Protein AF-A0AAE0RL57-F1 (afdb_monomer)

pLDDT: mean 85.26, std 16.71, range [29.34, 98.69]

Structure (mmCIF, N/CA/C/O backbone):
data_AF-A0AAE0RL57-F1
#
_entry.id   AF-A0AAE0RL57-F1
#
loop_
_atom_site.group_PDB
_atom_site.id
_atom_site.type_symbol
_atom_site.label_atom_id
_atom_site.label_alt_id
_atom_site.label_comp_id
_atom_site.label_asym_id
_atom_site.label_entity_id
_atom_site.label_seq_id
_atom_site.pdbx_PDB_ins_code
_atom_site.Cartn_x
_atom_site.Cartn_y
_atom_site.Cartn_z
_atom_site.occupancy
_atom_site.B_iso_or_equiv
_atom_site.auth_seq_id
_atom_site.auth_comp_id
_atom_site.auth_asym_id
_atom_site.auth_atom_id
_atom_site.pdbx_PDB_model_num
ATOM 1 N N . MET A 1 1 ? 21.616 8.345 -2.989 1.00 58.06 1 MET A N 1
ATOM 2 C CA . MET A 1 1 ? 20.385 7.625 -3.358 1.00 58.06 1 MET A CA 1
ATOM 3 C C . MET A 1 1 ? 20.602 6.945 -4.696 1.00 58.06 1 MET A C 1
ATOM 5 O O . MET A 1 1 ? 20.395 7.561 -5.737 1.00 58.06 1 MET A O 1
ATOM 9 N N . SER A 1 2 ? 21.085 5.709 -4.660 1.00 75.19 2 SER A N 1
ATOM 10 C CA . SER A 1 2 ? 21.089 4.814 -5.816 1.00 75.19 2 SER A CA 1
ATOM 11 C C . SER A 1 2 ? 19.988 3.776 -5.623 1.00 75.19 2 SER A C 1
ATOM 13 O O . SER A 1 2 ? 19.853 3.190 -4.548 1.00 75.19 2 SER A O 1
ATOM 15 N N . TYR A 1 3 ? 19.188 3.582 -6.664 1.00 84.69 3 TYR A N 1
ATOM 16 C CA . TYR A 1 3 ? 18.254 2.469 -6.746 1.00 84.69 3 TYR A CA 1
ATOM 17 C C . TYR A 1 3 ? 18.860 1.396 -7.637 1.00 84.69 3 TYR A C 1
ATOM 19 O O . TYR A 1 3 ? 19.483 1.720 -8.648 1.00 84.69 3 TYR A O 1
ATOM 27 N N . GLU A 1 4 ? 18.618 0.137 -7.301 1.00 90.56 4 GLU A N 1
ATOM 28 C CA . GLU A 1 4 ? 19.011 -1.000 -8.128 1.00 90.56 4 GLU A CA 1
ATOM 29 C C . GLU A 1 4 ? 17.817 -1.542 -8.892 1.00 90.56 4 GLU A C 1
ATOM 31 O O . GLU A 1 4 ? 16.672 -1.403 -8.464 1.00 90.56 4 GLU A O 1
ATOM 36 N N . THR A 1 5 ? 18.070 -2.183 -10.029 1.00 93.88 5 THR A N 1
ATOM 37 C CA . THR A 1 5 ? 17.003 -2.871 -10.761 1.00 93.88 5 THR A CA 1
ATOM 38 C C . THR A 1 5 ? 16.580 -4.120 -9.989 1.00 93.88 5 THR A C 1
ATOM 40 O O . THR A 1 5 ? 17.331 -5.086 -9.919 1.00 93.88 5 THR A O 1
ATOM 43 N N . LEU A 1 6 ? 15.369 -4.105 -9.422 1.00 91.75 6 LEU A N 1
ATOM 44 C CA . LEU A 1 6 ? 14.827 -5.215 -8.630 1.00 91.75 6 LEU A CA 1
ATOM 45 C C . LEU A 1 6 ? 14.003 -6.181 -9.474 1.00 91.75 6 LEU A C 1
ATOM 47 O O . LEU A 1 6 ? 14.022 -7.387 -9.252 1.00 91.75 6 LEU A O 1
ATOM 51 N N . CYS A 1 7 ? 13.243 -5.645 -10.426 1.00 93.38 7 CYS A N 1
ATOM 52 C CA . CYS A 1 7 ? 12.400 -6.438 -11.303 1.00 93.38 7 CYS A CA 1
ATOM 53 C C . CYS A 1 7 ? 12.353 -5.800 -12.687 1.00 93.38 7 CYS A C 1
ATOM 55 O O . CYS A 1 7 ? 12.248 -4.581 -12.828 1.00 93.38 7 CYS A O 1
ATOM 57 N N . ARG A 1 8 ? 12.414 -6.640 -13.713 1.00 93.25 8 ARG A N 1
ATOM 58 C CA . ARG A 1 8 ? 12.163 -6.258 -15.096 1.00 93.25 8 ARG A CA 1
ATOM 59 C C . ARG A 1 8 ? 10.909 -6.989 -15.545 1.00 93.25 8 ARG A C 1
ATOM 61 O O . ARG A 1 8 ? 10.857 -8.216 -15.509 1.00 93.25 8 ARG A O 1
ATOM 68 N N . VAL A 1 9 ? 9.891 -6.228 -15.919 1.00 90.50 9 VAL A N 1
ATOM 69 C CA . VAL A 1 9 ? 8.650 -6.755 -16.476 1.00 90.50 9 VAL A CA 1
ATOM 70 C C . VAL A 1 9 ? 8.785 -6.743 -17.985 1.00 90.50 9 VAL A C 1
ATOM 72 O O . VAL A 1 9 ? 9.006 -5.697 -18.601 1.00 90.50 9 VAL A O 1
ATOM 75 N N . TYR A 1 10 ? 8.641 -7.926 -18.565 1.00 89.81 10 TYR A N 1
ATOM 76 C CA . TYR A 1 10 ? 8.690 -8.138 -19.999 1.00 89.81 10 TYR A CA 1
ATOM 77 C C . TYR A 1 10 ? 7.290 -8.339 -20.539 1.00 89.81 10 TYR A C 1
ATOM 79 O O . TYR A 1 10 ? 6.519 -9.136 -20.005 1.00 89.81 10 TYR A O 1
ATOM 87 N N . ARG A 1 11 ? 6.978 -7.664 -21.643 1.00 81.69 11 ARG A N 1
ATOM 88 C CA . ARG A 1 11 ? 5.764 -7.926 -22.408 1.00 81.69 11 ARG A CA 1
ATOM 89 C C . ARG A 1 11 ? 6.146 -8.390 -23.796 1.00 81.69 11 ARG A C 1
ATOM 91 O O . ARG A 1 11 ? 6.666 -7.627 -24.604 1.00 81.69 11 ARG A O 1
ATOM 98 N N . GLY A 1 12 ? 5.908 -9.673 -24.053 1.00 78.69 12 GLY A N 1
ATOM 99 C CA . GLY A 1 12 ? 6.306 -10.303 -25.306 1.00 78.69 12 GLY A CA 1
ATOM 100 C C . GLY A 1 12 ? 7.820 -10.253 -25.544 1.00 78.69 12 GLY A C 1
ATOM 101 O O . GLY A 1 12 ? 8.236 -10.032 -26.674 1.00 78.69 12 GLY A O 1
ATOM 102 N N . GLY A 1 13 ? 8.641 -10.401 -24.500 1.00 79.44 13 GLY A N 1
ATOM 103 C CA . GLY A 1 13 ? 10.106 -10.394 -24.622 1.00 79.44 13 GLY A CA 1
ATOM 104 C C . GLY A 1 13 ? 10.748 -9.014 -24.810 1.00 79.44 13 GLY A C 1
ATOM 105 O O . GLY A 1 13 ? 11.960 -8.936 -24.960 1.00 79.44 13 GLY A O 1
ATOM 106 N N . ILE A 1 14 ? 9.951 -7.941 -24.781 1.00 72.69 14 ILE A N 1
ATOM 107 C CA . ILE A 1 14 ? 10.433 -6.557 -24.753 1.00 72.69 14 ILE A CA 1
ATOM 108 C C . ILE A 1 14 ? 10.333 -6.051 -23.318 1.00 72.69 14 ILE A C 1
ATOM 110 O O . ILE A 1 14 ? 9.289 -6.220 -22.677 1.00 72.69 14 ILE A O 1
ATOM 114 N N . LEU A 1 15 ? 11.397 -5.414 -22.827 1.00 87.12 15 LEU A N 1
ATOM 115 C CA . LEU A 1 15 ? 11.399 -4.704 -21.552 1.00 87.12 15 LEU A CA 1
ATOM 116 C C . LEU A 1 15 ? 10.311 -3.628 -21.546 1.00 87.12 15 LEU A C 1
ATOM 118 O O . LEU A 1 15 ? 10.433 -2.592 -22.194 1.00 87.12 15 LEU A O 1
ATOM 122 N N . GLU A 1 16 ? 9.230 -3.895 -20.817 1.00 91.69 16 GLU A N 1
ATOM 123 C CA . GLU A 1 16 ? 8.090 -2.990 -20.699 1.00 91.69 16 GLU A CA 1
ATOM 124 C C . GLU A 1 16 ? 8.246 -2.064 -19.497 1.00 91.69 16 GLU A C 1
ATOM 126 O O . GLU A 1 16 ? 7.901 -0.884 -19.561 1.00 91.69 16 GLU A O 1
ATOM 131 N N . SER A 1 17 ? 8.729 -2.589 -18.374 1.00 93.12 17 SER A N 1
ATOM 132 C CA . SER A 1 17 ? 8.910 -1.800 -17.159 1.00 93.12 17 SER A CA 1
ATOM 133 C C . SER A 1 17 ? 10.114 -2.286 -16.371 1.00 93.12 17 SER A C 1
ATOM 135 O O . SER A 1 17 ? 10.322 -3.483 -16.193 1.00 93.12 17 SER A O 1
ATOM 137 N N . VAL A 1 18 ? 10.903 -1.337 -15.878 1.00 94.69 18 VAL A N 1
ATOM 138 C CA . VAL A 1 18 ? 11.961 -1.586 -14.900 1.00 94.69 18 VAL A CA 1
ATOM 139 C C . VAL A 1 18 ? 11.467 -1.056 -13.565 1.00 94.69 18 VAL A C 1
ATOM 141 O O . VAL A 1 18 ? 11.147 0.125 -13.439 1.00 94.69 18 VAL A O 1
ATOM 144 N N . HIS A 1 19 ? 11.412 -1.926 -12.567 1.00 92.75 19 HIS A N 1
ATOM 145 C CA . HIS A 1 19 ? 11.141 -1.553 -11.189 1.00 92.75 19 HIS A CA 1
ATOM 146 C C . HIS A 1 19 ? 12.473 -1.469 -10.466 1.00 92.75 19 HIS A C 1
ATOM 148 O O . HIS A 1 19 ? 13.121 -2.486 -10.201 1.00 92.75 19 HIS A O 1
ATOM 154 N N . GLN A 1 20 ? 12.882 -0.240 -10.179 1.00 94.06 20 GLN A N 1
ATOM 155 C CA . GLN A 1 20 ? 14.061 0.020 -9.377 1.00 94.06 20 GLN A CA 1
ATOM 156 C C . GLN A 1 20 ? 13.669 0.230 -7.918 1.00 94.06 20 GLN A C 1
ATOM 158 O O . GLN A 1 20 ? 12.572 0.704 -7.617 1.00 94.06 20 GLN A O 1
ATOM 163 N N . GLY A 1 21 ? 14.565 -0.119 -7.009 1.00 92.81 21 GLY A N 1
ATOM 164 C CA . GLY A 1 21 ? 14.343 0.060 -5.587 1.00 92.81 21 GLY A CA 1
ATOM 165 C C . GLY A 1 21 ? 15.560 -0.312 -4.757 1.00 92.81 21 GLY A C 1
ATOM 166 O O . GLY A 1 21 ? 16.623 -0.638 -5.282 1.00 92.81 21 GLY A O 1
ATOM 167 N N . THR A 1 22 ? 15.360 -0.271 -3.447 1.00 93.62 22 THR A N 1
ATOM 168 C CA . THR A 1 22 ? 16.328 -0.718 -2.450 1.00 93.62 22 THR A CA 1
ATOM 169 C C . THR A 1 22 ? 15.727 -1.899 -1.699 1.00 93.62 22 THR A C 1
ATOM 171 O O . THR A 1 22 ? 14.563 -1.853 -1.296 1.00 93.62 22 THR A O 1
ATOM 174 N N . VAL A 1 23 ? 16.518 -2.947 -1.485 1.00 94.62 23 VAL A N 1
ATOM 175 C CA . VAL A 1 23 ? 16.159 -4.090 -0.639 1.00 94.62 23 VAL A CA 1
ATOM 176 C C . VAL A 1 23 ? 17.125 -4.136 0.530 1.00 94.62 23 VAL A C 1
ATOM 178 O O . VAL A 1 23 ? 18.334 -4.086 0.331 1.00 94.62 23 VAL A O 1
ATOM 181 N N . VAL A 1 24 ? 16.601 -4.257 1.747 1.00 95.62 24 VAL A N 1
ATOM 182 C CA . VAL A 1 24 ? 17.404 -4.474 2.953 1.00 95.62 24 VAL A CA 1
ATOM 183 C C . VAL A 1 24 ? 16.765 -5.588 3.769 1.00 95.62 24 VAL A C 1
ATOM 185 O O . VAL A 1 24 ? 15.563 -5.562 4.032 1.00 95.62 24 VAL A O 1
ATOM 188 N N . VAL A 1 25 ? 17.569 -6.570 4.166 1.00 96.38 25 VAL A N 1
ATOM 189 C CA . VAL A 1 25 ? 17.162 -7.686 5.021 1.00 96.38 25 VAL A CA 1
ATOM 190 C C . VAL A 1 25 ? 17.946 -7.592 6.318 1.00 96.38 25 VAL A C 1
ATOM 192 O O . VAL A 1 25 ? 19.176 -7.634 6.307 1.00 96.38 25 VAL A O 1
ATOM 195 N N . ALA A 1 26 ? 17.228 -7.492 7.432 1.00 96.00 26 ALA A N 1
ATOM 196 C CA . ALA A 1 26 ? 17.789 -7.526 8.774 1.00 96.00 26 ALA A CA 1
ATOM 197 C C . ALA A 1 26 ? 17.344 -8.799 9.502 1.00 96.00 26 ALA A C 1
ATOM 199 O O . ALA A 1 26 ? 16.265 -9.331 9.234 1.00 96.00 26 ALA A O 1
ATOM 200 N N . ASP A 1 27 ? 18.165 -9.281 10.429 1.00 93.62 27 ASP A N 1
ATOM 201 C CA . ASP A 1 27 ? 17.752 -10.311 11.381 1.00 93.62 27 ASP A CA 1
ATOM 202 C C . ASP A 1 27 ? 17.103 -9.710 12.643 1.00 93.62 27 ASP A C 1
ATOM 204 O O . ASP A 1 27 ? 17.013 -8.493 12.817 1.00 93.62 27 ASP A O 1
ATOM 208 N N . THR A 1 28 ? 16.652 -10.577 13.552 1.00 92.50 28 THR A N 1
ATOM 209 C CA . THR A 1 28 ? 15.992 -10.177 14.805 1.00 92.50 28 THR A CA 1
ATOM 210 C C . THR A 1 28 ? 16.929 -9.517 15.821 1.00 92.50 28 THR A C 1
ATOM 212 O O . THR A 1 28 ? 16.449 -8.894 16.766 1.00 92.50 28 THR A O 1
ATOM 215 N N . GLU A 1 29 ? 18.248 -9.640 15.656 1.00 89.88 29 GLU A N 1
ATOM 216 C CA . GLU A 1 29 ? 19.248 -8.948 16.481 1.00 89.88 29 GLU A CA 1
ATOM 217 C C . GLU A 1 29 ? 19.477 -7.508 15.987 1.00 89.88 29 GLU A C 1
ATOM 219 O O . GLU A 1 29 ? 19.921 -6.644 16.746 1.00 89.88 29 GLU A O 1
ATOM 224 N N . GLY A 1 30 ? 19.074 -7.216 14.748 1.00 89.19 30 GLY A N 1
ATOM 225 C CA . GLY A 1 30 ? 19.241 -5.928 14.083 1.00 89.19 30 GLY A CA 1
ATOM 226 C C . GLY A 1 30 ? 20.460 -5.872 13.166 1.00 89.19 30 GLY A C 1
ATOM 227 O O . GLY A 1 30 ? 20.824 -4.786 12.723 1.00 89.19 30 GLY A O 1
ATOM 228 N N . ASN A 1 31 ? 21.087 -7.010 12.861 1.00 92.62 31 ASN A N 1
ATOM 229 C CA . ASN A 1 31 ? 22.184 -7.065 11.904 1.00 92.62 31 ASN A CA 1
ATOM 230 C C . ASN A 1 31 ? 21.630 -7.086 10.478 1.00 92.62 31 ASN A C 1
ATOM 232 O O . ASN A 1 31 ? 20.743 -7.884 10.158 1.00 92.62 31 ASN A O 1
ATOM 236 N N . ILE A 1 32 ? 22.203 -6.269 9.595 1.00 94.75 32 ILE A N 1
ATOM 237 C CA . ILE A 1 32 ? 21.898 -6.318 8.164 1.00 94.75 32 ILE A CA 1
ATOM 238 C C . ILE A 1 32 ? 22.553 -7.565 7.565 1.00 94.75 32 ILE A C 1
ATOM 240 O O . ILE A 1 32 ? 23.771 -7.732 7.612 1.00 94.75 32 ILE A O 1
ATOM 244 N N . ARG A 1 33 ? 21.732 -8.466 7.025 1.00 96.94 33 ARG A N 1
ATOM 245 C CA . ARG A 1 33 ? 22.163 -9.728 6.407 1.00 96.94 33 ARG A CA 1
ATOM 246 C C . ARG A 1 33 ? 22.309 -9.621 4.897 1.00 96.94 33 ARG A C 1
ATOM 248 O O . ARG A 1 33 ? 23.087 -10.368 4.314 1.00 96.94 33 ARG A O 1
ATOM 255 N N . PHE A 1 34 ? 21.573 -8.704 4.276 1.00 94.94 34 PHE A N 1
ATOM 256 C CA . PHE A 1 34 ? 21.641 -8.446 2.843 1.00 94.94 34 PHE A CA 1
ATOM 257 C C . PHE A 1 34 ? 21.167 -7.025 2.537 1.00 94.94 34 PHE A C 1
ATOM 259 O O . PHE A 1 34 ? 20.200 -6.553 3.138 1.00 94.94 34 PHE A O 1
ATOM 266 N N . SER A 1 35 ? 21.810 -6.368 1.574 1.00 93.31 35 SER A N 1
ATOM 267 C CA . SER A 1 35 ? 21.320 -5.127 0.982 1.00 93.31 35 SER A CA 1
ATOM 268 C C . SER A 1 35 ? 21.583 -5.090 -0.523 1.00 93.31 35 SER A C 1
ATOM 270 O O . SER A 1 35 ? 22.587 -5.607 -1.009 1.00 93.31 35 SER A O 1
ATOM 272 N N . LEU A 1 36 ? 20.664 -4.464 -1.253 1.00 93.56 36 LEU A N 1
ATOM 273 C CA . LEU A 1 36 ? 20.768 -4.152 -2.674 1.00 93.56 36 LEU A CA 1
ATOM 274 C C . LEU A 1 36 ? 20.260 -2.718 -2.873 1.00 93.56 36 LEU A C 1
ATOM 276 O O . LEU A 1 36 ? 19.155 -2.401 -2.432 1.00 93.56 36 LEU A O 1
ATOM 280 N N . GLY A 1 37 ? 21.060 -1.855 -3.500 1.00 91.56 37 GLY A N 1
ATOM 281 C CA . GLY A 1 37 ? 20.837 -0.403 -3.522 1.00 91.56 37 GLY A CA 1
ATOM 282 C C . GLY A 1 37 ? 21.359 0.299 -2.270 1.00 91.56 37 GLY A C 1
ATOM 283 O O . GLY A 1 37 ? 22.157 -0.263 -1.524 1.00 91.56 37 GLY A O 1
ATOM 284 N N . ASP A 1 38 ? 20.937 1.546 -2.060 1.00 88.69 38 ASP A N 1
ATOM 285 C CA . ASP A 1 38 ? 21.373 2.392 -0.940 1.00 88.69 38 ASP A CA 1
ATOM 286 C C . ASP A 1 38 ? 20.557 2.101 0.344 1.00 88.69 38 ASP A C 1
ATOM 288 O O . ASP A 1 38 ? 19.415 2.561 0.445 1.00 88.69 38 ASP A O 1
ATOM 292 N N . PRO A 1 39 ? 21.090 1.365 1.347 1.00 90.19 39 PRO A N 1
ATOM 293 C CA . PRO A 1 39 ? 20.354 1.043 2.577 1.00 90.19 39 PRO A CA 1
ATOM 294 C C . PRO A 1 39 ? 20.078 2.278 3.450 1.00 90.19 39 PRO A C 1
ATOM 296 O O . PRO A 1 39 ? 19.143 2.271 4.257 1.00 90.19 39 PRO A O 1
ATOM 299 N N . HIS A 1 40 ? 20.839 3.358 3.248 1.00 89.12 40 HIS A N 1
ATOM 300 C CA . HIS A 1 40 ? 20.675 4.646 3.922 1.00 89.12 40 HIS A CA 1
ATOM 301 C C . HIS A 1 40 ? 19.774 5.594 3.125 1.00 89.12 40 HIS A C 1
ATOM 303 O O . HIS A 1 40 ? 19.756 6.808 3.348 1.00 89.12 40 HIS A O 1
ATOM 309 N N . MET A 1 41 ? 18.994 5.058 2.187 1.00 89.62 41 MET A N 1
ATOM 310 C CA . MET A 1 41 ? 17.983 5.838 1.507 1.00 89.62 41 MET A CA 1
ATOM 311 C C . MET A 1 41 ? 16.904 6.282 2.500 1.00 89.62 41 MET A C 1
ATOM 313 O O . MET A 1 41 ? 16.218 5.454 3.105 1.00 89.62 41 MET A O 1
ATOM 317 N N . LEU A 1 42 ? 16.748 7.601 2.619 1.00 85.62 42 LEU A N 1
ATOM 318 C CA . LEU A 1 42 ? 15.714 8.246 3.417 1.00 85.62 42 LEU A CA 1
ATOM 319 C C . LEU A 1 42 ? 14.396 8.294 2.634 1.00 85.62 42 LEU A C 1
ATOM 321 O O . LEU A 1 42 ? 14.351 8.810 1.516 1.00 85.62 42 LEU A O 1
ATOM 325 N N . TYR A 1 43 ? 13.315 7.793 3.226 1.00 88.38 43 TYR A N 1
ATOM 326 C CA . TYR A 1 43 ? 11.988 7.789 2.608 1.00 88.38 43 TYR A CA 1
ATOM 327 C C . TYR A 1 43 ? 10.875 7.821 3.661 1.00 88.38 43 TYR A C 1
ATOM 329 O O . TYR A 1 43 ? 11.114 7.658 4.858 1.00 88.38 43 TYR A O 1
ATOM 337 N N . PHE A 1 44 ? 9.636 8.026 3.210 1.00 89.62 44 PHE A N 1
ATOM 338 C CA . PHE A 1 44 ? 8.455 7.935 4.063 1.00 89.62 44 PHE A CA 1
ATOM 339 C C . PHE A 1 44 ? 7.819 6.542 3.911 1.00 89.62 44 PHE A C 1
ATOM 341 O O . PHE A 1 44 ? 7.267 6.258 2.848 1.00 89.62 44 PHE A O 1
ATOM 348 N N . PRO A 1 45 ? 7.821 5.683 4.948 1.00 92.00 45 PRO A N 1
ATOM 349 C CA . PRO A 1 45 ? 7.228 4.345 4.884 1.00 92.00 45 PRO A CA 1
ATOM 350 C C . PRO A 1 45 ? 5.696 4.385 4.821 1.00 92.00 45 PRO A C 1
ATOM 352 O O . PRO A 1 45 ? 5.063 3.410 4.415 1.00 92.00 45 PRO A O 1
ATOM 355 N N . ARG A 1 46 ? 5.086 5.516 5.212 1.00 90.88 46 ARG A N 1
ATOM 356 C CA . ARG A 1 46 ? 3.635 5.744 5.186 1.00 90.88 46 ARG A CA 1
ATOM 357 C C . ARG A 1 46 ? 2.903 4.581 5.869 1.00 90.88 46 ARG A C 1
ATOM 359 O O . ARG A 1 46 ? 3.220 4.217 7.000 1.00 90.88 46 ARG A O 1
ATOM 366 N N . SER A 1 47 ? 1.932 3.975 5.189 1.00 92.06 47 SER A N 1
ATOM 367 C CA . SER A 1 47 ? 1.114 2.883 5.723 1.00 92.06 47 SER A CA 1
ATOM 368 C C . SER A 1 47 ? 1.897 1.639 6.150 1.00 92.06 47 SER A C 1
ATOM 370 O O . SER A 1 47 ? 1.373 0.892 6.973 1.00 92.06 47 SER A O 1
ATOM 372 N N . SER A 1 48 ? 3.126 1.424 5.676 1.00 94.00 48 SER A N 1
ATOM 373 C CA . SER A 1 48 ? 3.940 0.272 6.091 1.00 94.00 48 SER A CA 1
ATOM 374 C C . SER A 1 48 ? 4.365 0.338 7.564 1.00 94.00 48 SER A C 1
ATOM 376 O O . SER A 1 48 ? 4.690 -0.686 8.154 1.00 94.00 48 SER A O 1
ATOM 378 N N . LEU A 1 49 ? 4.314 1.518 8.195 1.00 94.44 49 LEU A N 1
ATOM 379 C CA . LEU A 1 49 ? 4.708 1.711 9.596 1.00 94.44 49 LEU A CA 1
ATOM 380 C C . LEU A 1 49 ? 3.596 1.367 10.608 1.00 94.44 49 LEU A C 1
ATOM 382 O O . LEU A 1 49 ? 3.824 1.420 11.816 1.00 94.44 49 LEU A O 1
ATOM 386 N N . LYS A 1 50 ? 2.387 1.011 10.153 1.00 95.31 50 LYS A N 1
ATOM 387 C CA . LYS A 1 50 ? 1.209 0.829 11.021 1.00 95.31 50 LYS A CA 1
ATOM 388 C C . LYS A 1 50 ? 1.422 -0.153 12.176 1.00 95.31 50 LYS A C 1
ATOM 390 O O . LYS A 1 50 ? 0.956 0.118 13.277 1.00 95.31 50 LYS A O 1
ATOM 395 N N . MET A 1 51 ? 2.166 -1.241 11.959 1.00 93.19 51 MET A N 1
ATOM 396 C CA . MET A 1 51 ? 2.492 -2.204 13.025 1.00 93.19 51 MET A CA 1
ATOM 397 C C . MET A 1 51 ? 3.258 -1.545 14.179 1.00 93.19 51 MET A C 1
ATOM 399 O O . MET A 1 51 ? 2.963 -1.790 15.346 1.00 93.19 51 MET A O 1
ATOM 403 N N . ILE A 1 52 ? 4.213 -0.669 13.853 1.00 93.94 52 ILE A N 1
ATOM 404 C CA . ILE A 1 52 ? 4.997 0.084 14.837 1.00 93.94 52 ILE A CA 1
ATOM 405 C C . ILE A 1 52 ? 4.128 1.166 15.491 1.00 93.94 52 ILE A C 1
ATOM 407 O O . ILE A 1 52 ? 4.199 1.366 16.701 1.00 93.94 52 ILE A O 1
ATOM 411 N N . GLN A 1 53 ? 3.249 1.818 14.723 1.00 94.88 53 GLN A N 1
ATOM 412 C CA . GLN A 1 53 ? 2.288 2.802 15.243 1.00 94.88 53 GLN A CA 1
ATOM 413 C C . GLN A 1 53 ? 1.291 2.185 16.239 1.00 94.88 53 GLN A C 1
ATOM 415 O O . GLN A 1 53 ? 0.937 2.822 17.229 1.00 94.88 53 GLN A O 1
ATOM 420 N N . ALA A 1 54 ? 0.879 0.935 16.024 1.00 95.62 54 ALA A N 1
ATOM 421 C CA . ALA A 1 54 ? -0.050 0.216 16.893 1.00 95.62 54 ALA A CA 1
ATOM 422 C C . ALA A 1 54 ? 0.576 -0.275 18.215 1.00 95.62 54 ALA A C 1
ATOM 424 O O . ALA A 1 54 ? -0.154 -0.724 19.104 1.00 95.62 54 ALA A O 1
ATOM 425 N N . LEU A 1 55 ? 1.904 -0.186 18.379 1.00 94.50 55 LEU A N 1
ATOM 426 C CA . LEU A 1 55 ? 2.585 -0.634 19.599 1.00 94.50 55 LEU A CA 1
ATOM 427 C C . LEU A 1 55 ? 2.063 0.092 20.837 1.00 94.50 55 LEU A C 1
ATOM 429 O O . LEU A 1 55 ? 1.728 -0.567 21.819 1.00 94.50 55 LEU A O 1
ATOM 433 N N . GLU A 1 56 ? 1.945 1.422 20.792 1.00 95.19 56 GLU A N 1
ATOM 434 C CA . GLU A 1 56 ? 1.473 2.190 21.950 1.00 95.19 56 GLU A CA 1
ATOM 435 C C . GLU A 1 56 ? 0.029 1.846 22.312 1.00 95.19 56 GLU A C 1
ATOM 437 O O . GLU A 1 56 ? -0.303 1.698 23.485 1.00 95.19 56 GLU A O 1
ATOM 442 N N . PHE A 1 57 ? -0.822 1.632 21.311 1.00 97.00 57 PHE A N 1
ATOM 443 C CA . PHE A 1 57 ? -2.208 1.222 21.520 1.00 97.00 57 PHE A CA 1
ATOM 444 C C . PHE A 1 57 ? -2.318 -0.097 22.308 1.00 97.00 57 PHE A C 1
ATOM 446 O O . PHE A 1 57 ? -3.197 -0.254 23.160 1.00 97.00 57 PHE A O 1
ATOM 453 N N . CYS A 1 58 ? -1.380 -1.023 22.097 1.00 95.50 58 CYS A N 1
ATOM 454 C CA . CYS A 1 58 ? -1.295 -2.255 22.879 1.00 95.50 58 CYS A CA 1
ATOM 455 C C . CYS A 1 58 ? -0.622 -2.038 24.243 1.00 95.50 58 CYS A C 1
ATOM 457 O O . CYS A 1 58 ? -1.139 -2.489 25.267 1.00 95.50 58 CYS A O 1
ATOM 459 N N . ARG A 1 59 ? 0.534 -1.362 24.264 1.00 94.25 59 ARG A N 1
ATOM 460 C CA .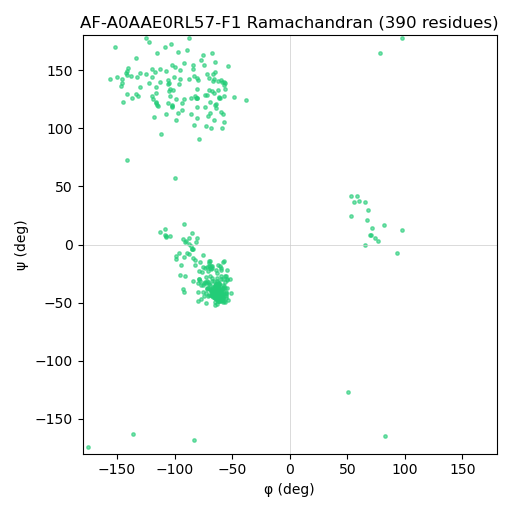 ARG A 1 59 ? 1.392 -1.200 25.452 1.00 94.25 59 ARG A CA 1
ATOM 461 C C . ARG A 1 59 ? 0.779 -0.309 26.523 1.00 94.25 59 ARG A C 1
ATOM 463 O O . ARG A 1 59 ? 0.961 -0.592 27.701 1.00 94.25 59 ARG A O 1
ATOM 470 N N . SER A 1 60 ? 0.040 0.719 26.117 1.00 95.56 60 SER A N 1
ATOM 471 C CA . SER A 1 60 ? -0.682 1.610 27.028 1.00 95.56 60 SER A CA 1
ATOM 472 C C . SER A 1 60 ? -1.778 0.893 27.813 1.00 95.56 60 SER A C 1
ATOM 474 O O . SER A 1 60 ? -2.177 1.385 28.857 1.00 95.56 60 SER A O 1
ATOM 476 N N . GLY A 1 61 ? -2.264 -0.255 27.325 1.00 97.06 61 GLY A N 1
ATOM 477 C CA . GLY A 1 61 ? -3.418 -0.956 27.886 1.00 97.06 61 GLY A CA 1
ATOM 478 C C . GLY A 1 61 ? -4.750 -0.583 27.229 1.00 97.06 61 GLY A C 1
ATOM 479 O O . GLY A 1 61 ? -5.736 -1.280 27.475 1.00 97.06 61 GLY A O 1
ATOM 480 N N . ALA A 1 62 ? -4.778 0.415 26.336 1.00 97.81 62 ALA A N 1
ATOM 481 C CA . ALA A 1 62 ? -5.991 0.885 25.660 1.00 97.81 62 ALA A CA 1
ATOM 482 C C . ALA A 1 62 ? -6.739 -0.234 24.915 1.00 97.81 62 ALA A C 1
ATOM 484 O O . ALA A 1 62 ? -7.958 -0.374 25.043 1.00 97.81 62 ALA A O 1
ATOM 485 N N . TYR A 1 63 ? -6.003 -1.083 24.188 1.00 97.69 63 TYR A N 1
ATOM 486 C CA . TYR A 1 63 ? -6.566 -2.249 23.502 1.00 97.69 63 TYR A CA 1
ATOM 487 C C . TYR A 1 63 ? -7.330 -3.184 24.457 1.00 97.69 63 TYR A C 1
ATOM 489 O O . TYR A 1 63 ? -8.459 -3.593 24.178 1.00 97.69 63 TYR A O 1
ATOM 497 N N . ARG A 1 64 ? -6.732 -3.491 25.616 1.00 97.00 64 ARG A N 1
ATOM 498 C CA . ARG A 1 64 ? -7.318 -4.404 26.609 1.00 97.00 64 ARG A CA 1
ATOM 499 C C . ARG A 1 64 ? -8.460 -3.750 27.382 1.00 97.00 64 ARG A C 1
ATOM 501 O O . ARG A 1 64 ? -9.474 -4.404 27.598 1.00 97.00 64 ARG A O 1
ATOM 508 N N . SER A 1 65 ? -8.333 -2.477 27.763 1.00 97.50 65 SER A N 1
ATOM 509 C CA . SER A 1 65 ? -9.358 -1.778 28.552 1.00 97.50 65 SER A CA 1
ATOM 510 C C . SER A 1 65 ? -10.689 -1.640 27.817 1.00 97.50 65 SER A C 1
ATOM 512 O O . SER A 1 65 ? -11.737 -1.604 28.450 1.00 97.50 65 SER A O 1
ATOM 514 N N . LEU A 1 66 ? -10.658 -1.577 26.483 1.00 97.25 66 LEU A N 1
ATOM 515 C CA . LEU A 1 66 ? -11.856 -1.498 25.641 1.00 97.25 66 LEU A CA 1
ATOM 516 C C . LEU A 1 66 ? -12.455 -2.881 25.301 1.00 97.25 66 LEU A C 1
ATOM 518 O O . LEU A 1 66 ? -13.477 -2.966 24.605 1.00 97.25 66 LEU A O 1
ATOM 522 N N . GLY A 1 67 ? -11.829 -3.966 25.776 1.00 97.06 67 GLY A N 1
ATOM 523 C CA . GLY A 1 67 ? -12.239 -5.340 25.484 1.00 97.06 67 GLY A CA 1
ATOM 524 C C . GLY A 1 67 ? -12.241 -5.625 23.983 1.00 97.06 67 GLY A C 1
ATOM 525 O O . GLY A 1 67 ? -13.206 -6.186 23.463 1.00 97.06 67 GLY A O 1
ATOM 526 N N . LEU A 1 68 ? -11.220 -5.139 23.272 1.00 97.69 68 LEU A N 1
ATOM 527 C CA . LEU A 1 68 ? -11.121 -5.277 21.823 1.0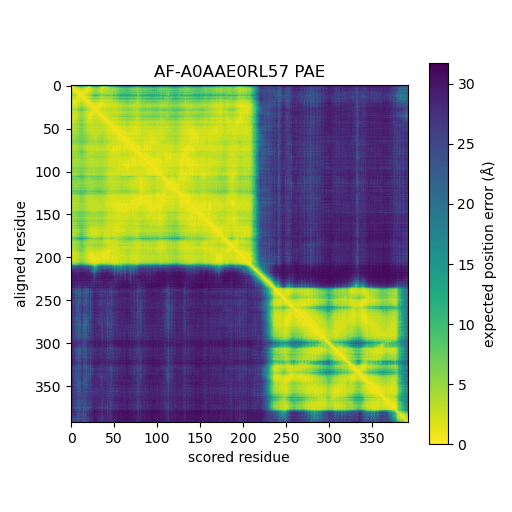0 97.69 68 LEU A CA 1
ATOM 528 C C . LEU A 1 68 ? -10.514 -6.626 21.450 1.00 97.69 68 LEU A C 1
ATOM 530 O O . LEU A 1 68 ? -9.731 -7.220 22.191 1.00 97.69 68 LEU A O 1
ATOM 534 N N . SER A 1 69 ? -10.912 -7.109 20.281 1.00 97.19 69 SER A N 1
ATOM 535 C CA . SER A 1 69 ? -10.508 -8.409 19.757 1.00 97.19 69 SER A CA 1
ATOM 536 C C . SER A 1 69 ? -9.334 -8.300 18.775 1.00 97.19 69 SER A C 1
ATOM 538 O O . SER A 1 69 ? -9.080 -7.213 18.243 1.00 97.19 69 SER A O 1
ATOM 540 N N . PRO A 1 70 ? -8.661 -9.420 18.442 1.00 97.25 70 PRO A N 1
ATOM 541 C CA . PRO A 1 70 ? -7.564 -9.416 17.474 1.00 97.25 70 PRO A CA 1
ATOM 542 C C . PRO A 1 70 ? -7.943 -8.838 16.104 1.00 97.25 70 PRO A C 1
ATOM 544 O O . PRO A 1 70 ? -7.089 -8.267 15.433 1.00 97.25 70 PRO A O 1
ATOM 547 N N . GLN A 1 71 ? -9.217 -8.915 15.703 1.00 97.69 71 GLN A N 1
ATOM 548 C CA . GLN A 1 71 ? -9.711 -8.290 14.473 1.00 97.69 71 GLN A CA 1
ATOM 549 C C . GLN A 1 71 ? -9.569 -6.758 14.496 1.00 97.69 71 GLN A C 1
ATOM 551 O O . GLN A 1 71 ? -9.201 -6.171 13.483 1.00 97.69 71 GLN A O 1
ATOM 556 N N . HIS A 1 72 ? -9.775 -6.109 15.648 1.00 98.38 72 HIS A N 1
ATOM 557 C CA . HIS A 1 72 ? -9.577 -4.662 15.790 1.00 98.38 72 HIS A CA 1
ATOM 558 C C . HIS A 1 72 ? -8.099 -4.295 15.680 1.00 98.38 72 HIS A C 1
ATOM 560 O O . HIS A 1 72 ? -7.746 -3.305 15.042 1.00 98.38 72 HIS A O 1
ATOM 566 N N . LEU A 1 73 ? -7.222 -5.114 16.271 1.00 97.19 73 LEU A N 1
ATOM 567 C CA . LEU A 1 73 ? -5.781 -4.920 16.152 1.00 97.19 73 LEU A CA 1
ATOM 568 C C . LEU A 1 73 ? -5.317 -5.114 14.702 1.00 97.19 73 LEU A C 1
ATOM 570 O O . LEU A 1 73 ? -4.560 -4.293 14.193 1.00 97.19 73 LEU A O 1
ATOM 574 N N . ALA A 1 74 ? -5.820 -6.137 14.008 1.00 97.19 74 ALA A N 1
ATOM 575 C CA . ALA A 1 74 ? -5.557 -6.335 12.585 1.00 97.19 74 ALA A CA 1
ATOM 576 C C . ALA A 1 74 ? -6.021 -5.125 11.755 1.00 97.19 74 ALA A C 1
ATOM 578 O O . ALA A 1 74 ? -5.262 -4.621 10.930 1.00 97.19 74 ALA A O 1
ATOM 579 N N . LEU A 1 75 ? -7.218 -4.597 12.032 1.00 97.81 75 LEU A N 1
ATOM 580 C CA . LEU A 1 75 ? -7.748 -3.407 11.364 1.00 97.81 75 LEU A CA 1
ATOM 581 C C . LEU A 1 75 ? -6.929 -2.139 11.665 1.00 97.81 75 LEU A C 1
ATOM 583 O O . LEU A 1 75 ? -6.724 -1.315 10.777 1.00 97.81 75 LEU A O 1
ATOM 587 N N . CYS A 1 76 ? -6.408 -1.994 12.888 1.00 97.81 76 CYS A N 1
ATOM 588 C CA . CYS A 1 76 ? -5.481 -0.922 13.270 1.00 97.81 76 CYS A CA 1
ATOM 589 C C . CYS A 1 76 ? -4.176 -0.962 12.463 1.00 97.81 76 CYS A C 1
ATOM 591 O O . CYS A 1 76 ? -3.580 0.073 12.153 1.00 97.81 76 CYS A O 1
ATOM 593 N N . CYS A 1 77 ? -3.741 -2.171 12.131 1.00 96.75 77 CYS A N 1
ATOM 594 C CA . CYS A 1 77 ? -2.478 -2.462 11.479 1.00 96.75 77 CYS A CA 1
ATOM 595 C C . CYS A 1 77 ? -2.553 -2.507 9.943 1.00 96.75 77 CYS A C 1
ATOM 597 O O . CYS A 1 77 ? -1.514 -2.534 9.285 1.00 96.75 77 CYS A O 1
ATOM 599 N N . ALA A 1 78 ? -3.755 -2.492 9.363 1.00 95.38 78 ALA A N 1
ATOM 600 C CA . ALA A 1 78 ? -3.983 -2.651 7.929 1.00 95.38 78 ALA A CA 1
ATOM 601 C C . ALA A 1 78 ? -4.412 -1.347 7.232 1.00 95.38 78 ALA A C 1
ATOM 603 O O . ALA A 1 78 ? -4.712 -0.327 7.857 1.00 95.38 78 ALA A O 1
ATOM 604 N N . SER A 1 79 ? -4.429 -1.377 5.898 1.00 95.88 79 SER A N 1
ATOM 605 C CA . SER A 1 79 ? -5.235 -0.464 5.080 1.00 95.88 79 SER A CA 1
ATOM 606 C C . SER A 1 79 ? -6.458 -1.240 4.605 1.00 95.88 79 SER A C 1
ATOM 608 O O . SER A 1 79 ? -6.281 -2.252 3.935 1.00 95.88 79 SER A O 1
ATOM 610 N N . HIS A 1 80 ? -7.667 -0.813 4.961 1.00 96.88 80 HIS A N 1
ATOM 611 C CA . HIS A 1 80 ? -8.885 -1.529 4.568 1.00 96.88 80 HIS A CA 1
ATOM 612 C C . HIS A 1 80 ? -9.573 -0.883 3.366 1.00 96.88 80 HIS A C 1
ATOM 614 O O . HIS A 1 80 ? -9.551 0.335 3.211 1.00 96.88 80 HIS A O 1
ATOM 620 N N . ASP A 1 81 ? -10.309 -1.676 2.591 1.00 97.38 81 ASP A N 1
ATOM 621 C CA . ASP A 1 81 ? -11.029 -1.184 1.408 1.00 97.38 81 ASP A CA 1
ATOM 622 C C . ASP A 1 81 ? -12.444 -0.659 1.698 1.00 97.38 81 ASP A C 1
ATOM 624 O O . ASP A 1 81 ? -13.179 -0.282 0.785 1.00 97.38 81 ASP A O 1
ATOM 628 N N . ALA A 1 82 ? -12.809 -0.593 2.983 1.00 97.56 82 ALA A N 1
ATOM 629 C CA . ALA A 1 82 ? -14.094 -0.088 3.476 1.00 97.56 82 ALA A CA 1
ATOM 630 C C . ALA A 1 82 ? -15.301 -0.939 3.045 1.00 97.56 82 ALA A C 1
ATOM 632 O O . ALA A 1 82 ? -16.396 -0.442 2.788 1.00 97.56 82 ALA A O 1
ATOM 633 N N . GLU A 1 83 ? -15.113 -2.257 3.001 1.00 98.06 83 GLU A N 1
ATOM 634 C CA . GLU A 1 83 ? -16.228 -3.206 3.091 1.00 98.06 83 GLU A CA 1
ATOM 635 C C . GLU A 1 83 ? -17.090 -2.955 4.344 1.00 98.06 83 GLU A C 1
ATOM 637 O O . GLU A 1 83 ? -16.555 -2.476 5.352 1.00 98.06 83 GLU A O 1
ATOM 642 N N . PRO A 1 84 ? -18.388 -3.328 4.329 1.00 97.38 84 PRO A N 1
ATOM 643 C CA . PRO A 1 84 ? -19.298 -3.091 5.451 1.00 97.38 84 PRO A CA 1
ATOM 644 C C . PRO A 1 84 ? -18.745 -3.571 6.797 1.00 97.38 84 PRO A C 1
ATOM 646 O O . PRO A 1 84 ? -18.770 -2.820 7.769 1.00 97.38 84 PRO A O 1
ATOM 649 N N . LEU A 1 85 ? -18.118 -4.757 6.821 1.00 97.81 85 LEU A N 1
ATOM 650 C CA . LEU A 1 85 ? -17.509 -5.322 8.030 1.00 97.81 85 LEU A CA 1
ATOM 651 C C . LEU A 1 85 ? -16.467 -4.387 8.663 1.00 97.81 85 LEU A C 1
ATOM 653 O O . LEU A 1 85 ? -16.376 -4.303 9.885 1.00 97.81 85 LEU A O 1
ATOM 657 N N . HIS A 1 86 ? -15.689 -3.669 7.845 1.00 98.38 86 HIS A N 1
ATOM 658 C CA . HIS A 1 86 ? -14.675 -2.738 8.328 1.00 98.38 86 HIS A CA 1
ATOM 659 C C . HIS A 1 86 ? -15.347 -1.500 8.907 1.00 98.38 86 HIS A C 1
ATOM 661 O O . HIS A 1 86 ? -15.062 -1.113 10.036 1.00 98.38 86 HIS A O 1
ATOM 667 N N . THR A 1 87 ? -16.269 -0.891 8.158 1.00 98.12 87 THR A N 1
ATOM 668 C CA . THR A 1 87 ? -16.937 0.341 8.593 1.00 98.12 87 THR A CA 1
ATOM 669 C C . THR A 1 87 ? -17.794 0.131 9.834 1.00 98.12 87 THR A C 1
ATOM 671 O O . THR A 1 87 ? -17.865 1.028 10.671 1.00 98.12 87 THR A O 1
ATOM 674 N N . ASP A 1 88 ? -18.421 -1.034 9.975 1.00 98.25 88 ASP A N 1
ATOM 675 C CA . ASP A 1 88 ? -19.242 -1.361 11.139 1.00 98.25 88 ASP A CA 1
ATOM 676 C C . ASP A 1 88 ? -18.359 -1.620 12.361 1.00 98.25 88 ASP A C 1
ATOM 678 O O . ASP A 1 88 ? -18.597 -1.033 13.413 1.00 98.25 88 ASP A O 1
ATOM 682 N N . MET A 1 89 ? -17.239 -2.332 12.195 1.00 98.56 89 MET A N 1
ATOM 683 C CA . MET A 1 89 ? -16.243 -2.491 13.261 1.00 98.56 89 MET A CA 1
ATOM 684 C C . MET A 1 89 ? -15.661 -1.149 13.730 1.00 98.56 89 MET A C 1
ATOM 686 O O . MET A 1 89 ? -15.457 -0.953 14.925 1.00 98.56 89 MET A O 1
ATOM 690 N N . ILE A 1 90 ? -15.421 -0.201 12.818 1.00 98.69 90 ILE A N 1
ATOM 691 C CA . ILE A 1 90 ? -14.957 1.151 13.171 1.00 98.69 90 ILE A CA 1
ATOM 692 C C . ILE A 1 90 ? -16.010 1.908 13.981 1.00 98.69 90 ILE A C 1
ATOM 694 O O . ILE A 1 90 ? -15.673 2.522 14.995 1.00 98.69 90 ILE A O 1
ATOM 698 N N . LYS A 1 91 ? -17.280 1.867 13.560 1.00 98.56 91 LYS A N 1
ATOM 699 C CA . LYS A 1 91 ? -18.384 2.521 14.280 1.00 98.56 91 LYS A CA 1
ATOM 700 C C . LYS A 1 91 ? -18.567 1.917 15.672 1.00 98.56 91 LYS A C 1
ATOM 702 O O . LYS A 1 91 ? -18.642 2.670 16.639 1.00 98.56 91 LYS A O 1
ATOM 707 N N . ASP A 1 92 ? -18.568 0.591 15.781 1.00 98.50 92 ASP A N 1
ATOM 708 C CA . ASP A 1 92 ? -18.716 -0.122 17.052 1.00 98.50 92 ASP A CA 1
ATOM 709 C C . ASP A 1 92 ? -17.546 0.166 18.000 1.00 98.50 92 ASP A C 1
ATOM 711 O O . ASP A 1 92 ? -17.740 0.423 19.192 1.00 98.50 92 ASP A O 1
ATOM 715 N N . TRP A 1 93 ? -16.318 0.186 17.472 1.00 98.50 93 TRP A N 1
ATOM 716 C CA . TRP A 1 93 ? -15.128 0.543 18.240 1.00 98.50 93 TRP A CA 1
ATOM 717 C C . TRP A 1 93 ? -15.220 1.981 18.765 1.00 98.50 93 TRP A C 1
ATOM 719 O O . TRP A 1 93 ? -15.017 2.217 19.956 1.00 98.50 93 TRP A O 1
ATOM 729 N N . LEU A 1 94 ? -15.588 2.947 17.924 1.00 98.62 94 LEU A N 1
ATOM 730 C CA . LEU A 1 94 ? -15.775 4.336 18.358 1.00 98.62 94 LEU A CA 1
ATOM 731 C C . LEU A 1 94 ? -16.906 4.476 19.386 1.00 98.62 94 LEU A C 1
ATOM 733 O O . LEU A 1 94 ? -16.741 5.191 20.378 1.00 98.62 94 LEU A O 1
ATOM 737 N N . GLY A 1 95 ? -17.993 3.720 19.221 1.00 98.31 95 GLY A N 1
ATOM 738 C CA . GLY A 1 95 ? -19.111 3.669 20.162 1.00 98.31 95 GLY A CA 1
ATOM 739 C C . GLY A 1 95 ? -18.694 3.243 21.572 1.00 98.31 95 GLY A C 1
ATOM 740 O O . GLY A 1 95 ? -19.150 3.840 22.545 1.00 98.31 95 GLY A O 1
ATOM 741 N N . LYS A 1 96 ? -17.741 2.308 21.710 1.00 98.06 96 LYS A N 1
ATOM 742 C CA . LYS A 1 96 ? -17.170 1.912 23.020 1.00 98.06 96 LYS A CA 1
ATOM 743 C C . LYS A 1 96 ? -16.490 3.063 23.772 1.00 98.06 96 LYS A C 1
ATOM 745 O O . LYS A 1 96 ? -16.273 2.953 24.975 1.00 98.06 96 LYS A O 1
ATOM 750 N N . MET A 1 97 ? -16.137 4.142 23.078 1.00 97.94 97 MET A N 1
ATOM 751 C CA . MET A 1 97 ? -15.514 5.341 23.644 1.00 97.94 97 MET A CA 1
ATOM 752 C C . MET A 1 97 ? -16.474 6.540 23.688 1.00 97.94 97 MET A C 1
ATOM 754 O O . MET A 1 97 ? -16.038 7.642 24.009 1.00 97.94 97 MET A O 1
ATOM 758 N N . ASN A 1 98 ? -17.760 6.346 23.366 1.00 97.62 98 ASN A N 1
ATOM 759 C CA . ASN A 1 98 ? -18.740 7.419 23.151 1.00 97.62 98 ASN A CA 1
ATOM 760 C C . ASN A 1 98 ? -18.301 8.432 22.075 1.00 97.62 98 ASN A C 1
ATOM 762 O O . ASN A 1 98 ? -18.548 9.631 22.197 1.00 97.62 98 ASN A O 1
ATOM 766 N N . LEU A 1 99 ? -17.632 7.950 21.026 1.00 98.31 99 LEU A N 1
ATOM 767 C CA . LEU A 1 99 ? -17.178 8.745 19.887 1.00 98.31 99 LEU A CA 1
ATOM 768 C C . LEU A 1 99 ? -17.893 8.310 18.605 1.00 98.31 99 LEU A C 1
ATOM 770 O O . LEU A 1 99 ? -18.484 7.232 18.530 1.00 98.31 99 LEU A O 1
ATOM 774 N N . SER A 1 100 ? -17.804 9.141 17.571 1.00 98.06 100 SER A N 1
ATOM 775 C CA . SER A 1 100 ? -18.292 8.841 16.227 1.00 98.06 100 SER A CA 1
ATOM 776 C C . SER A 1 100 ? -17.168 8.949 15.196 1.00 98.06 100 SER A C 1
ATOM 778 O O . SER A 1 100 ? -16.046 9.370 15.490 1.00 98.06 100 SER A O 1
ATOM 780 N N . ALA A 1 101 ? -17.471 8.584 13.947 1.00 97.75 101 ALA A N 1
ATOM 781 C CA . ALA A 1 101 ? -16.532 8.743 12.839 1.00 97.75 101 ALA A CA 1
ATOM 782 C C . ALA A 1 101 ? -16.046 10.199 12.689 1.00 97.75 101 ALA A C 1
ATOM 784 O O . ALA A 1 101 ? -14.922 10.422 12.245 1.00 97.75 101 ALA A O 1
ATOM 785 N N . ASP A 1 102 ? -16.836 11.190 13.111 1.00 97.50 102 ASP A N 1
ATOM 786 C CA . ASP A 1 102 ? -16.483 12.612 13.023 1.00 97.50 102 ASP A CA 1
ATOM 787 C C . ASP A 1 102 ? -15.347 13.020 13.963 1.00 97.50 102 ASP A C 1
ATOM 789 O O . ASP A 1 102 ? -14.717 14.060 13.752 1.00 97.50 102 ASP A O 1
ATOM 793 N N . ASN A 1 103 ? -15.002 12.177 14.936 1.00 98.06 103 ASN A N 1
ATOM 794 C CA . ASN A 1 103 ? -13.819 12.367 15.767 1.00 98.06 103 ASN A CA 1
ATOM 795 C C . ASN A 1 103 ? -12.516 11.949 15.056 1.00 98.06 103 ASN A C 1
ATOM 797 O O . ASN A 1 103 ? -11.436 12.332 15.498 1.00 98.06 103 ASN A O 1
ATOM 801 N N . LEU A 1 104 ? -12.571 11.202 13.944 1.00 98.31 104 LEU A N 1
ATOM 802 C CA . LEU A 1 104 ? -11.367 10.724 13.252 1.00 98.31 104 LEU A CA 1
ATOM 803 C C . LEU A 1 104 ? -10.739 11.798 12.351 1.00 98.31 104 LEU A C 1
ATOM 805 O O . LEU A 1 104 ? -11.388 12.307 11.443 1.00 98.31 104 LEU A O 1
ATOM 809 N N . ALA A 1 105 ? -9.453 12.098 12.507 1.00 97.50 105 ALA A N 1
ATOM 810 C CA . ALA A 1 105 ? -8.789 13.180 11.772 1.00 97.50 105 ALA A CA 1
ATOM 811 C C . ALA A 1 105 ? -8.624 12.950 10.253 1.00 97.50 105 ALA A C 1
ATOM 813 O O . ALA A 1 105 ? -8.488 13.926 9.515 1.00 97.50 105 ALA A O 1
ATOM 814 N N . CYS A 1 106 ? -8.672 11.701 9.774 1.00 93.69 106 CYS A N 1
ATOM 815 C CA . CYS A 1 106 ? -8.348 11.323 8.391 1.00 93.69 106 CYS A CA 1
ATOM 816 C C . CYS A 1 106 ? -9.258 11.932 7.313 1.00 93.69 106 CYS A C 1
ATOM 818 O O . CYS A 1 106 ? -8.867 12.022 6.157 1.00 93.69 106 CYS A O 1
ATOM 820 N N . GLY A 1 107 ? -10.440 12.427 7.683 1.00 91.81 107 GLY A N 1
ATOM 821 C CA . GLY A 1 107 ? -11.425 12.927 6.723 1.00 91.81 107 GLY A CA 1
ATOM 822 C C . GLY A 1 107 ? -12.209 11.796 6.037 1.00 91.81 107 GLY A C 1
ATOM 823 O O . GLY A 1 107 ? -11.856 10.623 6.173 1.00 91.81 107 GLY A O 1
ATOM 824 N N . PRO A 1 108 ? -13.340 12.118 5.387 1.00 94.62 108 PRO A N 1
ATOM 825 C CA . PRO A 1 108 ? -14.112 11.141 4.627 1.00 94.62 108 PRO A CA 1
ATOM 826 C C . PRO A 1 108 ? -13.361 10.721 3.359 1.00 94.62 108 PRO A C 1
ATOM 828 O O . PRO A 1 108 ? -12.726 11.555 2.716 1.00 94.62 108 PRO A O 1
ATOM 831 N N . ALA A 1 109 ? -13.471 9.449 2.976 1.00 94.25 109 ALA A N 1
ATOM 832 C CA . ALA A 1 109 ? -12.891 8.940 1.735 1.00 94.25 109 ALA A CA 1
ATOM 833 C C . ALA A 1 109 ? -13.816 7.920 1.070 1.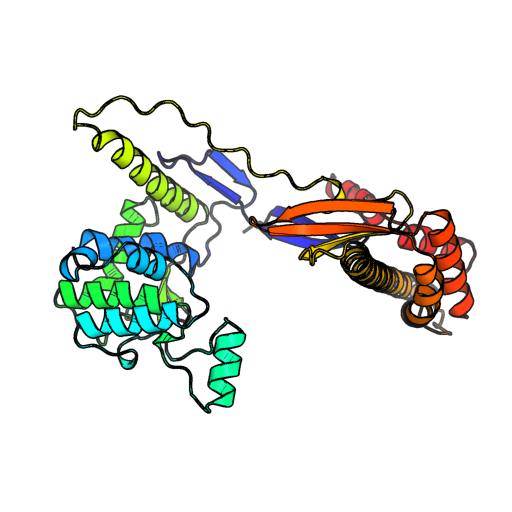00 94.25 109 ALA A C 1
ATOM 835 O O . ALA A 1 109 ? -14.561 7.205 1.736 1.00 94.25 109 ALA A O 1
ATOM 836 N N . GLN A 1 110 ? -13.770 7.864 -0.257 1.00 95.56 110 GLN A N 1
ATOM 837 C CA . GLN A 1 110 ? -14.545 6.899 -1.028 1.00 95.56 110 GLN A CA 1
ATOM 838 C C . GLN A 1 110 ? -14.051 5.466 -0.764 1.00 95.56 110 GLN A C 1
ATOM 840 O O . GLN A 1 110 ? -12.838 5.264 -0.737 1.00 95.56 110 GLN A O 1
ATOM 845 N N . PRO A 1 111 ? -14.945 4.463 -0.657 1.00 97.19 111 PRO A N 1
ATOM 846 C CA . PRO A 1 111 ? -14.527 3.070 -0.552 1.00 97.19 111 PRO A CA 1
ATOM 847 C C . PRO A 1 111 ? -13.686 2.630 -1.756 1.00 97.19 111 PRO A C 1
ATOM 849 O O . PRO A 1 111 ? -14.005 2.956 -2.910 1.00 97.19 111 PRO A O 1
ATOM 852 N N . ASN A 1 112 ? -12.644 1.843 -1.492 1.00 92.00 112 ASN A N 1
ATOM 853 C CA . ASN A 1 112 ? -11.907 1.127 -2.536 1.00 92.00 112 ASN A CA 1
ATOM 854 C C . ASN A 1 112 ? -12.659 -0.134 -2.970 1.00 92.00 112 ASN A C 1
ATOM 856 O O . ASN A 1 112 ? -12.587 -0.515 -4.135 1.00 92.00 112 ASN A O 1
ATOM 860 N N . HIS A 1 113 ? -13.433 -0.740 -2.063 1.00 97.12 113 HIS A N 1
ATOM 861 C CA . HIS A 1 113 ? -14.296 -1.866 -2.380 1.00 97.12 113 HIS A CA 1
ATOM 862 C C . HIS A 1 113 ? -15.404 -1.415 -3.338 1.00 97.12 113 HIS A C 1
ATOM 864 O O . HIS A 1 113 ? -16.341 -0.702 -2.959 1.00 97.12 113 HIS A O 1
ATOM 870 N N . GLU A 1 114 ? -15.284 -1.838 -4.597 1.00 96.25 114 GLU A N 1
ATOM 871 C CA . GLU A 1 114 ? -16.106 -1.368 -5.714 1.00 96.25 114 GLU A CA 1
ATOM 872 C C . GLU A 1 114 ? -17.603 -1.543 -5.451 1.00 96.25 114 GLU A C 1
ATOM 874 O O . GLU A 1 114 ? -18.389 -0.618 -5.669 1.00 96.25 114 GLU A O 1
ATOM 879 N N . ARG A 1 115 ? -18.004 -2.689 -4.890 1.00 96.44 115 ARG A N 1
ATOM 880 C CA . ARG A 1 115 ? -19.410 -2.942 -4.568 1.00 96.44 115 ARG A CA 1
ATOM 881 C C . ARG A 1 115 ? -19.941 -1.989 -3.498 1.00 96.44 115 ARG A C 1
ATOM 883 O O . ARG A 1 115 ? -21.027 -1.451 -3.686 1.00 96.44 115 ARG A O 1
ATOM 890 N N . THR A 1 116 ? -19.177 -1.717 -2.432 1.00 95.75 116 THR A N 1
ATOM 891 C CA . THR A 1 116 ? -19.593 -0.726 -1.418 1.00 95.75 116 THR A CA 1
ATOM 892 C C . THR A 1 116 ? -19.767 0.644 -2.063 1.00 95.75 116 THR A C 1
ATOM 894 O O . THR A 1 116 ? -20.799 1.281 -1.870 1.00 95.75 116 THR A O 1
ATOM 897 N N . LYS A 1 117 ? -18.791 1.082 -2.869 1.00 96.12 117 LYS A N 1
ATOM 898 C CA . LYS A 1 117 ? -18.843 2.372 -3.569 1.00 96.12 117 LYS A CA 1
ATOM 899 C C . LYS A 1 117 ? -20.092 2.492 -4.454 1.00 96.12 117 LYS A C 1
ATOM 901 O O . LYS A 1 117 ? -20.798 3.496 -4.374 1.00 96.12 117 LYS A O 1
ATOM 906 N N . LEU A 1 118 ? -20.388 1.478 -5.269 1.00 96.62 118 LEU A N 1
ATOM 907 C CA . LEU A 1 118 ? -21.560 1.476 -6.153 1.00 96.62 118 LEU A CA 1
ATOM 908 C C . LEU A 1 118 ? -22.880 1.453 -5.378 1.00 96.62 118 LEU A C 1
ATOM 910 O O . LEU A 1 118 ? -23.822 2.154 -5.748 1.00 96.62 118 LEU A O 1
ATOM 914 N N . ASP A 1 119 ? -22.960 0.665 -4.309 1.00 95.81 119 ASP A N 1
ATOM 915 C CA . ASP A 1 119 ? -24.168 0.563 -3.495 1.00 95.81 119 ASP A CA 1
ATOM 916 C C . ASP A 1 119 ? -24.452 1.876 -2.746 1.00 95.81 119 ASP A C 1
ATOM 918 O O . ASP A 1 119 ? -25.598 2.326 -2.724 1.00 95.81 119 ASP A O 1
ATOM 922 N N . MET A 1 120 ? -23.420 2.541 -2.215 1.00 96.81 120 MET A N 1
ATOM 923 C CA . MET A 1 120 ? -23.544 3.879 -1.622 1.00 96.81 120 MET A CA 1
ATOM 924 C C . MET A 1 120 ? -24.002 4.914 -2.652 1.00 96.81 120 MET A C 1
ATOM 926 O O . MET A 1 120 ? -24.929 5.677 -2.384 1.00 96.81 120 MET A O 1
ATOM 930 N N . TYR A 1 121 ? -23.412 4.901 -3.853 1.00 95.81 121 TYR A N 1
ATOM 931 C CA . TYR A 1 121 ? -23.809 5.798 -4.939 1.00 95.81 121 TYR A CA 1
ATOM 932 C C . TYR A 1 121 ? -25.293 5.636 -5.298 1.00 95.81 121 TYR A C 1
ATOM 934 O O . TYR A 1 121 ? -26.019 6.625 -5.379 1.00 95.81 121 TYR A O 1
ATOM 942 N N . LYS A 1 122 ? -25.775 4.393 -5.435 1.00 97.12 122 LYS A N 1
ATOM 943 C CA . LYS A 1 122 ? -27.193 4.100 -5.713 1.00 97.12 122 LYS A CA 1
ATOM 944 C C . LYS A 1 122 ? -28.133 4.587 -4.610 1.00 97.12 122 LYS A C 1
ATOM 946 O O . LYS A 1 122 ? -29.263 4.961 -4.909 1.00 97.12 122 LYS A O 1
ATOM 951 N N . ARG A 1 123 ? -27.684 4.574 -3.352 1.00 97.44 123 ARG A N 1
ATOM 952 C CA . ARG A 1 123 ? -28.450 5.072 -2.198 1.00 97.44 123 ARG A CA 1
ATOM 953 C C . ARG A 1 123 ? -28.315 6.584 -1.981 1.00 97.44 123 ARG A C 1
ATOM 955 O O . ARG A 1 123 ? -28.971 7.118 -1.093 1.00 97.44 123 ARG A O 1
ATOM 962 N N . GLY A 1 124 ? -27.491 7.280 -2.770 1.00 95.62 124 GLY A N 1
ATOM 963 C CA . GLY A 1 124 ? -27.199 8.703 -2.570 1.00 95.62 124 GLY A CA 1
ATOM 964 C C . GLY A 1 124 ? -26.418 8.990 -1.281 1.00 95.62 124 GLY A C 1
ATOM 965 O O . GLY A 1 124 ? -26.458 10.108 -0.771 1.00 95.62 124 GLY A O 1
ATOM 966 N N . GLU A 1 125 ? -25.727 7.987 -0.737 1.00 96.06 125 GLU A N 1
ATOM 967 C CA . GLU A 1 125 ? -24.956 8.100 0.499 1.00 96.06 125 GLU A CA 1
ATOM 968 C C . GLU A 1 125 ? -23.598 8.758 0.245 1.00 96.06 125 GLU A C 1
ATOM 970 O O . GLU A 1 125 ? -22.925 8.488 -0.751 1.00 96.06 125 GLU A O 1
ATOM 975 N N . GLN A 1 126 ? -23.165 9.597 1.186 1.00 95.25 126 GLN A N 1
ATOM 976 C CA . GLN A 1 126 ? -21.829 10.186 1.171 1.00 95.25 126 GLN A CA 1
ATOM 977 C C . GLN A 1 126 ? -20.868 9.366 2.037 1.00 95.25 126 GLN A C 1
ATOM 979 O O . GLN A 1 126 ? -21.262 8.884 3.105 1.00 95.25 126 GLN A O 1
ATOM 984 N N . PRO A 1 127 ? -19.596 9.216 1.626 1.00 95.81 127 PRO A N 1
ATOM 985 C CA . PRO A 1 127 ? -18.597 8.584 2.469 1.00 95.81 127 PRO A CA 1
ATOM 986 C C . PRO A 1 127 ? -18.384 9.370 3.760 1.00 95.81 127 PRO A C 1
ATOM 988 O O . PRO A 1 127 ? -18.308 10.597 3.780 1.00 95.81 127 PRO A O 1
ATOM 991 N N . THR A 1 128 ? -18.219 8.627 4.845 1.00 97.06 128 THR A N 1
ATOM 992 C CA . THR A 1 128 ? -17.819 9.148 6.156 1.00 97.06 128 THR A CA 1
ATOM 993 C C . THR A 1 128 ? -16.347 8.849 6.427 1.00 97.06 128 THR A C 1
ATOM 995 O O . THR A 1 128 ? -15.704 8.083 5.710 1.00 97.06 128 THR A O 1
ATOM 998 N N . ARG A 1 129 ? -15.807 9.396 7.517 1.00 98.12 129 ARG A N 1
ATOM 999 C CA . ARG A 1 129 ? -14.439 9.109 7.984 1.00 98.12 129 ARG A CA 1
ATOM 1000 C C . ARG A 1 129 ? -14.181 7.632 8.308 1.00 98.12 129 ARG A C 1
ATOM 1002 O O . ARG A 1 129 ? -13.038 7.199 8.238 1.00 98.12 129 ARG A O 1
ATOM 1009 N N . ALA A 1 130 ? -15.224 6.845 8.587 1.00 98.12 130 ALA A N 1
ATOM 1010 C CA . ALA A 1 130 ? -15.099 5.395 8.772 1.00 98.12 130 ALA A CA 1
ATOM 1011 C C . ALA A 1 130 ? -14.748 4.648 7.471 1.00 98.12 130 ALA A C 1
ATOM 1013 O O . ALA A 1 130 ? -14.278 3.518 7.518 1.00 98.12 130 ALA A O 1
ATOM 1014 N N . HIS A 1 131 ? -14.967 5.270 6.308 1.00 98.31 131 HIS A N 1
ATOM 1015 C CA . HIS A 1 131 ? -14.650 4.679 5.007 1.00 98.31 131 HIS A CA 1
ATOM 1016 C C . HIS A 1 131 ? -13.207 4.946 4.564 1.00 98.31 131 HIS A C 1
ATOM 1018 O O . HIS A 1 131 ? -12.758 4.367 3.581 1.00 98.31 131 HIS A O 1
ATOM 1024 N N . HIS A 1 132 ? -12.460 5.793 5.274 1.00 97.94 132 HIS A N 1
ATOM 1025 C CA . HIS A 1 132 ? -11.054 6.013 4.960 1.00 97.94 132 HIS A CA 1
ATOM 1026 C C . HIS A 1 132 ? -10.240 4.773 5.309 1.00 97.94 132 HIS A C 1
ATOM 1028 O O . HIS A 1 132 ? -10.332 4.277 6.426 1.00 97.94 132 HIS A O 1
ATOM 1034 N N . GLU A 1 133 ? -9.375 4.324 4.401 1.00 97.00 133 GLU A N 1
ATOM 1035 C CA . GLU A 1 133 ? -8.513 3.145 4.549 1.00 97.00 133 GLU A CA 1
ATOM 1036 C C . GLU A 1 133 ? -7.579 3.202 5.766 1.00 97.00 133 GLU A C 1
ATOM 1038 O O . GLU A 1 133 ? -6.991 2.202 6.173 1.00 97.00 133 GLU A O 1
ATOM 1043 N N . CYS A 1 134 ? -7.420 4.390 6.349 1.00 97.75 134 CYS A N 1
ATOM 1044 C CA . CYS A 1 134 ? -6.630 4.635 7.541 1.00 97.75 134 CYS A CA 1
ATOM 1045 C C . CYS A 1 134 ? -7.457 4.638 8.833 1.00 97.75 134 CYS A C 1
ATOM 1047 O O . CYS A 1 134 ? -6.861 4.706 9.905 1.00 97.75 134 CYS A O 1
ATOM 1049 N N . SER A 1 135 ? -8.787 4.568 8.772 1.00 98.44 135 SER A N 1
ATOM 1050 C CA . SER A 1 135 ? -9.655 4.797 9.932 1.00 98.44 135 SER A CA 1
ATOM 1051 C C . SER A 1 135 ? -9.346 3.854 11.105 1.00 98.44 135 SER A C 1
ATOM 1053 O O . SER A 1 135 ? -9.297 4.311 12.244 1.00 98.44 135 SER A O 1
ATOM 1055 N N . GLY A 1 136 ? -8.967 2.598 10.836 1.00 98.19 136 GLY A N 1
ATOM 1056 C CA . GLY A 1 136 ? -8.507 1.650 11.859 1.00 98.19 136 GLY A CA 1
ATOM 1057 C C . GLY A 1 136 ? -7.290 2.130 12.653 1.00 98.19 136 GLY A C 1
ATOM 1058 O O . GLY A 1 136 ? -7.294 2.073 13.883 1.00 98.19 136 GLY A O 1
ATOM 1059 N N . LYS A 1 137 ? -6.257 2.671 11.987 1.00 97.62 137 LYS A N 1
ATOM 1060 C CA . LYS A 1 137 ? -5.077 3.217 12.689 1.00 97.62 137 LYS A CA 1
ATOM 1061 C C . LYS A 1 137 ? -5.455 4.437 13.533 1.00 97.62 137 LYS A C 1
ATOM 1063 O O . LYS A 1 137 ? -4.930 4.632 14.626 1.00 97.62 137 LYS A O 1
ATOM 1068 N N . HIS A 1 138 ? -6.393 5.248 13.039 1.00 98.44 138 HIS A N 1
ATOM 1069 C CA . HIS A 1 138 ? -6.904 6.394 13.784 1.00 98.44 138 HIS A CA 1
ATOM 1070 C C . HIS A 1 138 ? -7.692 5.958 15.024 1.00 98.44 138 HIS A C 1
ATOM 1072 O O . HIS A 1 138 ? -7.546 6.604 16.059 1.00 98.44 138 HIS A O 1
ATOM 1078 N N . CYS A 1 139 ? -8.454 4.863 14.950 1.00 98.56 139 CYS A N 1
ATOM 1079 C CA . CYS A 1 139 ? -9.090 4.253 16.116 1.00 98.56 139 CYS A CA 1
ATOM 1080 C C . CYS A 1 139 ? -8.053 3.834 17.170 1.00 98.56 139 CYS A C 1
ATOM 1082 O O . CYS A 1 139 ? -8.223 4.158 18.340 1.00 98.56 139 CYS A O 1
ATOM 1084 N N . GLY A 1 140 ? -6.931 3.223 16.773 1.00 98.19 140 GLY A N 1
ATOM 1085 C CA . GLY A 1 140 ? -5.840 2.900 17.704 1.00 98.19 140 GLY A CA 1
ATOM 1086 C C . GLY A 1 140 ? -5.262 4.130 18.416 1.00 98.19 140 GLY A C 1
ATOM 1087 O O . GLY A 1 140 ? -5.130 4.151 19.645 1.00 98.19 140 GLY A O 1
ATOM 1088 N N . PHE A 1 141 ? -4.967 5.193 17.664 1.00 98.19 141 PHE A N 1
ATOM 1089 C CA . PHE A 1 141 ? -4.445 6.435 18.238 1.00 98.19 141 PHE A CA 1
ATOM 1090 C C . PHE A 1 141 ? -5.450 7.133 19.167 1.00 98.19 141 PHE A C 1
ATOM 1092 O O . PHE A 1 141 ? -5.083 7.520 20.278 1.00 98.19 141 PHE A O 1
ATOM 1099 N N . ILE A 1 142 ? -6.715 7.270 18.761 1.00 98.19 142 ILE A N 1
ATOM 1100 C CA . ILE A 1 142 ? -7.727 7.937 19.593 1.00 98.19 142 ILE A CA 1
ATOM 1101 C C . ILE A 1 142 ? -8.087 7.098 20.827 1.00 98.19 142 ILE A C 1
ATOM 1103 O O . ILE A 1 142 ? -8.271 7.664 21.899 1.00 98.19 142 ILE A O 1
ATOM 1107 N N . SER A 1 143 ? -8.081 5.760 20.734 1.00 98.56 143 SER A N 1
ATOM 1108 C CA . SER A 1 143 ? -8.212 4.877 21.903 1.00 98.56 143 SER A CA 1
ATOM 1109 C C . SER A 1 143 ? -7.085 5.074 22.906 1.00 98.56 143 SER A C 1
ATOM 1111 O O . SER A 1 143 ? -7.335 5.080 24.109 1.00 98.56 143 SER A O 1
ATOM 1113 N N . THR A 1 144 ? -5.859 5.273 22.424 1.00 98.12 144 THR A N 1
ATOM 1114 C CA . THR A 1 144 ? -4.711 5.582 23.285 1.00 98.12 144 THR A CA 1
ATOM 1115 C C . THR A 1 144 ? -4.905 6.932 23.974 1.00 98.12 144 THR A C 1
ATOM 1117 O O . THR A 1 144 ? -4.722 7.027 25.186 1.00 98.12 144 THR A O 1
ATOM 1120 N N . ALA A 1 145 ? -5.347 7.954 23.230 1.00 98.06 145 ALA A N 1
ATOM 1121 C CA . ALA A 1 145 ? -5.627 9.274 23.789 1.00 98.06 145 ALA A CA 1
ATOM 1122 C C . ALA A 1 145 ? -6.704 9.209 24.883 1.00 98.06 145 ALA A C 1
ATOM 1124 O O . ALA A 1 145 ? -6.482 9.716 25.977 1.00 98.06 145 ALA A O 1
ATOM 1125 N N . VAL A 1 146 ? -7.818 8.511 24.632 1.00 98.12 146 VAL A N 1
ATOM 1126 C CA . VAL A 1 146 ? -8.879 8.289 25.630 1.00 98.12 146 VAL A CA 1
ATOM 1127 C C . VAL A 1 146 ? -8.326 7.585 26.868 1.00 98.12 146 VAL A C 1
ATOM 1129 O O . VAL A 1 146 ? -8.542 8.051 27.984 1.00 98.12 146 VAL A O 1
ATOM 1132 N N . HIS A 1 147 ? -7.590 6.485 26.686 1.00 98.00 147 HIS A N 1
ATOM 1133 C CA . HIS A 1 147 ? -7.079 5.681 27.796 1.00 98.00 147 HIS A CA 1
ATOM 1134 C C . HIS A 1 147 ? -6.091 6.450 28.686 1.00 98.00 147 HIS A C 1
ATOM 1136 O O . HIS A 1 147 ? -6.106 6.296 29.904 1.00 98.00 147 HIS A O 1
ATOM 1142 N N . GLN A 1 148 ? -5.246 7.290 28.087 1.00 97.00 148 GLN A N 1
ATOM 1143 C CA . GLN A 1 148 ? -4.228 8.075 28.793 1.00 97.00 148 GLN A CA 1
ATOM 1144 C C . GLN A 1 148 ? -4.726 9.465 29.234 1.00 97.00 148 GLN A C 1
ATOM 1146 O O . GLN A 1 148 ? -3.958 10.236 29.808 1.00 97.00 148 GLN A O 1
ATOM 1151 N N . GLY A 1 149 ? -5.995 9.803 28.980 1.00 97.19 149 GLY A N 1
ATOM 1152 C CA . GLY A 1 149 ? -6.568 11.105 29.337 1.00 97.19 149 GLY A CA 1
ATOM 1153 C C . GLY A 1 149 ? -5.993 12.275 28.530 1.00 97.19 149 GLY A C 1
ATOM 1154 O O . GLY A 1 149 ? -5.890 13.391 29.037 1.00 97.19 149 GLY A O 1
ATOM 1155 N N . HIS A 1 150 ? -5.575 12.030 27.289 1.00 97.44 150 HIS A N 1
ATOM 1156 C CA . HIS A 1 150 ? -5.107 13.052 26.355 1.00 97.44 150 HIS A CA 1
ATOM 1157 C C . HIS A 1 150 ? -6.248 13.573 25.478 1.00 97.44 150 HIS A C 1
ATOM 1159 O O . HIS A 1 150 ? -7.249 12.894 25.253 1.00 97.44 150 HIS A O 1
ATOM 1165 N N . ASP A 1 151 ? -6.082 14.788 24.955 1.00 97.31 151 ASP A N 1
ATOM 1166 C CA . ASP A 1 151 ? -7.091 15.420 24.110 1.00 97.31 151 ASP A CA 1
ATOM 1167 C C . ASP A 1 151 ? -7.304 14.632 22.805 1.00 97.31 151 ASP A C 1
ATOM 1169 O O . ASP A 1 151 ? -6.386 14.422 22.004 1.00 97.31 151 ASP A O 1
ATOM 1173 N N . THR A 1 152 ? -8.543 14.195 22.600 1.00 97.06 152 THR A N 1
ATOM 1174 C CA . THR A 1 152 ? -8.979 13.402 21.450 1.00 97.06 152 THR A CA 1
ATOM 1175 C C . THR A 1 152 ? -9.269 14.253 20.219 1.00 97.06 152 THR A C 1
ATOM 1177 O O . THR A 1 152 ? -9.370 13.696 19.131 1.00 97.06 152 THR A O 1
ATOM 1180 N N . ALA A 1 153 ? -9.370 15.580 20.331 1.00 96.31 153 ALA A N 1
ATOM 1181 C CA . ALA A 1 153 ? -9.515 16.464 19.173 1.00 96.31 153 ALA A CA 1
ATOM 1182 C C . ALA A 1 153 ? -8.171 16.685 18.459 1.00 96.31 153 ALA A C 1
ATOM 1184 O O . ALA A 1 153 ? -8.112 16.824 17.234 1.00 96.31 153 ALA A O 1
ATOM 1185 N N . THR A 1 154 ? -7.074 16.663 19.217 1.00 96.75 154 THR A N 1
ATOM 1186 C CA . THR A 1 154 ? -5.724 16.988 18.736 1.00 96.75 154 THR A CA 1
ATOM 1187 C C . THR A 1 154 ? -4.804 15.778 18.610 1.00 96.75 154 THR A C 1
ATOM 1189 O O . THR A 1 154 ? -3.632 15.947 18.306 1.00 96.75 154 THR A O 1
ATOM 1192 N N . TYR A 1 155 ? -5.300 14.546 18.773 1.00 96.56 155 TYR A N 1
ATOM 1193 C CA . TYR A 1 155 ? -4.472 13.326 18.757 1.00 96.56 155 TYR A CA 1
ATOM 1194 C C . TYR A 1 155 ? -3.594 13.139 17.511 1.00 96.56 155 TYR A C 1
ATOM 1196 O O . TYR A 1 155 ? -2.636 12.375 17.550 1.00 96.56 155 TYR A O 1
ATOM 1204 N N . HIS A 1 156 ? -3.946 13.782 16.398 1.00 94.75 156 HIS A N 1
ATOM 1205 C CA . HIS A 1 156 ? -3.229 13.730 15.128 1.00 94.75 156 HIS A CA 1
ATOM 1206 C C . HIS A 1 156 ? -2.138 14.802 14.999 1.00 94.75 156 HIS A C 1
ATOM 1208 O O . HIS A 1 156 ? -1.384 14.785 14.032 1.00 94.75 156 HIS A O 1
ATOM 1214 N N . LEU A 1 157 ? -2.055 15.738 15.946 1.00 93.69 157 LEU A N 1
ATOM 1215 C CA . LEU A 1 157 ? -1.062 16.803 15.948 1.00 93.69 157 LEU A CA 1
ATOM 1216 C C . LEU A 1 157 ? 0.233 16.336 16.637 1.00 93.69 157 LEU A C 1
ATOM 1218 O O . LEU A 1 157 ? 0.151 15.612 17.636 1.00 93.69 157 LEU A O 1
ATOM 1222 N N . PRO A 1 158 ? 1.422 16.740 16.149 1.00 87.94 158 PRO A N 1
ATOM 1223 C CA . PRO A 1 158 ? 2.714 16.353 16.730 1.00 87.94 158 PRO A CA 1
ATOM 1224 C C . PRO A 1 158 ? 2.866 16.663 18.227 1.00 87.94 158 PRO A C 1
ATOM 1226 O O . PRO A 1 158 ? 3.583 15.960 18.939 1.00 87.94 158 PRO A O 1
ATOM 1229 N N . GLU A 1 159 ? 2.192 17.705 18.711 1.00 90.06 159 GLU A N 1
ATOM 1230 C CA . GLU A 1 159 ? 2.232 18.163 20.101 1.00 90.06 159 GLU A CA 1
ATOM 1231 C C . GLU A 1 159 ? 1.502 17.203 21.046 1.00 90.06 159 GLU A C 1
ATOM 1233 O O . GLU A 1 159 ? 1.786 17.164 22.250 1.00 90.06 159 GLU A O 1
ATOM 1238 N N . ASN A 1 160 ? 0.568 16.407 20.519 1.00 95.06 160 ASN A N 1
ATOM 1239 C CA . ASN A 1 160 ? -0.193 15.485 21.337 1.00 95.06 160 ASN A CA 1
ATOM 1240 C C . ASN A 1 160 ? 0.728 14.370 21.873 1.00 95.06 160 ASN A C 1
ATOM 1242 O O . ASN A 1 160 ? 1.485 13.767 21.103 1.00 95.06 160 ASN A O 1
ATOM 1246 N N . PRO A 1 161 ? 0.680 14.047 23.182 1.00 94.31 161 PRO A N 1
ATOM 1247 C CA . PRO A 1 161 ? 1.552 13.030 23.771 1.00 94.31 161 PRO A CA 1
ATOM 1248 C C . PRO A 1 161 ? 1.492 11.667 23.073 1.00 94.31 161 PRO A C 1
ATOM 1250 O O . PRO A 1 161 ? 2.513 10.985 22.997 1.00 94.31 161 PRO A O 1
ATOM 1253 N N . VAL A 1 162 ? 0.342 11.311 22.495 1.00 94.56 162 VAL A N 1
ATOM 1254 C CA . VAL A 1 162 ? 0.168 10.081 21.716 1.00 94.56 162 VAL A CA 1
ATOM 1255 C C . VAL A 1 162 ? 1.110 10.017 20.506 1.00 94.56 162 VAL A C 1
ATOM 1257 O O . VAL A 1 162 ? 1.650 8.952 20.212 1.00 94.56 162 VAL A O 1
ATOM 1260 N N . GLN A 1 163 ? 1.369 11.139 19.827 1.00 92.06 163 GLN A N 1
ATOM 1261 C CA . GLN A 1 163 ? 2.292 11.168 18.685 1.00 92.06 163 GLN A CA 1
ATOM 1262 C C . GLN A 1 163 ? 3.754 11.061 19.125 1.00 92.06 163 GLN A C 1
ATOM 1264 O O . GLN A 1 163 ? 4.557 10.413 18.454 1.00 92.06 163 GLN A O 1
ATOM 1269 N N . ARG A 1 164 ? 4.107 11.599 20.299 1.00 88.12 164 ARG A N 1
ATOM 1270 C CA . ARG A 1 164 ? 5.463 11.458 20.861 1.00 88.12 164 ARG A CA 1
ATOM 1271 C C . ARG A 1 164 ? 5.822 10.001 21.155 1.00 88.12 164 ARG A C 1
ATOM 1273 O O . ARG A 1 164 ? 6.969 9.611 20.967 1.00 88.12 164 ARG A O 1
ATOM 1280 N N . LYS A 1 165 ? 4.845 9.166 21.517 1.00 92.12 165 LYS A N 1
ATOM 1281 C CA . LYS A 1 165 ? 5.068 7.725 21.718 1.00 92.12 165 LYS A CA 1
ATOM 1282 C C . LYS A 1 165 ? 5.500 6.989 20.456 1.00 92.12 165 LYS A C 1
ATOM 1284 O O . LYS A 1 165 ? 6.183 5.973 20.561 1.00 92.12 165 LYS A O 1
ATOM 1289 N N . LEU A 1 166 ? 5.181 7.497 19.265 1.00 91.31 166 LEU A N 1
ATOM 1290 C CA . LEU A 1 166 ? 5.649 6.890 18.021 1.00 91.31 166 LEU A CA 1
ATOM 1291 C C . LEU A 1 166 ? 7.178 6.947 17.899 1.00 91.31 166 LEU A C 1
ATOM 1293 O O . LEU A 1 166 ? 7.788 5.949 17.528 1.00 91.31 166 LEU A O 1
ATOM 1297 N N . SER A 1 167 ? 7.811 8.073 18.239 1.00 89.38 167 SER A N 1
ATOM 1298 C CA . SER A 1 167 ? 9.272 8.200 18.152 1.00 89.38 167 SER A CA 1
ATOM 1299 C C . SER A 1 167 ? 9.996 7.319 19.170 1.00 89.38 167 SER A C 1
ATOM 1301 O O . SER A 1 167 ? 10.982 6.670 18.827 1.00 89.38 167 SER A O 1
ATOM 1303 N N . GLU A 1 168 ? 9.468 7.227 20.393 1.00 91.44 168 GLU A N 1
ATOM 1304 C CA . GLU A 1 168 ? 9.967 6.316 21.429 1.00 91.44 168 GLU A CA 1
ATOM 1305 C C . GLU A 1 168 ? 9.852 4.847 20.991 1.00 91.44 168 GLU A C 1
ATOM 1307 O O . GLU A 1 168 ? 10.801 4.075 21.137 1.00 91.44 168 GLU A O 1
ATOM 1312 N N . ASN A 1 169 ? 8.709 4.460 20.417 1.00 92.94 169 ASN A N 1
ATOM 1313 C CA . ASN A 1 169 ? 8.483 3.097 19.944 1.00 92.94 169 ASN A CA 1
ATOM 1314 C C . ASN A 1 169 ? 9.353 2.751 18.728 1.00 92.94 169 ASN A C 1
ATOM 1316 O O . ASN A 1 169 ? 9.878 1.643 18.671 1.00 92.94 169 ASN A O 1
ATOM 1320 N N . MET A 1 170 ? 9.574 3.680 17.792 1.00 93.25 170 MET A N 1
ATOM 1321 C CA . MET A 1 170 ? 10.525 3.460 16.695 1.00 93.25 170 MET A CA 1
ATOM 1322 C C . MET A 1 170 ? 11.941 3.234 17.224 1.00 93.25 170 MET A C 1
ATOM 1324 O O . MET A 1 170 ? 12.569 2.243 16.861 1.00 93.25 170 MET A O 1
ATOM 1328 N N . ALA A 1 171 ? 12.418 4.092 18.130 1.00 91.69 171 ALA A N 1
ATOM 1329 C CA . ALA A 1 171 ? 13.744 3.949 18.727 1.00 91.69 171 ALA A CA 1
ATOM 1330 C C . ALA A 1 171 ? 13.901 2.616 19.479 1.00 91.69 171 ALA A C 1
ATOM 1332 O O . ALA A 1 171 ? 14.917 1.937 19.331 1.00 91.69 171 ALA A O 1
ATOM 1333 N N . LEU A 1 172 ? 12.874 2.191 20.226 1.00 91.12 172 LEU A N 1
ATOM 1334 C CA . LEU A 1 172 ? 12.861 0.885 20.892 1.00 91.12 172 LEU A CA 1
ATOM 1335 C C . LEU A 1 172 ? 13.030 -0.273 19.898 1.00 91.12 172 LEU A C 1
ATOM 1337 O O . LEU A 1 172 ? 13.723 -1.248 20.188 1.00 91.12 172 LEU A O 1
ATOM 1341 N N . MET A 1 173 ? 12.424 -0.154 18.719 1.00 92.56 173 MET A N 1
ATOM 1342 C CA . MET A 1 173 ? 12.499 -1.164 17.666 1.00 92.56 173 MET A CA 1
ATOM 1343 C C . MET A 1 173 ? 13.752 -1.017 16.787 1.00 92.56 173 MET A C 1
ATOM 1345 O O . MET A 1 173 ? 13.880 -1.718 15.794 1.00 92.56 173 MET A O 1
ATOM 1349 N N . GLY A 1 174 ? 14.721 -0.175 17.154 1.00 90.19 174 GLY A N 1
ATOM 1350 C CA . GLY A 1 174 ? 15.960 0.011 16.388 1.00 90.19 174 GLY A CA 1
ATOM 1351 C C . GLY A 1 174 ? 15.836 0.971 15.203 1.00 90.19 174 GLY A C 1
ATOM 1352 O O . GLY A 1 174 ? 16.688 0.951 14.322 1.00 90.19 174 GLY A O 1
ATOM 1353 N N . GLY A 1 175 ? 14.785 1.790 15.180 1.00 90.75 175 GLY A N 1
ATOM 1354 C CA . GLY A 1 175 ? 14.657 2.938 14.290 1.00 90.75 175 GLY A CA 1
ATOM 1355 C C . GLY A 1 175 ? 15.367 4.194 14.819 1.00 90.75 175 GLY A C 1
ATOM 1356 O O . GLY A 1 175 ? 16.119 4.130 15.799 1.00 90.75 175 GLY A O 1
ATOM 1357 N N . PRO A 1 176 ? 15.114 5.362 14.203 1.00 88.00 176 PRO A N 1
ATOM 1358 C CA . PRO A 1 176 ? 15.805 6.601 14.542 1.00 88.00 176 PRO A CA 1
ATOM 1359 C C . PRO A 1 176 ? 15.466 7.095 15.953 1.00 88.00 176 PRO A C 1
ATOM 1361 O O . PRO A 1 176 ? 14.336 6.983 16.432 1.00 88.00 176 PRO A O 1
ATOM 1364 N N . ALA A 1 177 ? 16.445 7.726 16.605 1.00 82.00 177 ALA A N 1
ATOM 1365 C CA . ALA A 1 177 ? 16.241 8.379 17.895 1.00 82.00 177 ALA A CA 1
ATOM 1366 C C . ALA A 1 177 ? 15.265 9.575 17.775 1.00 82.00 177 ALA A C 1
ATOM 1368 O O . ALA A 1 177 ? 15.308 10.276 16.760 1.00 82.00 177 ALA A O 1
ATOM 1369 N N . PRO A 1 178 ? 14.463 9.906 18.811 1.00 81.06 178 PRO A N 1
ATOM 1370 C CA . PRO A 1 178 ? 13.422 10.941 18.739 1.00 81.06 178 PRO A CA 1
ATOM 1371 C C . PRO A 1 178 ? 13.849 12.322 18.211 1.00 81.06 178 PRO A C 1
ATOM 1373 O O . PRO A 1 178 ? 13.044 13.008 17.591 1.00 81.06 178 PRO A O 1
ATOM 1376 N N . GLY A 1 179 ? 15.110 12.722 18.410 1.00 77.94 179 GLY A N 1
ATOM 1377 C CA . GLY A 1 179 ? 15.664 13.993 17.918 1.00 77.94 179 GLY A CA 1
ATOM 1378 C C . GLY A 1 179 ? 16.252 13.957 16.502 1.00 77.94 179 GLY A C 1
ATOM 1379 O O . GLY A 1 179 ? 16.768 14.968 16.039 1.00 77.94 179 GLY A O 1
ATOM 1380 N N . ARG A 1 180 ? 16.224 12.807 15.820 1.00 76.75 180 ARG A N 1
ATOM 1381 C CA . ARG A 1 180 ? 16.808 12.607 14.479 1.00 76.75 180 ARG A CA 1
ATOM 1382 C C . ARG A 1 180 ? 15.760 12.356 13.395 1.00 76.75 180 ARG A C 1
ATOM 1384 O O . ARG A 1 180 ? 16.111 11.966 12.287 1.00 76.75 180 ARG A O 1
ATOM 1391 N N . ILE A 1 181 ? 14.485 12.560 13.714 1.00 83.25 181 ILE A N 1
ATOM 1392 C CA . ILE A 1 181 ? 13.374 12.251 12.818 1.00 83.25 181 ILE A CA 1
ATOM 1393 C C . ILE A 1 181 ? 12.916 13.521 12.111 1.00 83.25 181 ILE A C 1
ATOM 1395 O O . ILE A 1 181 ? 12.532 14.498 12.756 1.00 83.25 181 ILE A O 1
ATOM 1399 N N . PHE A 1 182 ? 12.892 13.474 10.782 1.00 82.00 182 PHE A N 1
ATOM 1400 C CA . PHE A 1 182 ? 12.196 14.471 9.978 1.00 82.00 182 PHE A CA 1
ATOM 1401 C C . PHE A 1 182 ? 10.728 14.073 9.848 1.00 82.00 182 PHE A C 1
ATOM 1403 O O . PHE A 1 182 ? 10.417 12.956 9.435 1.00 82.00 182 PHE A O 1
ATOM 1410 N N . TRP A 1 183 ? 9.824 14.984 10.199 1.00 85.56 183 TRP A N 1
ATOM 1411 C CA . TRP A 1 183 ? 8.385 14.736 10.183 1.00 85.56 183 TRP A CA 1
ATOM 1412 C C . TRP A 1 183 ? 7.715 15.443 9.011 1.00 85.56 183 TRP A C 1
ATOM 1414 O O . TRP A 1 183 ? 7.998 16.604 8.723 1.00 85.56 183 TRP A O 1
ATOM 1424 N N . ALA A 1 184 ? 6.783 14.745 8.374 1.00 88.12 184 ALA A N 1
ATOM 1425 C CA . ALA A 1 184 ? 5.826 15.309 7.432 1.00 88.12 184 ALA A CA 1
ATOM 1426 C C . ALA A 1 184 ? 4.396 14.968 7.875 1.00 88.12 184 ALA A C 1
ATOM 1428 O O . ALA A 1 184 ? 4.189 14.246 8.850 1.00 88.12 184 ALA A O 1
ATOM 1429 N N . VAL A 1 185 ? 3.403 15.460 7.138 1.00 87.44 185 VAL A N 1
ATOM 1430 C CA . VAL A 1 185 ? 1.991 15.112 7.341 1.00 87.44 185 VAL A CA 1
ATOM 1431 C C . VAL A 1 185 ? 1.554 14.131 6.248 1.00 87.44 185 VAL A C 1
ATOM 1433 O O . VAL A 1 185 ? 1.775 14.364 5.058 1.00 87.44 185 VAL A O 1
ATOM 1436 N N . ASP A 1 186 ? 0.970 13.000 6.646 1.00 90.69 186 ASP A N 1
ATOM 1437 C CA . ASP A 1 186 ? 0.403 11.995 5.738 1.00 90.69 186 ASP A CA 1
ATOM 1438 C C . ASP A 1 186 ? -0.952 12.477 5.168 1.00 90.69 186 ASP A C 1
ATOM 1440 O O . ASP A 1 186 ? -1.593 13.367 5.720 1.00 90.69 186 ASP A O 1
ATOM 1444 N N . GLY A 1 187 ? -1.442 11.867 4.087 1.00 88.25 187 GLY A N 1
ATOM 1445 C CA . GLY A 1 187 ? -2.769 12.139 3.519 1.00 88.25 187 GLY A CA 1
ATOM 1446 C C . GLY A 1 187 ? -3.907 11.865 4.509 1.00 88.25 187 GLY A C 1
ATOM 1447 O O . GLY A 1 187 ? -4.920 12.554 4.486 1.00 88.25 187 GLY A O 1
ATOM 1448 N N . CYS A 1 188 ? -3.689 10.949 5.458 1.00 92.94 188 CYS A N 1
ATOM 1449 C CA . CYS A 1 188 ? -4.595 10.713 6.587 1.00 92.94 188 CYS A CA 1
ATOM 1450 C C . CYS A 1 188 ? -4.442 11.725 7.745 1.00 92.94 188 CYS A C 1
ATOM 1452 O O . CYS A 1 188 ? -5.079 11.572 8.782 1.00 92.94 188 CYS A O 1
ATOM 1454 N N . ARG A 1 189 ? -3.616 12.767 7.587 1.00 93.12 189 ARG A N 1
ATOM 1455 C CA . ARG A 1 189 ? -3.346 13.851 8.555 1.00 93.12 189 ARG A CA 1
ATOM 1456 C C . ARG A 1 189 ? -2.569 13.477 9.817 1.00 93.12 189 ARG A C 1
ATOM 1458 O O . ARG A 1 189 ? -2.438 14.313 10.703 1.00 93.12 189 ARG A O 1
ATOM 1465 N N . LEU A 1 190 ? -2.042 12.258 9.908 1.00 94.00 190 LEU A N 1
ATOM 1466 C CA . LEU A 1 190 ? -1.108 11.886 10.974 1.00 94.00 190 LEU A CA 1
ATOM 1467 C C . LEU A 1 190 ? 0.328 12.304 10.624 1.00 94.00 190 LEU A C 1
ATOM 1469 O O . LEU A 1 190 ? 0.670 12.354 9.436 1.00 94.00 190 LEU A O 1
ATOM 1473 N N . PRO A 1 191 ? 1.195 12.536 11.624 1.00 91.31 191 PRO A N 1
ATOM 1474 C CA . PRO A 1 191 ? 2.620 12.707 11.403 1.00 91.31 191 PRO A CA 1
ATOM 1475 C C . PRO A 1 191 ? 3.218 11.428 10.800 1.00 91.31 191 PRO A C 1
ATOM 1477 O O . PRO A 1 191 ? 2.969 10.320 11.279 1.00 91.31 191 PRO A O 1
ATOM 1480 N N . THR A 1 192 ? 4.020 11.575 9.749 1.00 91.38 192 THR A N 1
ATOM 1481 C CA . THR A 1 192 ? 4.769 10.478 9.127 1.00 91.38 192 THR A CA 1
ATOM 1482 C C . THR A 1 192 ? 6.267 10.765 9.225 1.00 91.38 192 THR A C 1
ATOM 1484 O O . THR A 1 192 ? 6.707 11.832 8.788 1.00 91.38 192 THR A O 1
ATOM 1487 N N . PRO A 1 193 ? 7.067 9.844 9.787 1.00 92.38 193 PRO A N 1
ATOM 1488 C CA . PRO A 1 193 ? 8.505 10.028 9.898 1.00 92.38 193 PRO A CA 1
ATOM 1489 C C . PRO A 1 193 ? 9.187 9.681 8.573 1.00 92.38 193 PRO A C 1
ATOM 1491 O O . PRO A 1 193 ? 8.780 8.737 7.894 1.00 92.38 193 PRO A O 1
ATOM 1494 N N . ALA A 1 194 ? 10.227 10.424 8.213 1.00 89.75 194 ALA A N 1
ATOM 1495 C CA . ALA A 1 194 ? 11.217 9.956 7.257 1.00 89.75 194 ALA A CA 1
ATOM 1496 C C . ALA A 1 194 ? 12.227 9.077 8.004 1.00 89.75 194 ALA A C 1
ATOM 1498 O O . ALA A 1 194 ? 12.764 9.505 9.029 1.00 89.75 194 ALA A O 1
ATOM 1499 N N . ILE A 1 195 ? 12.467 7.869 7.502 1.00 91.50 195 ILE A N 1
ATOM 1500 C CA . ILE A 1 195 ? 13.401 6.898 8.089 1.00 91.50 195 ILE A CA 1
ATOM 1501 C C . ILE A 1 195 ? 14.287 6.303 6.997 1.00 91.50 195 ILE A C 1
ATOM 1503 O O . ILE A 1 195 ? 13.949 6.365 5.809 1.00 91.50 195 ILE A O 1
ATOM 1507 N N . LEU A 1 196 ? 15.422 5.739 7.392 1.00 92.06 196 LEU A N 1
ATOM 1508 C CA . LEU A 1 196 ? 16.296 5.003 6.488 1.00 92.06 196 LEU A CA 1
ATOM 1509 C C . LEU A 1 196 ? 15.692 3.632 6.157 1.00 92.06 196 LEU A C 1
ATOM 1511 O O . LEU A 1 196 ? 14.927 3.050 6.933 1.00 92.06 196 LEU A O 1
ATOM 1515 N N . THR A 1 197 ? 16.052 3.085 4.999 1.00 94.44 197 THR A N 1
ATOM 1516 C CA . THR A 1 197 ? 15.565 1.763 4.573 1.00 94.44 197 THR A CA 1
ATOM 1517 C C . THR A 1 197 ? 16.036 0.661 5.524 1.00 94.44 197 THR A C 1
ATOM 1519 O O . THR A 1 197 ? 15.245 -0.208 5.895 1.00 94.44 197 THR A O 1
ATOM 1522 N N . GLU A 1 198 ? 17.278 0.741 6.004 1.00 95.31 198 GLU A N 1
ATOM 1523 C CA . GLU A 1 198 ? 17.799 -0.163 7.034 1.00 95.31 198 GLU A CA 1
ATOM 1524 C C . GLU A 1 198 ? 17.043 -0.072 8.367 1.00 95.31 198 GLU A C 1
ATOM 1526 O O . GLU A 1 198 ? 16.750 -1.102 8.971 1.00 95.31 198 GLU A O 1
ATOM 1531 N N . GLU A 1 199 ? 16.651 1.132 8.798 1.00 95.06 199 GLU A N 1
ATOM 1532 C CA . GLU A 1 199 ? 15.914 1.341 10.049 1.00 95.06 199 GLU A CA 1
ATOM 1533 C C . GLU A 1 199 ? 14.547 0.652 9.978 1.00 95.06 199 GLU A C 1
ATOM 1535 O O . GLU A 1 199 ? 14.133 -0.012 10.928 1.00 95.06 199 GLU A O 1
ATOM 1540 N N . MET A 1 200 ? 13.859 0.733 8.832 1.00 96.31 200 MET A N 1
ATOM 1541 C CA . MET A 1 200 ? 12.605 0.002 8.622 1.00 96.31 200 MET A CA 1
ATOM 1542 C C . MET A 1 200 ? 12.807 -1.517 8.669 1.00 96.31 200 MET A C 1
ATOM 1544 O O . MET A 1 200 ? 12.001 -2.227 9.281 1.00 96.31 200 MET A O 1
ATOM 1548 N N . ALA A 1 201 ? 13.865 -2.024 8.029 1.00 96.50 201 ALA A N 1
ATOM 1549 C CA . ALA A 1 201 ? 14.173 -3.452 8.022 1.00 96.50 201 ALA A CA 1
ATOM 1550 C C . ALA A 1 201 ? 14.439 -3.965 9.445 1.00 96.50 201 ALA A C 1
ATOM 1552 O O . ALA A 1 201 ? 13.833 -4.954 9.862 1.00 96.50 201 ALA A O 1
ATOM 1553 N N . VAL A 1 202 ? 15.262 -3.251 10.219 1.00 96.38 202 VAL A N 1
ATOM 1554 C CA . VAL A 1 202 ? 15.568 -3.574 11.621 1.00 96.38 202 VAL A CA 1
ATOM 1555 C C . VAL A 1 202 ? 14.309 -3.525 12.488 1.00 96.38 202 VAL A C 1
ATOM 1557 O O . VAL A 1 202 ? 14.040 -4.485 13.214 1.00 96.38 202 VAL A O 1
ATOM 1560 N N . MET A 1 203 ? 13.497 -2.467 12.380 1.00 95.88 203 MET A N 1
ATOM 1561 C CA . MET A 1 20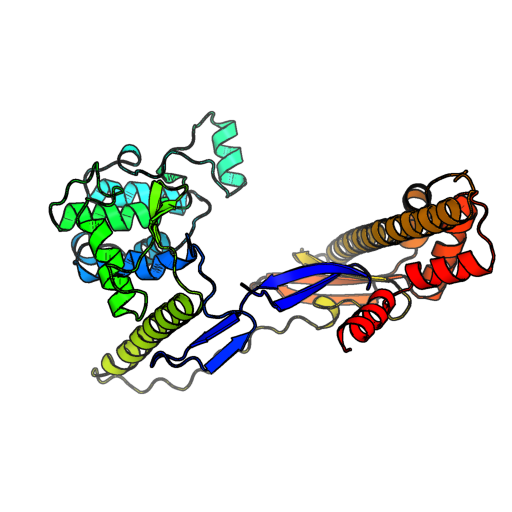3 ? 12.241 -2.354 13.134 1.00 95.88 203 MET A CA 1
ATOM 1562 C C . MET A 1 203 ? 11.284 -3.508 12.847 1.00 95.88 203 MET A C 1
ATOM 1564 O O . MET A 1 203 ? 10.707 -4.081 13.775 1.00 95.88 203 MET A O 1
ATOM 1568 N N . THR A 1 204 ? 11.145 -3.887 11.579 1.00 94.06 204 THR A N 1
ATOM 1569 C CA . THR A 1 204 ? 10.269 -4.989 11.160 1.00 94.06 204 THR A CA 1
ATOM 1570 C C . THR A 1 204 ? 10.794 -6.338 11.653 1.00 94.06 204 THR A C 1
ATOM 1572 O O . THR A 1 204 ? 10.026 -7.144 12.183 1.00 94.06 204 THR A O 1
ATOM 1575 N N . ALA A 1 205 ? 12.104 -6.578 11.545 1.00 94.38 205 ALA A N 1
ATOM 1576 C CA . ALA A 1 205 ? 12.726 -7.817 11.997 1.00 94.38 205 ALA A CA 1
ATOM 1577 C C . ALA A 1 205 ? 12.630 -7.982 13.523 1.00 94.38 205 ALA A C 1
ATOM 1579 O O . ALA A 1 205 ? 12.230 -9.044 14.003 1.00 94.38 205 ALA A O 1
ATOM 1580 N N . LYS A 1 206 ? 12.893 -6.925 14.302 1.00 91.94 206 LYS A N 1
ATOM 1581 C CA . LYS A 1 206 ? 12.716 -6.941 15.765 1.00 91.94 206 LYS A CA 1
ATOM 1582 C C . LYS A 1 206 ? 11.259 -7.143 16.173 1.00 91.94 206 LYS A C 1
ATOM 1584 O O . LYS A 1 206 ? 10.986 -7.873 17.130 1.00 91.94 206 LYS A O 1
ATOM 1589 N N . PHE A 1 207 ? 10.317 -6.548 15.440 1.00 90.00 207 PHE A N 1
ATOM 1590 C CA . PHE A 1 207 ? 8.887 -6.771 15.661 1.00 90.00 207 PHE A CA 1
ATOM 1591 C C . PHE A 1 207 ? 8.528 -8.249 15.477 1.00 90.00 207 PHE A C 1
ATOM 1593 O O . PHE A 1 207 ? 7.922 -8.845 16.367 1.00 90.00 207 PHE A O 1
ATOM 1600 N N . ALA A 1 208 ? 8.978 -8.869 14.383 1.00 87.19 208 ALA A N 1
ATOM 1601 C CA . ALA A 1 208 ? 8.768 -10.294 14.134 1.00 87.19 208 ALA A CA 1
ATOM 1602 C C . ALA A 1 208 ? 9.465 -11.188 15.180 1.00 87.19 208 ALA A C 1
ATOM 1604 O O . ALA A 1 208 ? 8.866 -12.138 15.680 1.00 87.19 208 ALA A O 1
ATOM 1605 N N . GLY A 1 209 ? 10.700 -10.865 15.576 1.00 80.44 209 GLY A N 1
ATOM 1606 C CA . GLY A 1 209 ? 11.451 -11.630 16.579 1.00 80.44 209 GLY A CA 1
ATOM 1607 C C . GLY A 1 209 ? 10.817 -11.615 17.969 1.00 80.44 209 GLY A C 1
ATOM 1608 O O . GLY A 1 209 ? 10.830 -12.627 18.670 1.00 80.44 209 GLY A O 1
ATOM 1609 N N . THR A 1 210 ? 10.186 -10.501 18.347 1.00 70.25 210 THR A N 1
ATOM 1610 C CA . THR A 1 210 ? 9.468 -10.386 19.625 1.00 70.25 210 THR A CA 1
ATOM 1611 C C . THR A 1 210 ? 8.254 -11.326 19.661 1.00 70.25 210 THR A C 1
ATOM 1613 O O . THR A 1 210 ? 7.943 -11.880 20.712 1.00 70.25 210 THR A O 1
ATOM 1616 N N . ILE A 1 211 ? 7.616 -11.595 18.515 1.00 58.69 211 ILE A N 1
ATOM 1617 C CA . ILE A 1 211 ? 6.500 -12.552 18.396 1.00 58.69 211 ILE A CA 1
ATOM 1618 C C . ILE A 1 211 ? 6.987 -13.998 18.604 1.00 58.69 211 ILE A C 1
ATOM 1620 O O . ILE A 1 211 ? 6.318 -14.780 19.282 1.00 58.69 211 ILE A O 1
ATOM 1624 N N . SER A 1 212 ? 8.176 -14.343 18.100 1.00 50.16 212 SER A N 1
ATOM 1625 C CA . SER A 1 212 ? 8.745 -15.695 18.221 1.00 50.16 212 SER A CA 1
ATOM 1626 C C . SER A 1 212 ? 9.127 -16.081 19.656 1.00 50.16 212 SER A C 1
ATOM 1628 O O . SER A 1 212 ? 9.046 -17.255 20.013 1.00 50.16 212 SER A O 1
ATOM 1630 N N . VAL A 1 213 ? 9.488 -15.117 20.513 1.00 47.59 213 VAL A N 1
ATOM 1631 C CA . VAL A 1 213 ? 9.815 -15.385 21.929 1.00 47.59 213 VAL A CA 1
ATOM 1632 C C . VAL A 1 213 ? 8.556 -15.678 22.759 1.00 47.59 213 VAL A C 1
ATOM 1634 O O . VAL A 1 213 ? 8.590 -16.525 23.650 1.00 47.59 213 VAL A O 1
ATOM 1637 N N . PHE A 1 214 ? 7.411 -15.063 22.444 1.00 41.56 214 PHE A N 1
ATOM 1638 C CA . PHE A 1 214 ? 6.163 -15.293 23.190 1.00 41.56 214 PHE A CA 1
ATOM 1639 C C . PHE A 1 214 ? 5.522 -16.662 22.920 1.00 41.56 214 PHE A C 1
ATOM 1641 O O . PHE A 1 214 ? 4.886 -17.218 23.816 1.00 41.56 214 PHE A O 1
ATOM 1648 N N . LEU A 1 215 ? 5.744 -17.250 21.740 1.00 37.38 215 LEU A N 1
ATOM 1649 C CA . LEU A 1 215 ? 5.305 -18.620 21.443 1.00 37.38 215 LEU A CA 1
ATOM 1650 C C . LEU A 1 215 ? 6.091 -19.686 22.226 1.00 37.38 215 LEU A C 1
ATOM 1652 O O . LEU A 1 215 ? 5.587 -20.789 22.410 1.00 37.38 215 LEU A O 1
ATOM 1656 N N . LEU A 1 216 ? 7.283 -19.360 22.738 1.00 39.03 216 LEU A N 1
ATOM 1657 C CA . LEU A 1 216 ? 8.117 -20.292 23.507 1.00 39.03 216 LEU A CA 1
ATOM 1658 C C . LEU A 1 216 ? 7.915 -20.194 25.030 1.00 39.03 216 LEU A C 1
ATOM 1660 O O . LEU A 1 216 ? 8.248 -21.137 25.743 1.00 39.03 216 LEU A O 1
ATOM 1664 N N . VAL A 1 217 ? 7.336 -19.102 25.545 1.00 42.56 217 VAL A N 1
ATOM 1665 C CA . VAL A 1 217 ? 7.160 -18.873 26.999 1.00 42.56 217 VAL A CA 1
ATOM 1666 C C . VAL A 1 217 ? 5.747 -19.234 27.501 1.00 42.56 217 VAL A C 1
ATOM 1668 O O . VAL A 1 217 ? 5.527 -19.351 28.703 1.00 42.56 217 VAL A O 1
ATOM 1671 N N . SER A 1 218 ? 4.786 -19.500 26.607 1.00 35.38 218 SER A N 1
ATOM 1672 C CA . SER A 1 218 ? 3.405 -19.863 26.981 1.00 35.38 218 SER A CA 1
ATOM 1673 C C . SER A 1 218 ? 3.150 -21.373 27.169 1.00 35.38 218 SER A C 1
ATOM 1675 O O . SER A 1 218 ? 2.020 -21.763 27.465 1.00 35.38 218 SER A O 1
ATOM 1677 N N . CYS A 1 219 ? 4.160 -22.238 27.044 1.00 35.44 219 CYS A N 1
ATOM 1678 C CA . CYS A 1 219 ? 4.018 -23.692 27.214 1.00 35.44 219 CYS A CA 1
ATOM 1679 C C . CYS A 1 219 ? 4.488 -24.162 28.601 1.00 35.44 219 CYS A C 1
ATOM 1681 O O . CYS A 1 219 ? 5.381 -24.995 28.722 1.00 35.44 219 CYS A O 1
ATOM 1683 N N . GLY A 1 220 ? 3.888 -23.606 29.655 1.00 34.16 220 GLY A N 1
ATOM 1684 C CA . GLY A 1 220 ? 4.022 -24.091 31.037 1.00 34.16 220 GLY A CA 1
ATOM 1685 C C . GLY A 1 220 ? 2.800 -24.867 31.547 1.00 34.16 220 GLY A C 1
ATOM 1686 O O . GLY A 1 220 ? 2.728 -25.162 32.735 1.00 34.16 220 GLY A O 1
ATOM 1687 N N . GLY A 1 221 ? 1.825 -25.165 30.682 1.00 32.69 221 GLY A N 1
ATOM 1688 C CA . GLY A 1 221 ? 0.664 -25.999 30.996 1.00 32.69 221 GLY A CA 1
ATOM 1689 C C . GLY A 1 221 ? 0.848 -27.396 30.416 1.00 32.69 221 GLY A C 1
ATOM 1690 O O . GLY A 1 221 ? 1.033 -27.551 29.212 1.00 32.69 221 GLY A O 1
ATOM 1691 N N . SER A 1 222 ? 0.845 -28.400 31.285 1.00 42.81 222 SER 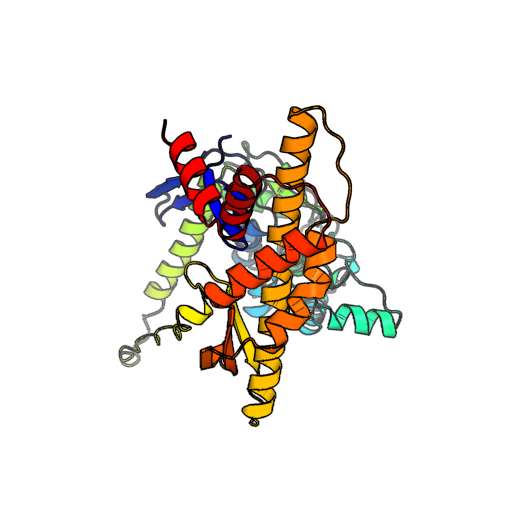A N 1
ATOM 1692 C CA . SER A 1 222 ? 0.913 -29.816 30.939 1.00 42.81 222 SER A CA 1
ATOM 1693 C C . SER A 1 222 ? -0.370 -30.268 30.239 1.00 42.81 222 SER A C 1
ATOM 1695 O O . SER A 1 222 ? -1.350 -30.561 30.913 1.00 42.81 222 SER A O 1
ATOM 1697 N N . ASP A 1 223 ? -0.325 -30.363 28.914 1.00 36.81 223 ASP A N 1
ATOM 1698 C CA . ASP A 1 223 ? -1.259 -31.138 28.094 1.00 36.81 223 ASP A CA 1
ATOM 1699 C C . ASP A 1 223 ? -0.486 -31.821 26.948 1.00 36.81 223 ASP A C 1
ATOM 1701 O O . ASP A 1 223 ? 0.615 -31.380 26.593 1.00 36.81 223 ASP A O 1
ATOM 1705 N N . PRO A 1 224 ? -0.968 -32.976 26.448 1.00 36.22 224 PRO A N 1
ATOM 1706 C CA . PRO A 1 224 ? -0.138 -33.963 25.769 1.00 36.22 224 PRO A CA 1
ATOM 1707 C C . PRO A 1 224 ? 0.436 -33.428 24.454 1.00 36.22 224 PRO A C 1
ATOM 1709 O O . PRO A 1 224 ? -0.220 -32.701 23.714 1.00 36.22 224 PRO A O 1
ATOM 1712 N N . LYS A 1 225 ? 1.692 -33.815 24.186 1.00 30.20 225 LYS A N 1
ATOM 1713 C CA . LYS A 1 225 ? 2.505 -33.410 23.029 1.00 30.20 225 LYS A CA 1
ATOM 1714 C C . LYS A 1 225 ? 1.673 -33.310 21.738 1.00 30.20 225 LYS A C 1
ATOM 1716 O O . LYS A 1 225 ? 1.113 -34.330 21.334 1.00 30.20 225 LYS A O 1
ATOM 1721 N N . PRO A 1 226 ? 1.669 -32.159 21.038 1.00 34.22 226 PRO A N 1
ATOM 1722 C CA . PRO A 1 226 ? 1.119 -32.106 19.698 1.00 34.22 226 PRO A CA 1
ATOM 1723 C C . PRO A 1 226 ? 2.033 -32.900 18.763 1.00 34.22 226 PRO A C 1
ATOM 1725 O O . PRO A 1 226 ? 3.243 -32.670 18.668 1.00 34.22 226 PRO A O 1
ATOM 1728 N N . GLU A 1 227 ? 1.432 -33.884 18.111 1.00 33.88 227 GLU A N 1
ATOM 1729 C CA . GLU A 1 227 ? 2.000 -34.611 16.989 1.00 33.88 227 GLU A CA 1
ATOM 1730 C C . GLU A 1 227 ? 2.369 -33.609 15.883 1.00 33.88 227 GLU A C 1
ATOM 1732 O O . GLU A 1 227 ? 1.641 -32.649 15.628 1.00 33.88 227 GLU A O 1
ATOM 1737 N N . LYS A 1 228 ? 3.544 -33.785 15.269 1.00 34.41 228 LYS A N 1
ATOM 1738 C CA . LYS A 1 228 ? 4.055 -32.902 14.213 1.00 34.41 228 LYS A CA 1
ATOM 1739 C C . LYS A 1 228 ? 3.069 -32.876 13.039 1.00 34.41 228 LYS A C 1
ATOM 1741 O O . LYS A 1 228 ? 3.096 -33.772 12.204 1.00 34.41 228 LYS A O 1
ATOM 1746 N N . GLN A 1 229 ? 2.239 -31.842 12.946 1.00 32.88 229 GLN A N 1
ATOM 1747 C CA . GLN A 1 229 ? 1.543 -31.521 11.705 1.00 32.88 229 GLN A CA 1
ATOM 1748 C C . GLN A 1 229 ? 2.501 -30.752 10.798 1.00 32.88 229 GLN A C 1
ATOM 1750 O O . GLN A 1 229 ? 2.853 -29.603 11.060 1.00 32.88 229 GLN A O 1
ATOM 1755 N N . GLU A 1 230 ? 2.940 -31.413 9.730 1.00 30.88 230 GLU A N 1
ATOM 1756 C CA . GLU A 1 230 ? 3.537 -30.746 8.580 1.00 30.88 230 GLU A CA 1
ATOM 1757 C C . GLU A 1 230 ? 2.539 -29.720 8.028 1.00 30.88 230 GLU A C 1
ATOM 1759 O O . GLU A 1 230 ? 1.382 -30.041 7.751 1.00 30.88 230 GLU A O 1
ATOM 1764 N N . MET A 1 231 ? 2.983 -28.472 7.867 1.00 29.34 231 MET A N 1
ATOM 1765 C CA . MET A 1 231 ? 2.226 -27.485 7.102 1.00 29.34 231 MET A CA 1
ATOM 1766 C C . MET A 1 231 ? 2.082 -28.003 5.662 1.00 29.34 231 MET A C 1
ATOM 1768 O O . MET A 1 231 ? 3.102 -28.315 5.041 1.00 29.34 231 MET A O 1
ATOM 1772 N N . PRO A 1 232 ? 0.863 -28.095 5.100 1.00 34.81 232 PRO A N 1
ATOM 1773 C CA . PRO A 1 232 ? 0.696 -28.536 3.725 1.00 34.81 232 PRO A CA 1
ATOM 1774 C C . PRO A 1 232 ? 1.415 -27.561 2.789 1.00 34.81 232 PRO A C 1
ATOM 1776 O O . PRO A 1 232 ? 1.198 -26.348 2.834 1.00 34.81 232 PRO A O 1
ATOM 1779 N N . LYS A 1 233 ? 2.298 -28.113 1.952 1.00 39.00 233 LYS A N 1
ATOM 1780 C CA . LYS A 1 233 ? 2.996 -27.408 0.871 1.00 39.00 233 LYS A CA 1
ATOM 1781 C C . LYS A 1 233 ? 1.950 -26.616 0.063 1.00 39.00 233 LYS A C 1
ATOM 1783 O O . LYS A 1 233 ? 0.951 -27.224 -0.332 1.00 39.00 233 LYS A O 1
ATOM 1788 N N . PRO A 1 234 ? 2.115 -25.297 -0.160 1.00 44.47 234 PRO A N 1
ATOM 1789 C CA . PRO A 1 234 ? 1.135 -24.528 -0.921 1.00 44.47 234 PRO A CA 1
ATOM 1790 C C . PRO A 1 234 ? 0.948 -25.184 -2.297 1.00 44.47 234 PRO A C 1
ATOM 1792 O O . PRO A 1 234 ? 1.943 -25.641 -2.871 1.00 44.47 234 PRO A O 1
ATOM 1795 N N . PRO A 1 235 ? -0.291 -25.288 -2.816 1.00 51.03 235 PRO A N 1
ATOM 1796 C CA . PRO A 1 235 ? -0.526 -25.901 -4.114 1.00 51.03 235 PRO A CA 1
ATOM 1797 C C . PRO A 1 235 ? 0.284 -25.132 -5.159 1.00 51.03 235 PRO A C 1
ATOM 1799 O O . PRO A 1 235 ? 0.048 -23.950 -5.402 1.00 51.03 235 PRO A O 1
ATOM 1802 N N . MET A 1 236 ? 1.296 -25.793 -5.720 1.00 63.56 236 MET A N 1
ATOM 1803 C CA . MET A 1 236 ? 2.114 -25.224 -6.782 1.00 63.56 236 MET A CA 1
ATOM 1804 C C . MET A 1 236 ? 1.244 -25.134 -8.032 1.00 63.56 236 MET A C 1
ATOM 1806 O O . MET A 1 236 ? 0.828 -26.161 -8.568 1.00 63.56 236 MET A O 1
ATOM 1810 N N . LEU A 1 237 ? 0.945 -23.911 -8.477 1.00 76.06 237 LEU A N 1
ATOM 1811 C CA . LEU A 1 237 ?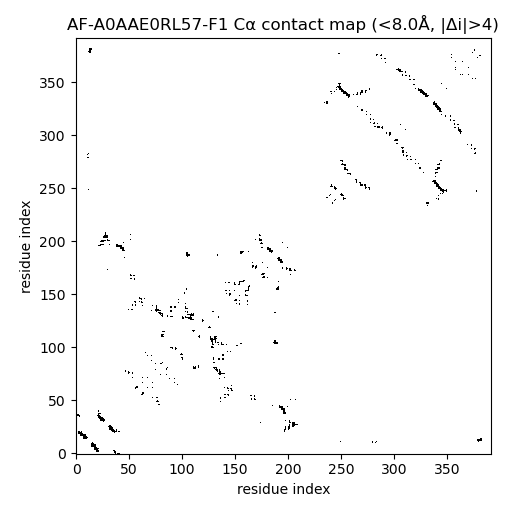 0.354 -23.700 -9.794 1.00 76.06 237 LEU A CA 1
ATOM 1812 C C . LEU A 1 237 ? 1.323 -24.254 -10.852 1.00 76.06 237 LEU A C 1
ATOM 1814 O O . LEU A 1 237 ? 2.534 -24.089 -10.686 1.00 76.06 237 LEU A O 1
ATOM 1818 N N . PRO A 1 238 ? 0.836 -24.900 -11.925 1.00 82.56 238 PRO A N 1
ATOM 1819 C CA . PRO A 1 238 ? 1.712 -25.391 -12.979 1.00 82.56 238 PRO A CA 1
ATOM 1820 C C . PRO A 1 238 ? 2.557 -24.263 -13.586 1.00 82.56 238 PRO A C 1
ATOM 1822 O O . PRO A 1 238 ? 2.041 -23.178 -13.856 1.00 82.56 238 PRO A O 1
ATOM 1825 N N . ASP A 1 239 ? 3.831 -24.528 -13.885 1.00 78.88 239 ASP A N 1
ATOM 1826 C CA . ASP A 1 239 ? 4.754 -23.514 -14.424 1.00 78.88 239 ASP A CA 1
ATOM 1827 C C . ASP A 1 239 ? 4.238 -22.856 -15.709 1.00 78.88 239 ASP A C 1
ATOM 1829 O O . ASP A 1 239 ? 4.464 -21.676 -15.939 1.00 78.88 239 ASP A O 1
ATOM 1833 N N . TRP A 1 240 ? 3.495 -23.595 -16.537 1.00 82.81 240 TRP A N 1
ATOM 1834 C CA . TRP A 1 240 ? 2.918 -23.068 -17.776 1.00 82.81 240 TRP A CA 1
ATOM 1835 C C . TRP A 1 240 ? 1.758 -22.088 -17.539 1.00 82.81 240 TRP A C 1
ATOM 1837 O O . TRP A 1 240 ? 1.439 -21.314 -18.436 1.00 82.81 240 TRP A O 1
ATOM 1847 N N . VAL A 1 241 ? 1.140 -22.119 -16.354 1.00 82.50 241 VAL A N 1
ATOM 1848 C CA . VAL A 1 241 ? 0.145 -21.129 -15.913 1.00 82.50 241 VAL A CA 1
ATOM 1849 C C . VAL A 1 241 ? 0.850 -19.867 -15.421 1.00 82.50 241 VAL A C 1
ATOM 1851 O O . VAL A 1 241 ? 0.417 -18.763 -15.727 1.00 82.50 241 VAL A O 1
ATOM 1854 N N . LEU A 1 242 ? 1.956 -20.024 -14.688 1.00 76.69 242 LEU A N 1
ATOM 1855 C CA . LEU A 1 242 ? 2.733 -18.905 -14.145 1.00 76.69 242 LEU A CA 1
ATOM 1856 C C . LEU A 1 242 ? 3.583 -18.193 -15.205 1.00 76.69 242 LEU A C 1
ATOM 1858 O O . LEU A 1 242 ? 3.784 -16.984 -15.128 1.00 76.69 242 LEU A O 1
ATOM 1862 N N . ASN A 1 243 ? 4.096 -18.944 -16.177 1.00 76.12 243 ASN A N 1
ATOM 1863 C CA . ASN A 1 243 ? 5.010 -18.472 -17.207 1.00 76.12 243 ASN A CA 1
ATOM 1864 C C . ASN A 1 243 ? 4.687 -19.117 -18.574 1.00 76.12 243 ASN A C 1
ATOM 1866 O O . ASN A 1 243 ? 5.406 -20.013 -19.033 1.00 76.12 243 ASN A O 1
ATOM 1870 N N . PRO A 1 244 ? 3.587 -18.709 -19.234 1.00 82.00 244 PRO A N 1
ATOM 1871 C CA . PRO A 1 244 ? 3.214 -19.229 -20.545 1.00 82.00 244 PRO A CA 1
ATOM 1872 C C . PRO A 1 244 ? 4.145 -18.671 -21.630 1.00 82.00 244 PRO A C 1
ATOM 1874 O O . PRO A 1 244 ? 3.981 -17.539 -22.081 1.00 82.00 244 PRO A O 1
ATOM 1877 N N . VAL A 1 245 ? 5.111 -19.475 -22.083 1.00 79.81 245 VAL A N 1
ATOM 1878 C CA . VAL A 1 245 ? 6.051 -19.103 -23.156 1.00 79.81 245 VAL A CA 1
ATOM 1879 C C . VAL A 1 245 ? 6.137 -20.169 -24.247 1.00 79.81 245 VAL A C 1
ATOM 1881 O O . VAL A 1 245 ? 6.024 -21.367 -23.985 1.00 79.81 245 VAL A O 1
ATOM 1884 N N . ILE A 1 246 ? 6.365 -19.725 -25.485 1.00 80.75 246 ILE A N 1
ATOM 1885 C CA . ILE A 1 246 ? 6.728 -20.580 -26.618 1.00 80.75 246 ILE A CA 1
ATOM 1886 C C . ILE A 1 246 ? 7.775 -19.859 -27.470 1.00 80.75 246 ILE A C 1
ATOM 1888 O O . ILE A 1 246 ? 7.610 -18.692 -27.825 1.00 80.75 246 ILE A O 1
ATOM 1892 N N . GLU A 1 247 ? 8.877 -20.540 -27.776 1.00 76.12 247 GLU A N 1
ATOM 1893 C CA . GLU A 1 247 ? 9.962 -19.963 -28.568 1.00 76.12 247 GLU A CA 1
ATOM 1894 C C . GLU A 1 247 ? 9.463 -19.583 -29.967 1.00 76.12 247 GLU A C 1
ATOM 1896 O O . GLU A 1 247 ? 8.873 -20.403 -30.667 1.00 76.12 247 GLU A O 1
ATOM 1901 N N . GLY A 1 248 ? 9.687 -18.331 -30.373 1.00 73.19 248 GLY A N 1
ATOM 1902 C CA . GLY A 1 248 ? 9.325 -17.839 -31.705 1.00 73.19 248 GLY A CA 1
ATOM 1903 C C . GLY A 1 248 ? 7.822 -17.679 -31.966 1.00 73.19 248 GLY A C 1
ATOM 1904 O O . GLY A 1 248 ? 7.453 -17.407 -33.107 1.00 73.19 248 GLY A O 1
ATOM 1905 N N . GLY A 1 249 ? 6.968 -17.832 -30.950 1.00 82.88 249 GLY A N 1
ATOM 1906 C CA . GLY A 1 249 ? 5.518 -17.674 -31.058 1.00 82.88 249 GLY A CA 1
ATOM 1907 C C . GLY A 1 249 ? 4.919 -16.883 -29.895 1.00 82.88 249 GLY A C 1
ATOM 1908 O O . GLY A 1 249 ? 5.625 -16.195 -29.160 1.00 82.88 249 GLY A O 1
ATOM 1909 N N . PHE A 1 250 ? 3.602 -16.984 -29.731 1.00 86.81 250 PHE A N 1
ATOM 1910 C CA . PHE A 1 250 ? 2.861 -16.313 -28.661 1.00 86.81 250 PHE A CA 1
ATOM 1911 C C . PHE A 1 250 ? 2.166 -17.328 -27.773 1.00 86.81 250 PHE A C 1
ATOM 1913 O O . PHE A 1 250 ? 1.658 -18.336 -28.266 1.00 86.81 250 PHE A O 1
ATOM 1920 N N . ALA A 1 251 ? 2.099 -17.034 -26.480 1.00 88.50 251 ALA A N 1
ATOM 1921 C CA . ALA A 1 251 ? 1.383 -17.842 -25.510 1.00 88.50 251 ALA A CA 1
ATOM 1922 C C . ALA A 1 251 ? 0.691 -16.951 -24.467 1.00 88.50 251 ALA A C 1
ATOM 1924 O O . ALA A 1 251 ? 1.173 -15.871 -24.122 1.00 88.50 251 ALA A O 1
ATOM 1925 N N . SER A 1 252 ? -0.454 -17.413 -23.980 1.00 90.06 252 SER A N 1
ATOM 1926 C CA . SER A 1 252 ? -1.147 -16.880 -22.804 1.00 90.06 252 SER A CA 1
ATOM 1927 C C . SER A 1 252 ? -1.827 -18.044 -22.088 1.00 90.06 252 SER A C 1
ATOM 1929 O O . SER A 1 252 ? -2.310 -18.971 -22.744 1.00 90.06 252 SER A O 1
ATOM 1931 N N . ALA A 1 253 ? -1.828 -18.010 -20.757 1.00 92.00 253 ALA A N 1
ATOM 1932 C CA . ALA A 1 253 ? -2.561 -18.941 -19.916 1.00 92.00 253 ALA A CA 1
ATOM 1933 C C . ALA A 1 253 ? -3.617 -18.173 -19.121 1.00 92.00 253 ALA A C 1
ATOM 1935 O O . ALA A 1 253 ? -3.280 -17.266 -18.368 1.00 92.00 253 ALA A O 1
ATOM 1936 N N . GLU A 1 254 ? -4.880 -18.562 -19.278 1.00 94.38 254 GLU A N 1
ATOM 1937 C CA . GLU A 1 254 ? -6.016 -17.927 -18.609 1.00 94.38 254 GLU A CA 1
ATOM 1938 C C . GLU A 1 254 ? -6.784 -18.955 -17.788 1.00 94.38 254 GLU A C 1
ATOM 1940 O O . GLU A 1 254 ? -6.997 -20.082 -18.242 1.00 94.38 254 GLU A O 1
ATOM 1945 N N . CYS A 1 255 ? -7.212 -18.567 -16.589 1.00 92.31 255 CYS A N 1
ATOM 1946 C CA . CYS A 1 255 ? -7.938 -19.432 -15.666 1.00 92.31 255 CYS A CA 1
ATOM 1947 C C . CYS A 1 255 ? -9.315 -18.849 -15.356 1.00 92.31 255 CYS A C 1
ATOM 1949 O O . CYS A 1 255 ? -9.426 -17.700 -14.928 1.00 92.31 255 CYS A O 1
ATOM 1951 N N . VAL A 1 256 ? -10.361 -19.659 -15.518 1.00 92.88 256 VAL A N 1
ATOM 1952 C CA . VAL A 1 256 ? -11.744 -19.280 -15.190 1.00 92.88 256 VAL A CA 1
ATOM 1953 C C . VAL A 1 256 ? -12.303 -20.165 -14.077 1.00 92.88 256 VAL A C 1
ATOM 1955 O O . VAL A 1 256 ? -11.924 -21.337 -14.000 1.00 92.88 256 VAL A O 1
ATOM 1958 N N . PRO A 1 257 ? -13.209 -19.658 -13.219 1.00 93.06 257 PRO A N 1
ATOM 1959 C CA . PRO A 1 257 ? -13.878 -20.485 -12.218 1.00 93.06 257 PRO A CA 1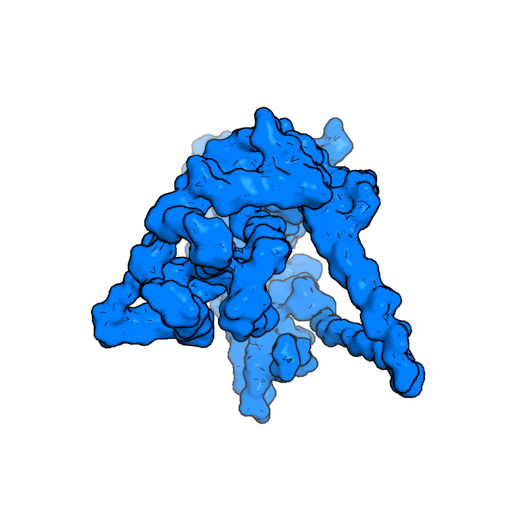
ATOM 1960 C C . PRO A 1 257 ? -14.592 -21.671 -12.869 1.00 93.06 257 PRO A C 1
ATOM 1962 O O . PRO A 1 257 ? -15.292 -21.487 -13.859 1.00 93.06 257 PRO A O 1
ATOM 1965 N N . ALA A 1 258 ? -14.436 -22.872 -12.311 1.00 91.81 258 ALA A N 1
ATOM 1966 C CA . ALA A 1 258 ? -15.059 -24.068 -12.871 1.00 91.81 258 ALA A CA 1
ATOM 1967 C C . ALA A 1 258 ? -16.583 -24.073 -12.635 1.00 91.81 258 ALA A C 1
ATOM 1969 O O . ALA A 1 258 ? -17.027 -23.936 -11.492 1.00 91.81 258 ALA A O 1
ATOM 1970 N N . THR A 1 259 ? -17.383 -24.275 -13.688 1.00 84.25 259 THR A N 1
ATOM 1971 C CA . THR A 1 259 ? -18.863 -24.215 -13.635 1.00 84.25 259 THR A CA 1
ATOM 1972 C C . THR A 1 259 ? -19.559 -25.577 -13.769 1.00 84.25 259 THR A C 1
ATOM 1974 O O . THR A 1 259 ? -20.774 -25.643 -13.936 1.00 84.25 259 THR A O 1
ATOM 1977 N N . ASN A 1 260 ? -18.805 -26.678 -13.649 1.00 83.69 260 ASN A N 1
ATOM 1978 C CA . ASN A 1 260 ? -19.199 -28.062 -13.980 1.00 83.69 260 ASN A CA 1
ATOM 1979 C C . ASN A 1 260 ? -19.463 -28.321 -15.477 1.00 83.69 260 ASN A C 1
ATOM 1981 O O . ASN A 1 260 ? -19.722 -29.464 -15.851 1.00 83.69 260 ASN A O 1
ATOM 1985 N N . ASP A 1 261 ? -19.329 -27.310 -16.337 1.00 90.12 261 ASP A N 1
ATOM 1986 C CA . ASP A 1 261 ? -19.299 -27.457 -17.790 1.00 90.12 261 ASP A CA 1
ATOM 1987 C C . ASP A 1 261 ? -17.894 -27.122 -18.305 1.00 90.12 261 ASP A C 1
ATOM 1989 O O . ASP A 1 261 ? -17.544 -25.972 -18.573 1.00 90.12 261 ASP A O 1
ATOM 1993 N N . MET A 1 262 ? -17.075 -28.162 -18.473 1.00 89.69 262 MET A N 1
ATOM 1994 C CA . MET A 1 262 ? -15.712 -28.014 -18.986 1.00 89.69 262 MET A CA 1
ATOM 1995 C C . MET A 1 262 ? -15.680 -27.388 -20.387 1.00 89.69 262 MET A C 1
ATOM 1997 O O . MET A 1 262 ? -14.700 -26.733 -20.740 1.00 89.69 262 MET A O 1
ATOM 2001 N N . SER A 1 263 ? -16.714 -27.590 -21.209 1.00 90.31 263 SER A N 1
ATOM 2002 C CA . SER A 1 263 ? -16.768 -27.025 -22.559 1.00 90.31 263 SER A CA 1
ATOM 2003 C C . SER A 1 263 ? -16.973 -25.515 -22.500 1.00 90.31 263 SER A C 1
ATOM 2005 O O . SER A 1 263 ? -16.274 -24.773 -23.198 1.00 90.31 263 SER A O 1
ATOM 2007 N N . LEU A 1 264 ? -17.884 -25.058 -21.639 1.00 90.31 264 LEU A N 1
ATOM 2008 C CA . LEU A 1 264 ? -18.121 -23.640 -21.385 1.00 90.31 264 LEU A CA 1
ATOM 2009 C C . LEU A 1 264 ? -16.877 -22.971 -20.790 1.00 90.31 264 LEU A C 1
ATOM 2011 O O . LEU A 1 264 ? -16.388 -21.987 -21.351 1.00 90.31 264 LEU A O 1
ATOM 2015 N N . ASP A 1 265 ? -16.318 -23.555 -19.728 1.00 91.38 265 ASP A N 1
ATOM 2016 C CA . ASP A 1 265 ? -15.129 -23.047 -19.040 1.00 91.38 265 ASP A CA 1
ATOM 2017 C C . ASP A 1 265 ? -13.938 -22.953 -20.012 1.00 91.38 265 ASP A C 1
ATOM 2019 O O . ASP A 1 265 ? -13.252 -21.930 -20.104 1.00 91.38 265 ASP A O 1
ATOM 2023 N N . ARG A 1 266 ? -13.719 -24.001 -20.821 1.00 92.75 266 ARG A N 1
ATOM 2024 C CA . ARG A 1 266 ? -12.637 -24.034 -21.814 1.00 92.75 266 ARG A CA 1
ATOM 2025 C C . ARG A 1 266 ? -12.853 -22.988 -22.894 1.00 92.75 266 ARG A C 1
ATOM 2027 O O . ARG A 1 266 ? -11.888 -22.341 -23.298 1.00 92.75 266 ARG A O 1
ATOM 2034 N N . SER A 1 267 ? -14.081 -22.837 -23.387 1.00 91.75 267 SER A N 1
ATOM 2035 C CA . SER A 1 267 ? -14.418 -21.838 -24.404 1.00 91.75 267 SER A CA 1
ATOM 2036 C C . SER A 1 267 ? -14.148 -20.424 -23.889 1.00 91.75 267 SER A C 1
ATOM 2038 O O . SER A 1 267 ? -13.524 -19.625 -24.588 1.00 91.75 267 SER A O 1
ATOM 2040 N N . GLN A 1 268 ? -14.539 -20.138 -22.646 1.00 92.00 268 GLN A N 1
ATOM 2041 C CA . GLN A 1 268 ? -14.315 -18.844 -22.010 1.00 92.00 268 GLN A CA 1
ATOM 2042 C C . GLN A 1 268 ? -12.822 -18.550 -21.812 1.00 92.00 268 GLN A C 1
ATOM 2044 O O . GLN A 1 268 ? -12.346 -17.512 -22.271 1.00 92.00 268 GLN A O 1
ATOM 2049 N N . ALA A 1 269 ? -12.069 -19.470 -21.205 1.00 92.38 269 ALA A N 1
ATOM 2050 C CA . ALA A 1 269 ? -10.629 -19.303 -20.999 1.00 92.38 269 ALA A CA 1
ATOM 2051 C C . ALA A 1 269 ? -9.863 -19.206 -22.333 1.00 92.38 269 ALA A C 1
ATOM 2053 O O . ALA A 1 269 ? -8.955 -18.393 -22.485 1.00 92.38 269 ALA A O 1
ATOM 2054 N N . THR A 1 270 ? -10.279 -19.961 -23.357 1.00 92.44 270 THR A N 1
ATOM 2055 C CA . THR A 1 270 ? -9.703 -19.856 -24.710 1.00 92.44 270 THR A CA 1
ATOM 2056 C C . THR A 1 270 ? -9.974 -18.484 -25.333 1.00 92.44 270 THR A C 1
ATOM 2058 O O . THR A 1 270 ? -9.092 -17.915 -25.977 1.00 92.44 270 THR A O 1
ATOM 2061 N N . ALA A 1 271 ? -11.179 -17.933 -25.162 1.00 90.31 271 ALA A N 1
ATOM 2062 C CA . ALA A 1 271 ? -11.517 -16.603 -25.665 1.00 90.31 271 ALA A CA 1
ATOM 2063 C C . ALA A 1 271 ? -10.697 -15.504 -24.969 1.00 90.31 271 ALA A C 1
ATOM 2065 O O . ALA A 1 271 ? -10.181 -14.613 -25.645 1.00 90.31 271 ALA A O 1
ATOM 2066 N N . GLN A 1 272 ? -10.512 -15.607 -23.649 1.00 91.88 272 GLN A N 1
ATOM 2067 C CA . GLN A 1 272 ? -9.640 -14.709 -22.887 1.00 91.88 272 GLN A CA 1
ATOM 2068 C C . GLN A 1 272 ? -8.183 -14.811 -23.365 1.00 91.88 272 GLN A C 1
ATOM 2070 O O . GLN A 1 272 ? -7.574 -13.788 -23.672 1.00 91.88 272 GLN A O 1
ATOM 2075 N N . GLY A 1 273 ? -7.662 -16.027 -23.564 1.00 90.38 273 GLY A N 1
ATOM 2076 C CA . GLY A 1 273 ? -6.284 -16.223 -24.025 1.00 90.38 273 GLY A CA 1
ATOM 2077 C C . GLY A 1 273 ? -6.045 -15.673 -25.434 1.00 90.38 273 GLY A C 1
ATOM 2078 O O . GLY A 1 273 ? -4.995 -15.102 -25.722 1.00 90.38 273 GLY A O 1
ATOM 2079 N N . ARG A 1 274 ? -7.047 -15.754 -26.320 1.00 90.75 274 ARG A N 1
ATOM 2080 C CA . ARG A 1 274 ? -7.009 -15.101 -27.643 1.00 90.75 274 ARG A CA 1
ATOM 2081 C C . ARG A 1 274 ? -6.961 -13.582 -27.532 1.00 90.75 274 ARG A C 1
ATOM 2083 O O . ARG A 1 274 ? -6.186 -12.952 -28.250 1.00 90.75 274 ARG A O 1
ATOM 2090 N N . ALA A 1 275 ? -7.773 -13.000 -26.652 1.00 88.00 275 ALA A N 1
ATOM 2091 C CA . ALA A 1 275 ? -7.765 -11.560 -26.418 1.00 88.00 275 ALA A CA 1
ATOM 2092 C C . ALA A 1 275 ? -6.397 -11.093 -25.894 1.00 88.00 275 ALA A C 1
ATOM 2094 O O . ALA A 1 275 ? -5.877 -10.079 -26.361 1.00 88.00 275 ALA A O 1
ATOM 2095 N N . GLU A 1 276 ? -5.772 -11.871 -25.010 1.00 87.94 276 GLU A N 1
ATOM 2096 C CA . GLU A 1 276 ? -4.445 -11.566 -24.478 1.00 87.94 276 GLU A CA 1
ATOM 2097 C C . GLU A 1 276 ? -3.345 -11.674 -25.545 1.00 87.94 276 GLU A C 1
ATOM 2099 O O . GLU A 1 276 ? -2.526 -10.763 -25.670 1.00 87.94 276 GLU A O 1
ATOM 2104 N N . ILE A 1 277 ? -3.354 -12.708 -26.396 1.00 88.56 277 ILE A N 1
ATOM 2105 C CA . ILE A 1 277 ? -2.412 -12.781 -27.529 1.00 88.56 277 ILE A CA 1
ATOM 2106 C C . ILE A 1 277 ? -2.622 -11.597 -28.487 1.00 88.56 277 ILE A C 1
ATOM 2108 O O . ILE A 1 277 ? -1.650 -10.990 -28.936 1.00 88.56 277 ILE A O 1
ATOM 2112 N N . SER A 1 278 ? -3.874 -11.213 -28.761 1.00 88.06 278 SER A N 1
ATOM 2113 C CA . SER A 1 278 ? -4.191 -10.031 -29.581 1.00 88.06 278 SER A CA 1
ATOM 2114 C C . SER A 1 278 ? -3.621 -8.742 -28.971 1.00 88.06 278 SER A C 1
ATOM 2116 O O . SER A 1 278 ? -3.032 -7.907 -29.664 1.00 88.06 278 SER A O 1
ATOM 2118 N N . ARG A 1 279 ? -3.690 -8.607 -27.642 1.00 83.94 279 ARG A N 1
ATOM 2119 C CA . ARG A 1 279 ? -3.082 -7.496 -26.900 1.00 83.94 279 ARG A CA 1
ATOM 2120 C C . ARG A 1 279 ? -1.550 -7.494 -27.009 1.00 83.94 279 ARG A C 1
ATOM 2122 O O . ARG A 1 279 ? -0.966 -6.432 -27.239 1.00 83.94 279 ARG A O 1
ATOM 2129 N N . GLN A 1 280 ? -0.898 -8.655 -26.881 1.00 84.94 280 GLN A N 1
ATOM 2130 C CA . GLN A 1 280 ? 0.559 -8.799 -27.052 1.00 84.94 280 GLN A CA 1
ATOM 2131 C C . GLN A 1 280 ? 1.009 -8.395 -28.465 1.00 84.94 280 GLN A C 1
ATOM 2133 O O . GLN A 1 280 ? 2.004 -7.680 -28.623 1.00 84.94 280 GLN A O 1
ATOM 2138 N N . LEU A 1 281 ? 0.251 -8.801 -29.487 1.00 87.75 281 LEU A N 1
ATOM 2139 C CA . LEU A 1 281 ? 0.478 -8.419 -30.883 1.00 87.75 281 LEU A CA 1
ATOM 2140 C C . LEU A 1 281 ? 0.381 -6.901 -31.074 1.00 87.75 281 LEU A C 1
ATOM 2142 O O . LEU A 1 281 ? 1.277 -6.300 -31.671 1.00 87.75 281 LEU A O 1
ATOM 2146 N N . GLY A 1 282 ? -0.642 -6.262 -30.497 1.00 82.50 282 GLY A N 1
ATOM 2147 C CA . GLY A 1 282 ? -0.795 -4.805 -30.520 1.00 82.50 282 GLY A CA 1
ATOM 2148 C C . GLY A 1 282 ? 0.447 -4.073 -29.998 1.00 82.50 282 GLY A C 1
ATOM 2149 O O . GLY A 1 282 ? 0.973 -3.186 -30.670 1.00 82.50 282 GLY A O 1
ATOM 2150 N N . VAL A 1 283 ? 0.988 -4.498 -28.852 1.00 80.12 283 VAL A N 1
ATOM 2151 C CA . VAL A 1 283 ? 2.199 -3.893 -28.267 1.00 80.12 283 VAL A CA 1
ATOM 2152 C C . VAL A 1 283 ? 3.419 -4.059 -29.174 1.00 80.12 283 VAL A C 1
ATOM 2154 O O . VAL A 1 283 ? 4.102 -3.074 -29.457 1.00 80.12 283 VAL A O 1
ATOM 2157 N N . LYS A 1 284 ? 3.672 -5.266 -29.689 1.00 85.50 284 LYS A N 1
ATOM 2158 C CA . LYS A 1 284 ? 4.810 -5.516 -30.592 1.00 85.50 284 LYS A CA 1
ATOM 2159 C C . LYS A 1 284 ? 4.713 -4.719 -31.888 1.00 85.50 284 LYS A C 1
ATOM 2161 O O . LYS A 1 284 ? 5.702 -4.141 -32.330 1.00 85.50 284 LYS A O 1
ATOM 2166 N N . THR A 1 285 ? 3.520 -4.617 -32.468 1.00 86.25 285 THR A N 1
ATOM 2167 C CA . THR A 1 285 ? 3.317 -3.827 -33.693 1.00 86.25 285 THR A CA 1
ATOM 2168 C C . THR A 1 285 ? 3.485 -2.324 -33.478 1.00 86.25 285 THR A C 1
ATOM 2170 O O . THR A 1 285 ? 4.027 -1.645 -34.346 1.00 86.25 285 THR A O 1
ATOM 2173 N N . LYS A 1 286 ? 3.155 -1.811 -32.288 1.00 82.25 286 LYS A N 1
ATOM 2174 C CA . LYS A 1 286 ? 3.452 -0.424 -31.907 1.00 82.25 286 LYS A CA 1
ATOM 2175 C C . LYS A 1 286 ? 4.957 -0.156 -31.778 1.00 82.25 286 LYS A C 1
ATOM 2177 O O . LYS A 1 286 ? 5.425 0.922 -32.146 1.00 82.25 286 LYS A O 1
ATOM 2182 N N . VAL A 1 287 ? 5.730 -1.126 -31.284 1.00 82.12 287 VAL A N 1
ATOM 2183 C CA . VAL A 1 287 ? 7.202 -1.031 -31.269 1.00 82.12 287 VAL A CA 1
ATOM 2184 C C . VAL A 1 287 ? 7.752 -1.044 -32.696 1.00 82.12 287 VAL A C 1
ATOM 2186 O O . VAL A 1 287 ? 8.550 -0.174 -33.036 1.00 82.12 287 VAL A O 1
ATOM 2189 N N . MET A 1 288 ? 7.252 -1.934 -33.563 1.00 88.19 288 MET A N 1
ATOM 2190 C CA . MET A 1 288 ? 7.602 -1.936 -34.991 1.00 88.19 288 MET A CA 1
ATOM 2191 C C . MET A 1 288 ? 7.327 -0.583 -35.660 1.00 88.19 288 MET A C 1
ATOM 2193 O O . MET A 1 288 ? 8.142 -0.120 -36.458 1.00 88.19 288 MET A O 1
ATOM 2197 N N . ASP A 1 289 ? 6.202 0.066 -35.336 1.00 85.62 289 ASP A N 1
ATOM 2198 C CA . ASP A 1 289 ? 5.869 1.398 -35.849 1.00 85.62 289 ASP A CA 1
ATOM 2199 C C . ASP A 1 289 ? 6.931 2.433 -35.469 1.00 85.62 289 ASP A C 1
ATOM 2201 O O . ASP A 1 289 ? 7.405 3.166 -36.338 1.00 85.62 289 ASP A O 1
ATOM 2205 N N . LYS A 1 290 ? 7.350 2.455 -34.200 1.00 83.12 290 LYS A N 1
ATOM 2206 C CA . LYS A 1 290 ? 8.395 3.364 -33.712 1.00 83.12 290 LYS A CA 1
ATOM 2207 C C . LYS A 1 290 ? 9.742 3.087 -34.384 1.00 83.12 290 LYS A C 1
ATOM 2209 O O . LYS A 1 290 ? 10.402 4.021 -34.836 1.00 83.12 290 LYS A O 1
ATOM 2214 N N . THR A 1 291 ? 10.135 1.819 -34.491 1.00 83.75 291 THR A N 1
ATOM 2215 C CA . THR A 1 291 ? 11.394 1.414 -35.135 1.00 83.75 291 THR A CA 1
ATOM 2216 C C . THR A 1 291 ? 11.424 1.825 -36.606 1.00 83.75 291 THR A C 1
ATOM 2218 O O . THR A 1 291 ? 12.405 2.410 -37.065 1.00 83.75 291 THR A O 1
ATOM 2221 N N . TYR A 1 292 ? 10.333 1.595 -37.337 1.00 87.12 292 TYR A N 1
ATOM 2222 C CA . TYR A 1 292 ? 10.220 2.005 -38.735 1.00 87.12 292 TYR A CA 1
ATOM 2223 C C . TYR A 1 292 ? 10.237 3.532 -38.898 1.00 87.12 292 TYR A C 1
ATOM 2225 O O . TYR A 1 292 ? 10.986 4.047 -39.726 1.00 87.12 292 TYR A O 1
ATOM 2233 N N . GLN A 1 293 ? 9.475 4.270 -38.082 1.00 84.56 293 GLN A N 1
ATOM 2234 C CA . GLN A 1 293 ? 9.456 5.738 -38.116 1.00 84.56 293 GLN A CA 1
ATOM 2235 C C . GLN A 1 293 ? 10.840 6.341 -37.871 1.00 84.56 293 GLN A C 1
ATOM 2237 O O . GLN A 1 293 ? 11.250 7.237 -38.610 1.00 84.56 293 GLN A O 1
ATOM 2242 N N . ASN A 1 294 ? 11.571 5.832 -36.877 1.00 82.75 294 ASN A N 1
ATOM 2243 C CA . ASN A 1 294 ? 12.925 6.291 -36.580 1.00 82.75 294 ASN A CA 1
ATOM 2244 C C . ASN A 1 294 ? 13.846 6.086 -37.784 1.00 82.75 294 ASN A C 1
ATOM 2246 O O . ASN A 1 294 ? 14.512 7.025 -38.207 1.00 82.75 294 ASN A O 1
ATOM 2250 N N . LYS A 1 295 ? 13.826 4.894 -38.390 1.00 82.31 295 LYS A N 1
ATOM 2251 C CA . LYS A 1 295 ? 14.664 4.583 -39.554 1.00 82.31 295 LYS A CA 1
ATOM 2252 C C . LYS A 1 295 ? 14.359 5.466 -40.763 1.00 82.31 295 LYS A C 1
ATOM 2254 O O . LYS A 1 295 ? 15.281 6.015 -41.361 1.00 82.31 295 LYS A O 1
ATOM 2259 N N . VAL A 1 296 ? 13.080 5.637 -41.099 1.00 83.38 296 VAL A N 1
ATOM 2260 C CA . VAL A 1 296 ? 12.659 6.488 -42.224 1.00 83.38 296 VAL A CA 1
ATOM 2261 C C . VAL A 1 296 ? 13.047 7.950 -41.979 1.00 83.38 296 VAL A C 1
ATOM 2263 O O . VAL A 1 296 ? 13.581 8.595 -42.878 1.00 83.38 296 VAL A O 1
ATOM 2266 N N . THR A 1 297 ? 12.861 8.449 -40.752 1.00 76.31 297 THR A N 1
ATOM 2267 C CA . THR A 1 297 ? 13.229 9.824 -40.368 1.00 76.31 297 THR A CA 1
ATOM 2268 C C . THR A 1 297 ? 14.743 10.046 -40.433 1.00 76.31 297 THR A C 1
ATOM 2270 O O . THR A 1 297 ? 15.189 11.052 -40.979 1.00 76.31 297 THR A O 1
ATOM 2273 N N . THR A 1 298 ? 15.554 9.102 -39.943 1.00 76.75 298 THR A N 1
ATOM 2274 C CA . THR A 1 298 ? 17.025 9.173 -40.027 1.00 76.75 298 THR A CA 1
ATOM 2275 C C . THR A 1 298 ? 17.525 9.145 -41.473 1.00 76.75 298 THR A C 1
ATOM 2277 O O . THR A 1 298 ? 18.525 9.785 -41.785 1.00 76.75 298 THR A O 1
ATOM 2280 N N . ALA A 1 299 ? 16.814 8.461 -42.371 1.00 76.12 299 ALA A N 1
ATOM 2281 C CA . ALA A 1 299 ? 17.115 8.429 -43.801 1.00 76.12 299 ALA A CA 1
ATOM 2282 C C . ALA A 1 299 ? 16.581 9.652 -44.583 1.00 76.12 299 ALA A C 1
ATOM 2284 O O . ALA A 1 299 ? 16.722 9.699 -45.803 1.00 76.12 299 ALA A O 1
ATOM 2285 N N . GLY A 1 300 ? 15.958 10.632 -43.913 1.00 70.44 300 GLY A N 1
ATOM 2286 C CA . GLY A 1 300 ? 15.379 11.822 -44.550 1.00 70.44 300 GLY A CA 1
ATOM 2287 C C . GLY A 1 300 ? 14.106 11.555 -45.364 1.00 70.44 300 GLY A C 1
ATOM 2288 O O . GLY A 1 300 ? 13.701 12.401 -46.161 1.00 70.44 300 GLY A O 1
ATOM 2289 N N . GLY A 1 301 ? 13.484 10.386 -45.194 1.00 73.94 301 GLY A N 1
ATOM 2290 C CA . GLY A 1 301 ? 12.246 10.002 -45.868 1.00 73.94 301 GLY A CA 1
ATOM 2291 C C . GLY A 1 301 ? 10.989 10.418 -45.100 1.00 73.94 301 GLY A C 1
ATOM 2292 O O . GLY A 1 301 ? 11.037 10.776 -43.923 1.00 73.94 301 GLY A O 1
ATOM 2293 N N . SER A 1 302 ? 9.833 10.332 -45.759 1.00 72.50 302 SER A N 1
ATOM 2294 C CA . SER A 1 302 ? 8.520 10.514 -45.134 1.00 72.50 302 SER A CA 1
ATOM 2295 C C . SER A 1 302 ? 7.798 9.174 -44.976 1.00 72.50 302 SER A C 1
ATOM 2297 O O . SER A 1 302 ? 7.864 8.292 -45.834 1.00 72.50 302 SER A O 1
ATOM 2299 N N . VAL A 1 303 ? 7.100 9.002 -43.853 1.00 77.06 303 VAL A N 1
ATOM 2300 C CA . VAL A 1 303 ? 6.322 7.788 -43.581 1.00 77.06 303 VAL A CA 1
ATOM 2301 C C . VAL A 1 303 ? 4.989 7.875 -44.320 1.00 77.06 303 VAL A C 1
ATOM 2303 O O . VAL A 1 303 ? 4.183 8.763 -44.054 1.00 77.06 303 VAL A O 1
ATOM 2306 N N . THR A 1 304 ? 4.753 6.943 -45.240 1.00 77.62 304 THR A N 1
ATOM 2307 C CA . THR A 1 304 ? 3.493 6.790 -45.984 1.00 77.62 304 THR A CA 1
ATOM 2308 C C . THR A 1 304 ? 2.885 5.415 -45.703 1.00 77.62 304 THR A C 1
ATOM 2310 O O . THR A 1 304 ? 3.615 4.476 -45.397 1.00 77.62 304 THR A O 1
ATOM 2313 N N . GLY A 1 305 ? 1.556 5.296 -45.775 1.00 82.69 305 GLY A N 1
ATOM 2314 C CA . GLY A 1 305 ? 0.828 4.055 -45.475 1.00 82.69 305 GLY A CA 1
ATOM 2315 C C . GLY A 1 305 ? 0.255 3.985 -44.054 1.00 82.69 305 GLY A C 1
ATOM 2316 O O . GLY A 1 305 ? 0.424 4.896 -43.240 1.00 82.69 305 GLY A O 1
ATOM 2317 N N . ASN A 1 306 ? -0.449 2.892 -43.761 1.00 86.31 306 ASN A N 1
ATOM 2318 C CA . ASN A 1 306 ? -1.095 2.659 -42.467 1.00 86.31 306 ASN A CA 1
ATOM 2319 C C . ASN A 1 306 ? -0.075 2.229 -41.405 1.00 86.31 306 ASN A C 1
ATOM 2321 O O . ASN A 1 306 ? 1.014 1.753 -41.725 1.00 86.31 306 ASN A O 1
ATOM 2325 N N . THR A 1 307 ? -0.410 2.391 -40.124 1.00 89.25 307 THR A N 1
ATOM 2326 C CA . THR A 1 307 ? 0.420 1.867 -39.031 1.00 89.25 307 THR A CA 1
ATOM 2327 C C . THR A 1 307 ? 0.342 0.350 -38.948 1.00 89.25 307 THR A C 1
ATOM 2329 O O . THR A 1 307 ? -0.704 -0.240 -39.230 1.00 89.25 307 THR A O 1
ATOM 2332 N N . PHE A 1 308 ? 1.442 -0.289 -38.547 1.00 90.88 308 PHE A N 1
ATOM 2333 C CA . PHE A 1 308 ? 1.441 -1.731 -38.307 1.00 90.88 308 PHE A CA 1
ATOM 2334 C C . PHE A 1 308 ? 0.452 -2.083 -37.191 1.00 90.88 308 PHE A C 1
ATOM 2336 O O . PHE A 1 308 ? -0.219 -3.107 -37.285 1.00 90.88 308 PHE A O 1
ATOM 2343 N N . GLU A 1 309 ? 0.289 -1.212 -36.187 1.00 86.31 309 GLU A N 1
ATOM 2344 C CA . GLU A 1 309 ? -0.737 -1.349 -35.146 1.00 86.31 309 GLU A CA 1
ATOM 2345 C C . GLU A 1 309 ? -2.172 -1.342 -35.705 1.00 86.31 309 GLU A C 1
ATOM 2347 O O . GLU A 1 309 ? -3.023 -2.110 -35.255 1.00 86.31 309 GLU A O 1
ATOM 2352 N N . ALA A 1 310 ? -2.479 -0.482 -36.682 1.00 87.31 310 ALA A N 1
ATOM 2353 C CA . ALA A 1 310 ? -3.822 -0.429 -37.259 1.00 87.31 310 ALA A CA 1
ATOM 2354 C C . ALA A 1 310 ? -4.143 -1.708 -38.045 1.00 87.31 310 ALA A C 1
ATOM 2356 O O . ALA A 1 310 ? -5.235 -2.259 -37.914 1.00 87.31 310 ALA A O 1
ATOM 2357 N N . VAL A 1 311 ? -3.174 -2.208 -38.815 1.00 90.69 311 VAL A N 1
ATOM 2358 C CA . VAL A 1 311 ? -3.324 -3.441 -39.602 1.00 90.69 311 VAL A CA 1
ATOM 2359 C C . VAL A 1 311 ? -3.357 -4.674 -38.700 1.00 90.69 311 VAL A C 1
ATOM 2361 O O . VAL A 1 311 ? -4.141 -5.593 -38.939 1.00 90.69 311 VAL A O 1
ATOM 2364 N N . SER A 1 312 ? -2.564 -4.698 -37.625 1.00 89.44 312 SER A N 1
ATOM 2365 C CA . SER A 1 312 ? -2.509 -5.843 -36.715 1.00 89.44 312 SER A CA 1
ATOM 2366 C C . SER A 1 312 ? -3.845 -6.113 -36.039 1.00 89.44 312 SER A C 1
ATOM 2368 O O . SER A 1 312 ? -4.205 -7.279 -35.912 1.00 89.44 312 SER A O 1
ATOM 2370 N N . LYS A 1 313 ? -4.633 -5.087 -35.702 1.00 85.94 313 LYS A N 1
ATOM 2371 C CA . LYS A 1 313 ? -5.986 -5.268 -35.142 1.00 85.94 313 LYS A CA 1
ATOM 2372 C C . LYS A 1 313 ? -6.898 -6.068 -36.077 1.00 85.94 313 LYS A C 1
ATOM 2374 O O . LYS A 1 313 ? -7.580 -6.976 -35.622 1.00 85.94 313 LYS A O 1
ATOM 2379 N N . GLN A 1 314 ? -6.852 -5.787 -37.380 1.00 84.56 314 GLN A N 1
ATOM 2380 C CA . GLN A 1 314 ? -7.674 -6.476 -38.378 1.00 84.56 314 GLN A CA 1
ATOM 2381 C C . GLN A 1 314 ? -7.171 -7.897 -38.672 1.00 84.56 314 GLN A C 1
ATOM 2383 O O . GLN A 1 314 ? -7.956 -8.840 -38.769 1.00 84.56 314 GLN A O 1
ATOM 2388 N N . VAL A 1 315 ? -5.858 -8.062 -38.834 1.00 86.94 315 VAL A N 1
ATOM 2389 C CA . VAL A 1 315 ? -5.276 -9.339 -39.270 1.00 86.94 315 VAL A CA 1
ATOM 2390 C C . VAL A 1 315 ? -5.179 -10.333 -38.106 1.00 86.94 315 VAL A C 1
ATOM 2392 O O . VAL A 1 315 ? -5.389 -11.529 -38.298 1.00 86.94 315 VAL A O 1
ATOM 2395 N N . SER A 1 316 ? -4.946 -9.870 -36.874 1.00 84.81 316 SER A N 1
ATOM 2396 C CA . SER A 1 316 ? -4.808 -10.757 -35.707 1.00 84.81 316 SER A CA 1
ATOM 2397 C C . SER A 1 316 ? -6.083 -11.549 -35.426 1.00 84.81 316 SER A C 1
ATOM 2399 O O . SER A 1 316 ? -5.996 -12.729 -35.101 1.00 84.81 316 SER A O 1
ATOM 2401 N N . GLU A 1 317 ? -7.269 -10.962 -35.610 1.00 80.94 317 GLU A N 1
ATOM 2402 C CA . GLU A 1 317 ? -8.540 -11.671 -35.402 1.00 80.94 317 GLU A CA 1
ATOM 2403 C C . GLU A 1 317 ? -8.680 -12.893 -36.320 1.00 80.94 317 GLU A C 1
ATOM 2405 O O . GLU A 1 317 ? -9.082 -13.965 -35.865 1.00 80.94 317 GLU A O 1
ATOM 2410 N N . GLN A 1 318 ? -8.273 -12.775 -37.586 1.00 83.56 318 GLN A N 1
ATOM 2411 C CA . GLN A 1 318 ? -8.335 -13.871 -38.558 1.00 83.56 318 GLN A CA 1
ATOM 2412 C C . GLN A 1 318 ? -7.388 -15.021 -38.191 1.00 83.56 318 GLN A C 1
ATOM 2414 O O . GLN A 1 318 ? -7.756 -16.192 -38.277 1.00 83.56 318 GLN A O 1
ATOM 2419 N N . TYR A 1 319 ? -6.178 -14.698 -37.733 1.00 83.00 319 TYR A N 1
ATOM 2420 C CA . TYR A 1 319 ? -5.167 -15.697 -37.379 1.00 83.00 319 TYR A CA 1
ATOM 2421 C C . TYR A 1 319 ? -5.432 -16.329 -36.004 1.00 83.00 319 TYR A C 1
ATOM 2423 O O . TYR A 1 319 ? -5.136 -17.507 -35.789 1.00 83.00 319 TYR A O 1
ATOM 2431 N N . LEU A 1 320 ? -6.052 -15.590 -35.080 1.00 81.94 320 LEU A N 1
ATOM 2432 C CA . LEU A 1 320 ? -6.390 -16.082 -33.744 1.00 81.94 320 LEU A CA 1
ATOM 2433 C C . LEU A 1 320 ? -7.639 -16.963 -33.721 1.00 81.94 320 LEU A C 1
ATOM 2435 O O . LEU A 1 320 ? -7.740 -17.814 -32.836 1.00 81.94 320 LEU A O 1
ATOM 2439 N N . GLN A 1 321 ? -8.542 -16.863 -34.700 1.00 72.56 321 GLN A N 1
ATOM 2440 C CA . GLN A 1 321 ? -9.645 -17.825 -34.853 1.00 72.56 321 GLN A CA 1
ATOM 2441 C C . GLN A 1 321 ? -9.142 -19.272 -35.023 1.00 72.56 321 GLN A C 1
ATOM 2443 O O . GLN A 1 321 ? -9.796 -20.205 -34.551 1.00 72.56 321 GLN A O 1
ATOM 2448 N N . GLY A 1 322 ? -7.950 -19.457 -35.607 1.00 63.62 322 GLY A N 1
ATOM 2449 C CA . GLY A 1 322 ? -7.280 -20.754 -35.751 1.00 63.62 322 GLY A CA 1
ATOM 2450 C C . GLY A 1 322 ? -6.471 -21.215 -34.531 1.00 63.62 322 GLY A C 1
ATOM 2451 O O . GLY A 1 322 ? -6.088 -22.385 -34.474 1.00 63.62 322 GLY A O 1
ATOM 2452 N N . SER A 1 323 ? -6.227 -20.340 -33.546 1.00 69.25 323 SER A N 1
ATOM 2453 C CA . SER A 1 323 ? -5.467 -20.693 -32.338 1.00 69.25 323 SER A CA 1
ATOM 2454 C C . SER A 1 323 ? -6.232 -21.722 -31.501 1.00 69.25 323 SER A C 1
ATOM 2456 O O . SER A 1 323 ? -7.431 -21.572 -31.233 1.00 69.25 323 SER A O 1
ATOM 2458 N N . ARG A 1 324 ? -5.552 -22.803 -31.114 1.00 70.62 324 ARG A N 1
ATOM 2459 C CA . ARG A 1 324 ? -6.129 -23.885 -30.309 1.00 70.62 324 ARG A CA 1
ATOM 2460 C C . ARG A 1 324 ? -5.575 -23.837 -28.893 1.00 70.62 324 ARG A C 1
ATOM 2462 O O . ARG A 1 324 ? -4.428 -23.458 -28.677 1.00 70.62 324 ARG A O 1
ATOM 2469 N N . ALA A 1 325 ? -6.401 -24.273 -27.947 1.00 83.69 325 ALA A N 1
ATOM 2470 C CA . ALA A 1 325 ? -5.959 -24.579 -26.596 1.00 83.69 325 ALA A CA 1
ATOM 2471 C C . ALA A 1 325 ? -4.896 -25.688 -26.652 1.00 83.69 325 ALA A C 1
ATOM 2473 O O . ALA A 1 325 ? -5.209 -26.810 -27.062 1.00 83.69 325 ALA A O 1
ATOM 2474 N N . SER A 1 326 ? -3.663 -25.363 -26.273 1.00 84.12 326 SER A N 1
ATOM 2475 C CA . SER A 1 326 ? -2.514 -26.273 -26.282 1.00 84.12 326 SER A CA 1
ATOM 2476 C C . SER A 1 326 ? -2.351 -27.020 -24.958 1.00 84.12 326 SER A C 1
ATOM 2478 O O . SER A 1 326 ? -1.862 -28.147 -24.957 1.00 84.12 326 SER A O 1
ATOM 2480 N N . LYS A 1 327 ? -2.819 -26.438 -23.846 1.00 90.94 327 LYS A N 1
ATOM 2481 C CA . LYS A 1 327 ? -2.937 -27.093 -22.533 1.00 90.94 327 LYS A CA 1
ATOM 2482 C C . LYS A 1 327 ? -4.257 -26.723 -21.873 1.00 90.94 327 LYS A C 1
ATOM 2484 O O . LYS A 1 327 ? -4.742 -25.610 -22.059 1.00 90.94 327 LYS A O 1
ATOM 2489 N N . VAL A 1 328 ? -4.835 -27.664 -21.134 1.00 92.50 328 VAL A N 1
ATOM 2490 C CA . VAL A 1 328 ? -6.079 -27.485 -20.377 1.00 92.50 328 VAL A CA 1
ATOM 2491 C C . VAL A 1 328 ? -5.962 -28.300 -19.095 1.00 92.50 328 VAL A C 1
ATOM 2493 O O . VAL A 1 328 ? -5.746 -29.508 -19.176 1.00 92.50 328 VAL A O 1
ATOM 2496 N N . GLU A 1 329 ? -6.096 -27.666 -17.936 1.00 92.25 329 GLU A N 1
ATOM 2497 C CA . GLU A 1 329 ? -5.957 -28.340 -16.640 1.00 92.25 329 GLU A CA 1
ATOM 2498 C C . GLU A 1 329 ? -6.827 -27.670 -15.576 1.00 92.25 329 GLU A C 1
ATOM 2500 O O . GLU A 1 329 ? -6.980 -26.448 -15.569 1.00 92.25 329 GLU A O 1
ATOM 2505 N N . TYR A 1 330 ? -7.395 -28.468 -14.670 1.00 90.75 330 TYR A N 1
ATOM 2506 C CA . TYR A 1 330 ? -8.042 -27.937 -13.476 1.00 90.75 330 TYR A CA 1
ATOM 2507 C C . TYR A 1 330 ? -6.986 -27.606 -12.427 1.00 90.75 330 TYR A C 1
ATOM 2509 O O . TYR A 1 330 ? -6.191 -28.462 -12.049 1.00 90.75 330 TYR A O 1
ATOM 2517 N N . VAL A 1 331 ? -7.006 -26.372 -11.936 1.00 86.31 331 VAL A N 1
ATOM 2518 C CA . VAL A 1 331 ? -6.045 -25.865 -10.961 1.00 86.31 331 VAL A CA 1
ATOM 2519 C C . VAL A 1 331 ? -6.787 -25.202 -9.807 1.00 86.31 331 VAL A C 1
ATOM 2521 O O . VAL A 1 331 ? -7.729 -24.428 -9.999 1.00 86.31 331 VAL A O 1
ATOM 2524 N N . THR A 1 332 ? -6.355 -25.495 -8.585 1.00 83.81 332 THR A N 1
ATOM 2525 C CA . THR A 1 332 ? -6.926 -24.890 -7.381 1.00 83.81 332 THR A CA 1
ATOM 2526 C C . THR A 1 332 ? -6.236 -23.562 -7.094 1.00 83.81 332 THR A C 1
ATOM 2528 O O . THR A 1 332 ? -5.070 -23.533 -6.710 1.00 83.81 332 THR A O 1
ATOM 2531 N N . ILE A 1 333 ? -6.971 -22.460 -7.230 1.00 74.19 333 ILE A N 1
ATOM 2532 C CA . ILE A 1 333 ? -6.493 -21.104 -6.934 1.00 74.19 333 ILE A CA 1
ATOM 2533 C C . ILE A 1 333 ? -7.316 -20.585 -5.757 1.00 74.19 333 ILE A C 1
ATOM 2535 O O . ILE A 1 333 ? -8.544 -20.519 -5.835 1.00 74.19 333 ILE A O 1
ATOM 2539 N N . ASN A 1 334 ? -6.656 -20.252 -4.644 1.00 73.88 334 ASN A N 1
ATOM 2540 C CA . ASN A 1 334 ? -7.302 -19.765 -3.415 1.00 73.88 334 ASN A CA 1
ATOM 2541 C C . ASN A 1 334 ? -8.424 -20.689 -2.895 1.00 73.88 334 ASN A C 1
ATOM 2543 O O . ASN A 1 334 ? -9.496 -20.228 -2.503 1.00 73.88 334 ASN A O 1
ATOM 2547 N N . GLY A 1 335 ? -8.200 -22.008 -2.940 1.00 76.31 335 GLY A N 1
ATOM 2548 C CA . GLY A 1 335 ? -9.168 -23.012 -2.479 1.00 76.31 335 GLY A CA 1
ATOM 2549 C C . GLY A 1 335 ? -10.377 -23.221 -3.400 1.00 76.31 335 GLY A C 1
ATOM 2550 O O . GLY A 1 335 ? -11.284 -23.966 -3.041 1.00 76.31 335 GLY A O 1
ATOM 2551 N N . LYS A 1 336 ? -10.404 -22.588 -4.580 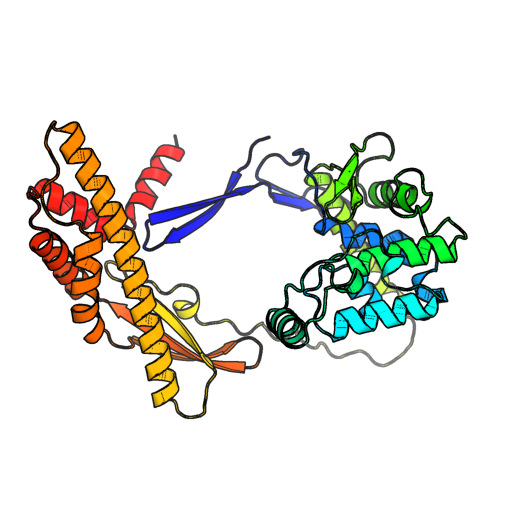1.00 83.50 336 LYS A N 1
ATOM 2552 C CA . LYS A 1 336 ? -11.455 -22.752 -5.593 1.00 83.50 336 LYS A CA 1
ATOM 2553 C C . LYS A 1 336 ? -10.898 -23.446 -6.832 1.00 83.50 336 LYS A C 1
ATOM 2555 O O . LYS A 1 336 ? -9.794 -23.129 -7.273 1.00 83.50 336 LYS A O 1
ATOM 2560 N N . ASN A 1 337 ? -11.676 -24.357 -7.412 1.00 90.69 337 ASN A N 1
ATOM 2561 C CA . ASN A 1 337 ? -11.322 -24.997 -8.676 1.00 90.69 337 ASN A CA 1
ATOM 2562 C C . ASN A 1 337 ? -11.503 -24.014 -9.834 1.00 90.69 337 ASN A C 1
ATOM 2564 O O . ASN A 1 337 ? -12.568 -23.415 -9.996 1.00 90.69 337 ASN A O 1
ATOM 2568 N N . ASN A 1 338 ? -10.465 -23.883 -10.649 1.00 92.50 338 ASN A N 1
ATOM 2569 C CA . ASN A 1 338 ? -10.473 -23.109 -11.879 1.00 92.50 338 ASN A CA 1
ATOM 2570 C C . ASN A 1 338 ? -10.038 -24.014 -13.028 1.00 92.50 338 ASN A C 1
ATOM 2572 O O . ASN A 1 338 ? -9.207 -24.898 -12.830 1.00 92.50 338 ASN A O 1
ATOM 2576 N N . LEU A 1 339 ? -10.577 -23.800 -14.222 1.00 94.44 339 LEU A N 1
ATOM 2577 C CA . LEU A 1 339 ? -10.047 -24.404 -15.434 1.00 94.44 339 LEU A CA 1
ATOM 2578 C C . LEU A 1 339 ? -9.072 -23.418 -16.074 1.00 94.44 339 LEU A C 1
ATOM 2580 O O . LEU A 1 339 ? -9.474 -22.334 -16.495 1.00 94.44 339 LEU A O 1
ATOM 2584 N N . CYS A 1 340 ? -7.804 -23.802 -16.147 1.00 94.56 340 CYS A N 1
ATOM 2585 C CA . CYS A 1 340 ? -6.765 -23.039 -16.817 1.00 94.56 340 CYS A CA 1
ATOM 2586 C C . CYS A 1 340 ? -6.560 -23.561 -18.239 1.00 94.56 340 CYS A C 1
ATOM 2588 O O . CYS A 1 340 ? -6.524 -24.774 -18.469 1.00 94.56 340 CYS A O 1
ATOM 2590 N N . VAL A 1 341 ? -6.401 -22.653 -19.196 1.00 95.25 341 VAL A N 1
ATOM 2591 C CA . VAL A 1 341 ? -6.177 -22.967 -20.608 1.00 95.25 341 VAL A CA 1
ATOM 2592 C C . VAL A 1 341 ? -5.010 -22.153 -21.137 1.00 95.25 341 VAL A C 1
ATOM 2594 O O . VAL A 1 341 ? -5.015 -20.931 -21.038 1.00 95.25 341 VAL A O 1
ATOM 2597 N N . MET A 1 342 ? -4.043 -22.829 -21.758 1.00 93.50 342 MET A N 1
ATOM 2598 C CA . MET A 1 342 ? -2.996 -22.172 -22.535 1.00 93.50 342 MET A CA 1
ATOM 2599 C C . MET A 1 342 ? -3.427 -22.075 -23.991 1.00 93.50 342 MET A C 1
ATOM 2601 O O . MET A 1 342 ? -3.733 -23.090 -24.622 1.00 93.50 342 MET A O 1
ATOM 2605 N N . VAL A 1 343 ? -3.419 -20.868 -24.538 1.00 92.50 343 VAL A N 1
ATOM 2606 C CA . VAL A 1 343 ? -3.596 -20.609 -25.967 1.00 92.50 343 VAL A CA 1
ATOM 2607 C C . VAL A 1 343 ? -2.240 -20.248 -26.546 1.00 92.50 343 VAL A C 1
ATOM 2609 O O . VAL A 1 343 ? -1.463 -19.530 -25.920 1.00 92.50 343 VAL A O 1
ATOM 2612 N N . THR A 1 344 ? -1.947 -20.754 -27.741 1.00 89.81 344 THR A N 1
ATOM 2613 C CA . THR A 1 344 ? -0.683 -20.479 -28.427 1.00 89.81 344 THR A CA 1
ATOM 2614 C C . THR A 1 344 ? -0.903 -20.084 -29.879 1.00 89.81 344 THR A C 1
ATOM 2616 O O . THR A 1 344 ? -1.763 -20.655 -30.555 1.00 89.81 344 THR A O 1
ATOM 2619 N N . LEU A 1 345 ? -0.073 -19.166 -30.370 1.00 88.25 345 LEU A N 1
ATOM 2620 C CA . LEU A 1 345 ? 0.173 -18.945 -31.791 1.00 88.25 345 LEU A CA 1
ATOM 2621 C C . LEU A 1 345 ? 1.572 -19.481 -32.097 1.00 88.25 345 LEU A C 1
ATOM 2623 O O . LEU A 1 345 ? 2.564 -18.957 -31.594 1.00 88.25 345 LEU A O 1
ATOM 2627 N N . ASP A 1 346 ? 1.651 -20.554 -32.878 1.00 85.81 346 ASP A N 1
ATOM 2628 C CA . ASP A 1 346 ? 2.921 -21.212 -33.181 1.00 85.81 346 ASP A CA 1
ATOM 2629 C C . ASP A 1 346 ? 3.841 -20.319 -34.044 1.00 85.81 346 ASP A C 1
ATOM 2631 O O . ASP A 1 346 ? 3.377 -19.341 -34.648 1.00 85.81 346 ASP A O 1
ATOM 2635 N N . PRO A 1 347 ? 5.142 -20.635 -34.144 1.00 85.19 347 PRO A N 1
ATOM 2636 C CA . PRO A 1 347 ? 6.090 -19.800 -34.880 1.00 85.19 347 PRO A CA 1
ATOM 2637 C C . PRO A 1 347 ? 5.782 -19.635 -36.371 1.00 85.19 347 PRO A C 1
ATOM 2639 O O . PRO A 1 347 ? 5.987 -18.553 -36.928 1.00 85.19 347 PRO A O 1
ATOM 2642 N N . ALA A 1 348 ? 5.252 -20.670 -37.030 1.00 87.31 348 ALA A N 1
ATOM 2643 C CA . ALA A 1 348 ? 4.924 -20.601 -38.452 1.00 87.31 348 ALA A CA 1
ATOM 2644 C C . ALA A 1 348 ? 3.717 -19.683 -38.687 1.00 87.31 348 ALA A C 1
ATOM 2646 O O . ALA A 1 348 ? 3.741 -18.838 -39.586 1.00 87.31 348 ALA A O 1
ATOM 2647 N N . SER A 1 349 ? 2.686 -19.795 -37.849 1.00 87.38 349 SER A N 1
ATOM 2648 C CA . SER A 1 349 ? 1.534 -18.885 -37.867 1.00 87.38 349 SER A CA 1
ATOM 2649 C C . SER A 1 349 ? 1.928 -17.453 -37.494 1.00 87.38 349 SER A C 1
ATOM 2651 O O . SER A 1 349 ? 1.457 -16.506 -38.123 1.00 87.38 349 SER A O 1
ATOM 2653 N N . SER A 1 350 ? 2.852 -17.287 -36.546 1.00 88.31 350 SER A N 1
ATOM 2654 C CA . SER A 1 350 ? 3.388 -15.983 -36.132 1.00 88.31 350 SER A CA 1
ATOM 2655 C C . SER A 1 350 ? 4.160 -15.292 -37.259 1.00 88.31 350 SER A C 1
ATOM 2657 O O . SER A 1 350 ? 3.979 -14.096 -37.485 1.00 88.31 350 SER A O 1
ATOM 2659 N N . LYS A 1 351 ? 4.971 -16.037 -38.026 1.00 90.00 351 LYS A N 1
ATOM 2660 C CA . LYS A 1 351 ? 5.648 -15.514 -39.227 1.00 90.00 351 LYS A CA 1
ATOM 2661 C C . LYS A 1 351 ? 4.649 -15.051 -40.286 1.00 90.00 351 LYS A C 1
ATOM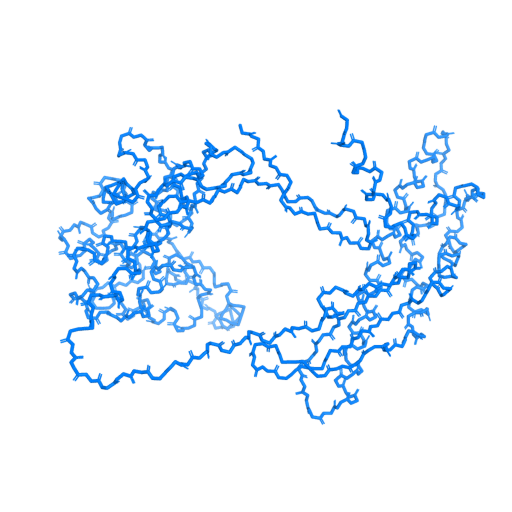 2663 O O . LYS A 1 351 ? 4.774 -13.939 -40.790 1.00 90.00 351 LYS A O 1
ATOM 2668 N N . LYS A 1 352 ? 3.649 -15.880 -40.600 1.00 91.69 352 LYS A N 1
ATOM 2669 C CA . LYS A 1 352 ? 2.621 -15.535 -41.595 1.00 91.69 352 LYS A CA 1
ATOM 2670 C C . LYS A 1 352 ? 1.819 -14.301 -41.182 1.00 91.69 352 LYS A C 1
ATOM 2672 O O . LYS A 1 352 ? 1.501 -13.479 -42.033 1.00 91.69 352 LYS A O 1
ATOM 2677 N N . LEU A 1 353 ? 1.505 -14.177 -39.893 1.00 91.44 353 LEU A N 1
ATOM 2678 C CA . LEU A 1 353 ? 0.830 -13.006 -39.341 1.00 91.44 353 LEU A CA 1
ATOM 2679 C C . LEU A 1 353 ? 1.691 -11.746 -39.489 1.00 91.44 353 LEU A C 1
ATOM 2681 O O . LEU A 1 353 ? 1.192 -10.721 -39.942 1.00 91.44 353 LEU A O 1
ATOM 2685 N N . PHE A 1 354 ? 2.983 -11.825 -39.162 1.00 93.31 354 PHE A N 1
ATOM 2686 C CA . PHE A 1 354 ? 3.917 -10.719 -39.376 1.00 93.31 354 PHE A CA 1
ATOM 2687 C C . PHE A 1 354 ? 3.946 -10.260 -40.835 1.00 93.31 354 PHE A C 1
ATOM 2689 O O . PHE A 1 354 ? 3.828 -9.066 -41.103 1.00 93.31 354 PHE A O 1
ATOM 2696 N N . ASP A 1 355 ? 4.083 -11.200 -41.773 1.00 93.69 355 ASP A N 1
ATOM 2697 C CA . ASP A 1 355 ? 4.143 -10.865 -43.195 1.00 93.69 355 ASP A CA 1
ATOM 2698 C C . ASP A 1 355 ? 2.843 -10.183 -43.646 1.00 93.69 355 ASP A C 1
ATOM 2700 O O . ASP A 1 355 ? 2.898 -9.133 -44.279 1.00 93.69 355 ASP A O 1
ATOM 2704 N N . ALA A 1 356 ? 1.685 -10.683 -43.207 1.00 93.62 356 ALA A N 1
ATOM 2705 C CA . ALA A 1 356 ? 0.391 -10.066 -43.494 1.00 93.62 356 ALA A CA 1
ATOM 2706 C C . ALA A 1 356 ? 0.237 -8.653 -42.892 1.00 93.62 356 ALA A C 1
ATOM 2708 O O . ALA A 1 356 ? -0.367 -7.782 -43.519 1.00 93.62 356 ALA A O 1
ATOM 2709 N N . ILE A 1 357 ? 0.802 -8.394 -41.708 1.00 93.62 357 ILE A N 1
ATOM 2710 C CA . ILE A 1 357 ? 0.809 -7.058 -41.086 1.00 93.62 357 ILE A CA 1
ATOM 2711 C C . ILE A 1 357 ? 1.669 -6.081 -41.892 1.00 93.62 357 ILE A C 1
ATOM 2713 O O . ILE A 1 357 ? 1.256 -4.944 -42.131 1.00 93.62 357 ILE A O 1
ATOM 2717 N N . VAL A 1 358 ? 2.866 -6.508 -42.303 1.00 93.38 358 VAL A N 1
ATOM 2718 C CA . VAL A 1 358 ? 3.775 -5.671 -43.095 1.00 93.38 358 VAL A CA 1
ATOM 2719 C C . VAL A 1 358 ? 3.158 -5.369 -44.454 1.00 93.38 358 VAL A C 1
ATOM 2721 O O . VAL A 1 358 ? 3.063 -4.201 -44.829 1.00 93.38 358 VAL A O 1
ATOM 2724 N N . ASP A 1 359 ? 2.675 -6.391 -45.152 1.00 91.88 359 ASP A N 1
ATOM 2725 C CA . ASP A 1 359 ? 2.131 -6.245 -46.498 1.00 91.88 359 ASP A CA 1
ATOM 2726 C C . ASP A 1 359 ? 0.828 -5.413 -46.475 1.00 91.88 359 ASP A C 1
ATOM 2728 O O . ASP A 1 359 ? 0.646 -4.518 -47.299 1.00 91.88 359 ASP A O 1
ATOM 2732 N N . GLY A 1 360 ? -0.035 -5.599 -45.466 1.00 90.81 360 GLY A N 1
ATOM 2733 C CA . GLY A 1 360 ? -1.274 -4.826 -45.295 1.00 90.81 360 GLY A CA 1
ATOM 2734 C C . GLY A 1 360 ? -1.077 -3.356 -44.894 1.00 90.81 360 GLY A C 1
ATOM 2735 O O . GLY A 1 360 ? -2.009 -2.555 -44.996 1.00 90.81 360 GLY A O 1
ATOM 2736 N N . SER A 1 361 ? 0.124 -2.970 -44.451 1.00 90.88 361 SER A N 1
ATOM 2737 C CA . SER A 1 361 ? 0.441 -1.579 -44.087 1.00 90.88 361 SER A CA 1
ATOM 2738 C C . SER A 1 361 ? 0.624 -0.659 -45.291 1.00 90.88 361 SER A C 1
ATOM 2740 O O . SER A 1 361 ? 0.529 0.562 -45.143 1.00 90.88 361 SER A O 1
ATOM 2742 N N . ASN A 1 362 ? 0.872 -1.224 -46.478 1.00 89.38 362 ASN A N 1
ATOM 2743 C CA . ASN A 1 362 ? 1.262 -0.490 -47.685 1.00 89.38 362 ASN A CA 1
ATOM 2744 C C . ASN A 1 362 ? 2.482 0.435 -47.480 1.00 89.38 362 ASN A C 1
ATOM 2746 O O . ASN A 1 362 ? 2.641 1.427 -48.191 1.00 89.38 362 ASN A O 1
ATOM 2750 N N . ARG A 1 363 ? 3.341 0.133 -46.498 1.00 87.75 363 ARG A N 1
ATOM 2751 C CA . ARG A 1 363 ? 4.605 0.838 -46.256 1.00 87.75 363 ARG A CA 1
ATOM 2752 C C . ARG A 1 363 ? 5.705 0.298 -47.163 1.00 87.75 363 ARG A C 1
ATOM 2754 O O . ARG A 1 363 ? 5.787 -0.904 -47.401 1.00 87.75 363 ARG A O 1
ATOM 2761 N N . GLN A 1 364 ? 6.599 1.175 -47.612 1.00 85.19 364 GLN A N 1
ATOM 2762 C CA . GLN A 1 364 ? 7.804 0.761 -48.332 1.00 85.19 364 GLN A CA 1
ATOM 2763 C C . GLN A 1 364 ? 8.862 0.247 -47.350 1.00 85.19 364 GLN A C 1
ATOM 2765 O O . GLN A 1 364 ? 9.674 1.005 -46.829 1.00 85.19 364 GLN A O 1
ATOM 2770 N N . VAL A 1 365 ? 8.841 -1.058 -47.089 1.00 87.12 365 VAL A N 1
ATOM 2771 C CA . VAL A 1 365 ? 9.796 -1.728 -46.199 1.00 87.12 365 VAL A CA 1
ATOM 2772 C C . VAL A 1 365 ? 10.842 -2.457 -47.044 1.00 87.12 365 VAL A C 1
ATOM 2774 O O . VAL A 1 365 ? 10.499 -3.353 -47.816 1.00 87.12 365 VAL A O 1
ATOM 2777 N N . SER A 1 366 ? 12.119 -2.082 -46.913 1.00 87.06 366 SER A N 1
ATOM 2778 C CA . SER A 1 366 ? 13.221 -2.784 -47.589 1.00 87.06 366 SER A CA 1
ATOM 2779 C C . SER A 1 366 ? 13.368 -4.222 -47.058 1.00 87.06 366 SER A C 1
ATOM 2781 O O . SER A 1 366 ? 12.971 -4.486 -45.921 1.00 87.06 366 SER A O 1
ATOM 2783 N N . PRO A 1 367 ? 13.958 -5.171 -47.810 1.00 87.50 367 PRO A N 1
ATOM 2784 C CA . PRO A 1 367 ? 14.211 -6.521 -47.301 1.00 87.50 367 PRO A CA 1
ATOM 2785 C C . PRO A 1 367 ? 15.020 -6.529 -45.996 1.00 87.50 367 PRO A C 1
ATOM 2787 O O . PRO A 1 367 ? 14.658 -7.241 -45.062 1.00 87.50 367 PRO A O 1
ATOM 2790 N N . GLN A 1 368 ? 16.047 -5.675 -45.886 1.00 82.81 368 GLN A N 1
ATOM 2791 C CA . GLN A 1 368 ? 16.829 -5.544 -44.654 1.00 82.81 368 GLN A CA 1
ATOM 2792 C C . GLN A 1 368 ? 15.983 -5.012 -43.489 1.00 82.81 368 GLN A C 1
ATOM 2794 O O . GLN A 1 368 ? 16.086 -5.511 -42.370 1.00 82.81 368 GLN A O 1
ATOM 2799 N N . ASP A 1 369 ? 15.120 -4.022 -43.728 1.00 86.06 369 ASP A N 1
ATOM 2800 C CA . ASP A 1 369 ? 14.236 -3.495 -42.685 1.00 86.06 369 ASP A CA 1
ATOM 2801 C C . ASP A 1 369 ? 13.136 -4.482 -42.310 1.00 86.06 369 ASP A C 1
ATOM 2803 O O . ASP A 1 369 ? 12.759 -4.539 -41.144 1.00 86.06 369 ASP A O 1
ATOM 2807 N N . LYS A 1 370 ? 12.659 -5.301 -43.255 1.00 88.75 370 LYS A N 1
ATOM 2808 C CA . LYS A 1 370 ? 11.697 -6.375 -42.983 1.00 88.75 370 LYS A CA 1
ATOM 2809 C C . LYS A 1 370 ? 12.310 -7.411 -42.046 1.00 88.75 370 LYS A C 1
ATOM 2811 O O . LYS A 1 370 ? 11.626 -7.844 -41.123 1.00 88.75 370 LYS A O 1
ATOM 2816 N N . ASP A 1 371 ? 13.588 -7.741 -42.214 1.00 86.00 371 ASP A N 1
ATOM 2817 C CA . ASP A 1 371 ? 14.302 -8.630 -41.297 1.00 86.00 371 ASP A CA 1
ATOM 2818 C C . ASP A 1 371 ? 14.491 -8.001 -39.916 1.00 86.00 371 ASP A C 1
ATOM 2820 O O . ASP A 1 371 ? 14.199 -8.661 -38.923 1.00 86.00 371 ASP A O 1
ATOM 2824 N N . VAL A 1 372 ? 14.887 -6.725 -39.822 1.00 85.88 372 VAL A N 1
ATOM 2825 C CA . VAL A 1 372 ? 14.986 -6.024 -38.525 1.00 85.88 372 VAL A CA 1
ATOM 2826 C C . VAL A 1 372 ? 13.631 -5.969 -37.824 1.00 85.88 372 VAL A C 1
ATOM 2828 O O . VAL A 1 372 ? 13.527 -6.321 -36.655 1.00 85.88 372 VAL A O 1
ATOM 2831 N N . LEU A 1 373 ? 12.572 -5.589 -38.538 1.00 88.88 373 LEU A N 1
ATOM 2832 C CA . LEU A 1 373 ? 11.217 -5.545 -37.995 1.00 88.88 373 LEU A CA 1
ATOM 2833 C C . LEU A 1 373 ? 10.716 -6.936 -37.606 1.00 88.88 373 LEU A C 1
ATOM 2835 O O . LEU A 1 373 ? 9.988 -7.057 -36.626 1.00 88.88 373 LEU A O 1
ATOM 2839 N N . TYR A 1 374 ? 11.102 -7.984 -38.338 1.00 88.62 374 TYR A N 1
ATOM 2840 C CA . TYR A 1 374 ? 10.757 -9.355 -37.978 1.00 88.62 374 TYR A CA 1
ATOM 2841 C C . TYR A 1 374 ? 11.532 -9.831 -36.756 1.00 88.62 374 TYR A C 1
ATOM 2843 O O . TYR A 1 374 ? 10.965 -10.536 -35.920 1.00 88.62 374 TYR A O 1
ATOM 2851 N N . GLN A 1 375 ? 12.802 -9.438 -36.629 1.00 82.38 375 GLN A N 1
ATOM 2852 C CA . GLN A 1 375 ? 13.557 -9.673 -35.411 1.00 82.38 375 GLN A CA 1
ATOM 2853 C C . GLN A 1 375 ? 12.901 -8.938 -34.258 1.00 82.38 375 GLN A C 1
ATOM 2855 O O . GLN A 1 375 ? 12.591 -9.627 -33.318 1.00 82.38 375 GLN A O 1
ATOM 2860 N N . GLU A 1 376 ? 12.549 -7.655 -34.343 1.00 80.12 376 GLU A N 1
ATOM 2861 C CA . GLU A 1 376 ? 11.799 -6.928 -33.296 1.00 80.12 376 GLU A CA 1
ATOM 2862 C C . GLU A 1 376 ? 10.440 -7.572 -32.964 1.00 80.12 376 GLU A C 1
ATOM 2864 O O . GLU A 1 376 ? 10.049 -7.720 -31.805 1.00 80.12 376 GLU A O 1
ATOM 2869 N N . PHE A 1 377 ? 9.718 -8.029 -33.987 1.00 83.94 377 PHE A N 1
ATOM 2870 C CA . PHE A 1 377 ? 8.437 -8.711 -33.826 1.00 83.94 377 PHE A CA 1
ATOM 2871 C C . PHE A 1 377 ? 8.591 -10.040 -33.075 1.00 83.94 377 PHE A C 1
ATOM 2873 O O . PHE A 1 377 ? 7.838 -10.328 -32.142 1.00 83.94 377 PHE A O 1
ATOM 2880 N N . LYS A 1 378 ? 9.605 -10.836 -33.428 1.00 76.31 378 LYS A N 1
ATOM 2881 C CA . LYS A 1 378 ? 9.980 -12.062 -32.711 1.00 76.31 378 LYS A CA 1
ATOM 2882 C C . LYS A 1 378 ? 10.722 -11.800 -31.408 1.00 76.31 378 LYS A C 1
ATOM 2884 O O . LYS A 1 378 ? 10.777 -12.700 -30.575 1.00 76.31 378 LYS A O 1
ATOM 2889 N N . ALA A 1 379 ? 11.361 -10.641 -31.283 1.00 62.94 379 ALA A N 1
ATOM 2890 C CA . ALA A 1 379 ? 12.489 -10.444 -30.396 1.00 62.94 379 ALA A CA 1
ATOM 2891 C C . ALA A 1 379 ? 12.013 -10.638 -28.978 1.00 62.94 379 ALA A C 1
ATOM 2893 O O . ALA A 1 379 ? 11.188 -9.899 -28.447 1.00 62.94 379 ALA A O 1
ATOM 2894 N N . PHE A 1 380 ? 12.622 -11.658 -28.404 1.00 54.81 380 PHE A N 1
ATOM 2895 C CA . PHE A 1 380 ? 13.018 -11.718 -27.020 1.00 54.81 380 PHE A CA 1
ATOM 2896 C C . PHE A 1 380 ? 14.401 -11.052 -26.815 1.00 54.81 380 PHE A C 1
ATOM 2898 O O . PHE A 1 380 ? 14.875 -10.970 -25.698 1.00 54.81 380 PHE A O 1
ATOM 2905 N N . LYS A 1 381 ? 15.084 -10.591 -27.884 1.00 40.16 381 LYS A N 1
ATOM 2906 C CA . LYS A 1 381 ? 16.526 -10.256 -27.896 1.00 40.16 381 LYS A CA 1
ATOM 2907 C C . LYS A 1 381 ? 16.900 -8.775 -27.747 1.00 40.16 381 LYS A C 1
ATOM 2909 O O . LYS A 1 381 ? 18.034 -8.489 -27.384 1.00 40.16 381 LYS A O 1
ATOM 2914 N N . ALA A 1 382 ? 15.938 -7.854 -27.873 1.00 42.62 382 ALA A N 1
ATOM 2915 C CA . ALA A 1 382 ? 16.092 -6.499 -27.322 1.00 42.62 382 ALA A CA 1
ATOM 2916 C C . ALA A 1 382 ? 16.374 -6.539 -25.801 1.00 42.62 382 ALA A C 1
ATOM 2918 O O . ALA A 1 382 ? 16.812 -5.557 -25.210 1.00 42.62 382 ALA A O 1
ATOM 2919 N N . GLN A 1 383 ? 16.145 -7.706 -25.188 1.00 39.28 383 GLN A N 1
ATOM 2920 C CA . GLN A 1 383 ? 16.474 -8.027 -23.818 1.00 39.28 383 GLN A CA 1
ATOM 2921 C C . GLN A 1 383 ? 17.951 -8.327 -23.560 1.00 39.28 383 GLN A C 1
ATOM 2923 O O . GLN A 1 383 ? 18.522 -7.771 -22.633 1.00 39.28 383 GLN A O 1
ATOM 2928 N N . GLU A 1 384 ? 18.578 -9.154 -24.397 1.00 38.00 384 GLU A N 1
ATOM 2929 C CA . GLU A 1 384 ? 19.970 -9.591 -24.225 1.00 38.00 384 GLU A CA 1
ATOM 2930 C C . GLU A 1 384 ? 20.991 -8.524 -24.643 1.00 38.00 384 GLU A C 1
ATOM 2932 O O . GLU A 1 384 ? 22.052 -8.417 -24.033 1.00 38.00 384 GLU A O 1
ATOM 2937 N N . GLU A 1 385 ? 20.699 -7.733 -25.680 1.00 39.75 385 GLU A N 1
ATOM 2938 C CA . GLU A 1 385 ? 21.639 -6.711 -26.170 1.00 39.75 385 GLU A CA 1
ATOM 2939 C C . GLU A 1 385 ? 21.743 -5.524 -25.193 1.00 39.75 385 GLU A C 1
ATOM 2941 O O . GLU A 1 385 ? 22.832 -4.990 -24.986 1.00 39.75 385 GLU A O 1
ATOM 2946 N N . LEU A 1 386 ? 20.657 -5.200 -24.480 1.00 39.53 386 LEU A N 1
ATOM 2947 C CA . LEU A 1 386 ? 20.668 -4.214 -23.392 1.00 39.53 386 LEU A CA 1
ATOM 2948 C C . LEU A 1 386 ? 21.370 -4.746 -22.124 1.00 39.53 386 LEU A C 1
ATOM 2950 O O . LEU A 1 386 ? 22.025 -3.985 -21.407 1.00 39.53 386 LEU A O 1
ATOM 2954 N N . ASP A 1 387 ? 21.258 -6.053 -21.861 1.00 38.94 387 ASP A N 1
ATOM 2955 C CA . ASP A 1 387 ? 21.930 -6.738 -20.748 1.00 38.94 387 ASP A CA 1
ATOM 2956 C C . ASP A 1 387 ? 23.461 -6.822 -20.959 1.00 38.94 387 ASP A C 1
ATOM 2958 O O . ASP A 1 387 ? 24.217 -6.843 -19.988 1.00 38.94 387 ASP A O 1
ATOM 2962 N N . GLN A 1 388 ? 23.949 -6.815 -22.208 1.00 37.75 388 GLN A N 1
ATOM 2963 C CA . GLN A 1 388 ? 25.389 -6.794 -22.518 1.00 37.75 388 GLN A CA 1
ATOM 2964 C C . GLN A 1 388 ? 26.001 -5.385 -22.507 1.00 37.75 388 GLN A C 1
ATOM 2966 O O . GLN A 1 388 ? 27.166 -5.235 -22.132 1.00 37.75 388 GLN A O 1
ATOM 2971 N N . GLU A 1 389 ? 25.240 -4.344 -22.861 1.00 37.66 389 GLU A N 1
ATOM 2972 C CA . GLU A 1 389 ? 25.704 -2.949 -22.767 1.00 37.66 389 GLU A CA 1
ATOM 2973 C C . GLU A 1 389 ? 25.757 -2.426 -21.323 1.00 37.66 389 GLU A C 1
ATOM 2975 O O . GLU A 1 389 ? 26.502 -1.493 -21.042 1.00 37.66 389 GLU A O 1
ATOM 2980 N N . THR A 1 390 ? 25.034 -3.055 -20.391 1.00 40.91 390 THR A N 1
ATOM 2981 C CA . THR A 1 390 ? 25.078 -2.726 -18.951 1.00 40.91 390 THR A CA 1
ATOM 2982 C C . THR A 1 390 ? 26.085 -3.562 -18.145 1.00 40.91 390 THR A C 1
ATOM 2984 O O . THR A 1 390 ? 26.169 -3.408 -16.927 1.00 40.91 390 THR A O 1
ATOM 2987 N N . ALA A 1 391 ? 26.873 -4.416 -18.811 1.00 42.06 391 ALA A N 1
ATOM 2988 C CA . ALA A 1 391 ? 27.906 -5.265 -18.208 1.00 42.06 391 ALA A CA 1
ATOM 2989 C C . ALA A 1 391 ? 29.361 -4.818 -18.505 1.00 42.06 391 ALA A C 1
ATOM 2991 O O . ALA A 1 391 ? 30.303 -5.531 -18.148 1.00 42.06 391 ALA A O 1
ATOM 2992 N N . LYS A 1 392 ? 29.561 -3.656 -19.142 1.00 34.97 392 LYS A N 1
ATOM 2993 C CA . LYS A 1 392 ? 30.846 -2.934 -19.243 1.00 34.97 392 LYS A CA 1
ATOM 2994 C C . LYS A 1 392 ? 30.733 -1.601 -18.523 1.00 34.97 392 LYS A C 1
ATOM 2996 O O . LYS A 1 392 ? 31.766 -1.178 -17.960 1.00 34.97 392 LYS A O 1
#

Organism: NCBI:txid2493646

Foldseek 3Di:
DWWDFPDFDDQLLDGPDTDTHKDWAAALVLDTPDIDTDQQDWDFCFLQCQLLLLPLLVVLCLCVVLVHDVVLVVLSNFQAQQDVVQLVVLQVLQVSLVHGLVLQQQFFDAGNPPVVNVVCVVVVHGGTSSRGSNSSVSSSQLSSCSSVVWDSNCSQPCPTVSNLVSQVSLVVLQWDHSVPWDWDADSSRHIITTTGNSSSNSSVNNSVVVVVVVVVPPPPDDDDDDDDDDDPDPFDDDVCQVDVDDQLWDKHKFKAFDPVDLVVQQVVRLVVGLVSSLVSLLVLQVVLQVVVCVVCVVVVHDWDFAGLNVQSNVLSVVLSVPWDFPDWDWGQDPNTTIIMTMTMDHNVSLVVSLVSSVVNRPTDADPVNSVVSSCSSSDSPSVVVVVVVVVD

Solvent-accessible surface area (backbone atoms only — not comparable to full-atom values): 21439 Å² total; per-residue (Å²): 128,54,65,29,85,73,45,76,45,63,58,78,39,33,82,70,45,77,43,64,39,63,47,53,41,34,40,57,89,52,50,77,77,46,72,42,49,37,46,78,34,72,43,68,61,62,77,77,44,24,63,61,60,45,43,55,21,55,74,74,39,28,42,63,77,69,71,62,53,72,67,56,55,50,40,20,42,41,77,50,42,32,44,69,73,53,31,49,51,47,49,54,56,29,47,78,70,80,43,55,47,86,63,45,78,49,40,58,30,75,37,68,31,61,67,51,39,52,54,32,56,77,69,71,53,77,63,44,24,41,24,22,40,54,33,37,37,47,50,36,51,42,42,34,18,60,67,72,73,43,64,54,91,47,47,51,39,75,86,28,69,65,42,51,50,45,34,55,47,36,31,74,34,55,28,61,52,69,93,70,55,51,74,48,74,40,90,52,50,35,72,34,55,43,45,33,44,44,28,53,24,16,26,51,24,32,55,54,42,57,55,60,54,56,72,68,69,70,75,82,69,94,68,82,82,81,73,89,74,78,77,78,76,75,80,77,74,57,62,56,61,80,56,42,75,47,87,64,35,43,42,26,45,25,71,31,72,59,75,91,40,67,67,59,32,49,52,51,13,41,52,52,12,45,52,49,44,47,51,51,49,43,54,40,26,48,50,43,40,52,55,50,51,51,53,38,51,76,70,73,49,80,94,58,65,56,50,35,40,64,32,36,64,64,52,44,56,65,60,47,72,72,49,48,73,77,43,76,48,81,44,69,58,95,90,37,61,19,33,32,22,28,26,42,41,52,39,70,60,42,52,54,49,51,52,52,23,53,63,67,11,64,46,95,68,51,73,71,53,48,50,52,44,47,43,59,58,58,21,52,50,75,42,56,60,55,57,55,69,74,73,116

Radius of gyration: 28.25 Å; Cα contacts (8 Å, |Δi|>4): 623; chains: 1; bounding box: 59×53×79 Å

Mean predicted aligned error: 16.94 Å

Sequence (392 aa):
MSYETLCRVYRGGILESVHQGTVVVADTEGNIRFSLGDPHMLYFPRSSLKMIQALEFCRSGAYRSLGLSPQHLALCCASHDAEPLHTDMIKDWLGKMNLSADNLACGPAQPNHERTKLDMYKRGEQPTRAHHECSGKHCGFISTAVHQGHDTATYHLPENPVQRKLSENMALMGGPAPGRIFWAVDGCRLPTPAILTEEMAVMTAKFAGTISVFLLVSCGGSDPKPEKQEMPKPPMLPDWVLNPVIEGGFASAECVPATNDMSLDRSQATAQGRAEISRQLGVKTKVMDKTYQNKVTTAGGSVTGNTFEAVSKQVSEQYLQGSRASKVEYVTINGKNNLCVMVTLDPASSKKLFDAIVDGSNRQVSPQDKDVLYQEFKAFKAQEELDQETAK

Nearest PDB structures (foldseek):
  7os3-assembly1_AAA  TM=5.928E-01  e=2.401E-15  Rhizobium etli CFN 42
  8rue-assembly1_A  TM=6.051E-01  e=5.330E-15  Rhizobium etli
  8rug-assembly1_B  TM=6.059E-01  e=8.774E-15  Rhizobium etli
  8rua-assembly1_B  TM=5.926E-01  e=1.596E-14  Rhizobium etli
  7os6-assembly2_AAA  TM=5.892E-01  e=1.518E-14  Rhizobium etli CFN 42

InterPro domains:
  IPR010349 L-asparaginase II [PF06089] (8-209)
  IPR010349 L-asparaginase II [PTHR42110] (6-209)

Secondary structure (DSSP, 8-state):
---EEEEEEEETTEEEEEEEE-EEEE-TTS-EEEEES-TT-EE--GGGGHHHHHHHHHHTSHHHHTT--HHHHHHHHS-----HHHHHHHHHHHHTTT--GGG-TT-----SSHHHHHHHHHHTPPPPGGGSTTHHHHHHHHHHHHHHT--SSSTTSTTSHHHHHHHHHHHHTT---GGG-EEEE-TTSSEEEEEEHHHHHHHHHHHHHHHHHHHHHS--S--------PPPPP----HHHHS---TTSEEEEEEEE--S-HHHHHHHHHHHHHHHHHHHHHHHHHHHHHHHHHHHHHTT----S--HHHHHHHHHHHHHTT-EEEEEEEEEETTEEEEEEEEEE-HHHHHHHHHHHHHHTT----HHHHHHHHHHHH-STHHHHHHHHT--